Protein AF-A0A8J4FZE2-F1 (afdb_monomer_lite)

Secondary structure (DSSP, 8-state):
-HHHHHHHHHHHHHT--PPP-----------PPP---PPPP---PPP--------PPPP--SSSHHHHHHHHHHHHHHHHHHHHHHTT-------PPPPPPPPPPP-PPPPPPPPP-PPPPPPPPPPPPPPPPPPPPPPPPPPPPPPPPPPPP-PPPPPPPPPPPEEEEETTEEEEEEEEETTEEEEEEEEE-PPBTTTB----GGGGEEEBB-SS---HHHHHHHHHHTT-SEEEEE--TTTSB--TT-SS----EEEEEETTS---TT---SEEEE--SS-TTTSEEEEEE---TT-BB-EEEEESSPPP-PPPPPPP----S--S---S-GGGGEEEEPPPGGG--SS--S-EEEEEEE-SGGGSS-PPPEEEEEEPPHHHHSTT----HHHHHHHHHHTTT--GGGEEE--EEPPPEEPPSS-----TT-S----GGG-S-EEEE-S----TT--SGGGS-EEEESSPPTTSEE-EEE--EEE-

Radius of gyration: 36.39 Å; chains: 1; bounding box: 123×61×106 Å

Structure (mmCIF, N/CA/C/O backbone):
data_AF-A0A8J4FZE2-F1
#
_entry.id   AF-A0A8J4FZE2-F1
#
loop_
_atom_site.group_PDB
_atom_site.id
_atom_site.type_symbol
_atom_site.label_atom_id
_atom_site.label_alt_id
_atom_site.label_comp_id
_atom_site.label_asym_id
_atom_site.label_entity_id
_atom_site.label_seq_id
_atom_site.pdbx_PDB_ins_code
_atom_site.Cartn_x
_atom_site.Cartn_y
_atom_site.Cartn_z
_atom_site.occupancy
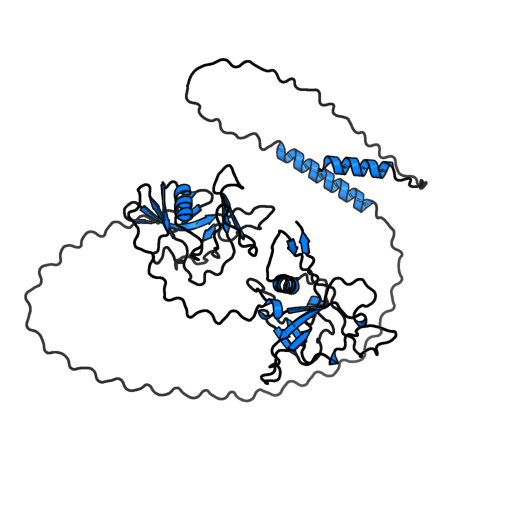_atom_site.B_iso_or_equiv
_atom_site.auth_seq_id
_atom_site.auth_comp_id
_atom_site.auth_asym_id
_atom_site.auth_atom_id
_atom_site.pdbx_PDB_model_num
ATOM 1 N N . MET A 1 1 ? -28.757 13.280 -18.266 1.00 47.09 1 MET A N 1
ATOM 2 C CA . MET A 1 1 ? -29.311 13.092 -16.904 1.00 47.09 1 MET A CA 1
ATOM 3 C C . MET A 1 1 ? -29.762 14.396 -16.243 1.00 47.09 1 MET A C 1
ATOM 5 O O . MET A 1 1 ? -30.858 14.413 -15.702 1.00 47.09 1 MET A O 1
ATOM 9 N N . SER A 1 2 ? -29.016 15.504 -16.331 1.00 40.69 2 SER A N 1
ATOM 10 C CA . SER A 1 2 ? -29.335 16.747 -15.594 1.00 40.69 2 SER A CA 1
ATOM 11 C C . SER A 1 2 ? -30.680 17.405 -15.948 1.00 40.69 2 SER A C 1
ATOM 13 O O . SER A 1 2 ? -31.362 17.906 -15.063 1.00 40.69 2 SER A O 1
ATOM 15 N N . ALA A 1 3 ? -31.123 17.344 -17.210 1.00 49.56 3 ALA A N 1
ATOM 16 C CA . ALA A 1 3 ? -32.437 17.869 -17.606 1.00 49.56 3 ALA A CA 1
ATOM 17 C C . ALA A 1 3 ? -33.612 17.051 -17.028 1.00 49.56 3 ALA A C 1
ATOM 19 O O . ALA A 1 3 ? -34.665 17.605 -16.723 1.00 49.56 3 ALA A O 1
ATOM 20 N N . TYR A 1 4 ? -33.417 15.745 -16.822 1.00 45.22 4 TYR A N 1
ATOM 21 C CA . TYR A 1 4 ? -34.451 14.846 -16.305 1.00 45.22 4 TYR A CA 1
ATOM 22 C C . TYR A 1 4 ? -34.703 15.082 -14.809 1.00 45.22 4 TYR A C 1
ATOM 24 O O . TYR A 1 4 ? -35.847 15.105 -14.367 1.00 45.22 4 TYR A O 1
ATOM 32 N N . ILE A 1 5 ? -33.639 15.361 -14.046 1.00 58.75 5 ILE A N 1
ATOM 33 C CA . ILE A 1 5 ? -33.714 15.691 -12.614 1.00 58.75 5 ILE A CA 1
ATOM 34 C C . ILE A 1 5 ? -34.465 17.015 -12.394 1.00 58.75 5 ILE A C 1
ATOM 36 O O . ILE A 1 5 ? -35.304 17.103 -11.500 1.00 58.75 5 ILE A O 1
ATOM 40 N N . ILE A 1 6 ? -34.232 18.018 -13.249 1.00 62.19 6 ILE A N 1
ATOM 41 C CA . ILE A 1 6 ? -34.908 19.323 -13.166 1.00 62.19 6 ILE A CA 1
ATOM 42 C C . ILE A 1 6 ? -36.412 19.183 -13.448 1.00 62.19 6 ILE A C 1
ATOM 44 O O . ILE A 1 6 ? -37.229 19.720 -12.701 1.00 62.19 6 ILE A O 1
ATOM 48 N N . ILE A 1 7 ? -36.797 18.411 -14.470 1.00 65.19 7 ILE A N 1
ATOM 49 C CA . ILE A 1 7 ? -38.213 18.164 -14.788 1.00 65.19 7 ILE A CA 1
ATOM 50 C C . ILE A 1 7 ? -38.899 17.401 -13.644 1.00 65.19 7 ILE A C 1
ATOM 52 O O . ILE A 1 7 ? -40.017 17.748 -13.255 1.00 65.19 7 ILE A O 1
ATOM 56 N N . HIS A 1 8 ? -38.220 16.426 -13.033 1.00 57.12 8 HIS A N 1
ATOM 57 C CA . HIS A 1 8 ? -38.780 15.675 -11.909 1.00 57.12 8 HIS A CA 1
ATOM 58 C C . HIS A 1 8 ? -38.986 16.537 -10.655 1.00 57.12 8 HIS A C 1
ATOM 60 O O . HIS A 1 8 ? -40.014 16.405 -9.988 1.00 57.12 8 HIS A O 1
ATOM 66 N N . LEU A 1 9 ? -38.056 17.451 -10.357 1.00 54.78 9 LEU A N 1
ATOM 67 C CA . LEU A 1 9 ? -38.161 18.388 -9.231 1.00 54.78 9 LEU A CA 1
ATOM 68 C C . LEU A 1 9 ? -39.304 19.394 -9.419 1.00 54.78 9 LEU A C 1
ATOM 70 O O . LEU A 1 9 ? -40.094 19.595 -8.498 1.00 54.78 9 LEU A O 1
ATOM 74 N N . ILE A 1 10 ? -39.459 19.953 -10.624 1.00 65.88 10 ILE A N 1
ATOM 75 C CA . ILE A 1 10 ? -40.558 20.883 -10.942 1.00 65.88 10 ILE A CA 1
ATOM 76 C C . ILE A 1 10 ? -41.918 20.178 -10.834 1.00 65.88 10 ILE A C 1
ATOM 78 O O . ILE A 1 10 ? -42.877 20.750 -10.318 1.00 65.88 10 ILE A O 1
ATOM 82 N N . THR A 1 11 ? -41.997 18.914 -11.257 1.00 56.75 11 THR A N 1
ATOM 83 C CA . THR A 1 11 ? -43.240 18.130 -11.187 1.00 56.75 11 THR A CA 1
ATOM 84 C C . THR A 1 11 ? -43.616 17.790 -9.739 1.00 56.75 11 THR A C 1
ATOM 86 O O . THR A 1 11 ? -44.794 17.794 -9.390 1.00 56.75 11 THR A O 1
ATOM 89 N N . LYS A 1 12 ? -42.627 17.571 -8.859 1.00 56.88 12 LYS A N 1
ATOM 90 C CA . LYS A 1 12 ? -42.864 17.270 -7.439 1.00 56.88 12 LYS A CA 1
ATOM 91 C C . LYS A 1 12 ? -43.351 18.495 -6.654 1.00 56.88 12 LYS A C 1
ATOM 93 O O . LYS A 1 12 ? -44.240 18.354 -5.823 1.00 56.88 12 LYS A O 1
ATOM 98 N N . ILE A 1 13 ? -42.838 19.686 -6.976 1.00 57.97 13 ILE A N 1
ATOM 99 C CA . ILE A 1 13 ? -43.269 20.960 -6.369 1.00 57.97 13 ILE A CA 1
ATOM 100 C C . ILE A 1 13 ? -44.703 21.321 -6.785 1.00 57.97 13 ILE A C 1
ATOM 102 O O . ILE A 1 13 ? -45.462 21.869 -5.991 1.00 57.97 13 ILE A O 1
ATOM 106 N N . LYS A 1 14 ? -45.113 20.974 -8.012 1.00 55.66 14 LYS A N 1
ATOM 107 C CA . LYS A 1 14 ? -46.475 21.241 -8.502 1.00 55.66 14 LYS A CA 1
ATOM 108 C C . LYS A 1 14 ? -47.557 20.375 -7.841 1.00 55.66 14 LYS A C 1
ATOM 110 O O . LYS A 1 14 ? -48.719 20.764 -7.867 1.00 55.66 14 LYS A O 1
ATOM 115 N N . ASN A 1 15 ? -47.178 19.235 -7.259 1.00 51.78 15 ASN A N 1
ATOM 116 C CA . ASN A 1 15 ? -48.106 18.251 -6.689 1.00 51.78 15 ASN A CA 1
ATOM 117 C C . ASN A 1 15 ? -48.155 18.252 -5.151 1.00 51.78 15 ASN A C 1
ATOM 119 O O . ASN A 1 15 ? -48.942 17.510 -4.567 1.00 51.78 15 ASN A O 1
ATOM 123 N N . SER A 1 16 ? -47.342 19.065 -4.472 1.00 42.91 16 SER A N 1
ATOM 124 C CA . SER A 1 16 ? -47.432 19.232 -3.021 1.00 42.91 16 SER A CA 1
ATOM 125 C C . SER A 1 16 ? -48.521 20.248 -2.666 1.00 42.91 16 SER A C 1
ATOM 127 O O . SER A 1 16 ? -48.307 21.454 -2.769 1.00 42.91 16 SER A O 1
ATOM 129 N N . ASN A 1 17 ? -49.683 19.752 -2.228 1.00 42.00 17 ASN A N 1
ATOM 130 C CA . ASN A 1 17 ? -50.718 20.540 -1.553 1.00 42.00 17 ASN A CA 1
ATOM 131 C C . ASN A 1 17 ? -50.178 21.044 -0.206 1.00 42.00 17 ASN A C 1
ATOM 133 O O . ASN A 1 17 ? -50.289 20.359 0.810 1.00 42.00 17 ASN A O 1
ATOM 137 N N . VAL A 1 18 ? -49.577 22.233 -0.199 1.00 42.72 18 VAL A N 1
ATOM 138 C CA . VAL A 1 18 ? -49.216 22.951 1.029 1.00 42.72 18 VAL A CA 1
ATOM 139 C C . VAL A 1 18 ? -50.287 24.019 1.284 1.00 42.72 18 VAL A C 1
ATOM 141 O O . VAL A 1 18 ? -50.556 24.818 0.384 1.00 42.72 18 VAL A O 1
ATOM 144 N N . PRO A 1 19 ? -50.931 24.048 2.465 1.00 36.62 19 PRO A N 1
ATOM 145 C CA . PRO A 1 19 ? -51.942 25.051 2.781 1.00 36.62 19 PRO A CA 1
ATOM 146 C C . PRO A 1 19 ? -51.318 26.449 2.884 1.00 36.62 19 PRO A C 1
ATOM 148 O O . PRO A 1 19 ? -50.229 26.634 3.425 1.00 36.62 19 PRO A O 1
ATOM 151 N N . ALA A 1 20 ? -52.029 27.433 2.335 1.00 34.50 20 ALA A N 1
ATOM 152 C CA . ALA A 1 20 ? -51.605 28.821 2.240 1.00 34.50 20 ALA A CA 1
ATOM 153 C C . ALA A 1 20 ? -51.372 29.455 3.624 1.00 34.50 20 ALA A C 1
ATOM 155 O O . ALA A 1 20 ? -52.314 29.635 4.396 1.00 34.50 20 ALA A O 1
ATOM 156 N N . LEU A 1 21 ? -50.132 29.865 3.909 1.00 30.75 21 LEU A N 1
ATOM 157 C CA . LEU A 1 21 ? -49.855 30.851 4.952 1.00 30.75 21 LEU A CA 1
ATOM 158 C C . LEU A 1 21 ? -50.154 32.250 4.397 1.00 30.75 21 LEU A C 1
ATOM 160 O O . LEU A 1 21 ? -49.485 32.733 3.483 1.00 30.75 21 LEU A O 1
ATOM 164 N N . HIS A 1 22 ? -51.162 32.905 4.970 1.00 40.69 22 HIS A N 1
ATOM 165 C CA . HIS A 1 22 ? -51.411 34.330 4.787 1.00 40.69 22 HIS A CA 1
ATOM 166 C C . HIS A 1 22 ? -50.302 35.135 5.478 1.00 40.69 22 HIS A C 1
ATOM 168 O O . HIS A 1 22 ? -50.285 35.275 6.697 1.00 40.69 22 HIS A O 1
ATOM 174 N N . GLY A 1 23 ? -49.387 35.687 4.685 1.00 35.47 23 GLY A N 1
ATOM 175 C CA . GLY A 1 23 ? -48.387 36.649 5.133 1.00 35.47 23 GLY A CA 1
ATOM 176 C C . GLY A 1 23 ? -47.869 37.449 3.945 1.00 35.47 23 GLY A C 1
ATOM 177 O O . GLY A 1 23 ? -47.452 36.886 2.938 1.00 35.47 23 GLY A O 1
ATOM 178 N N . THR A 1 24 ? -47.959 38.770 4.033 1.00 43.31 24 THR A N 1
ATOM 179 C CA . THR A 1 24 ? -47.563 39.747 3.011 1.00 43.31 24 THR A CA 1
ATOM 180 C C . THR A 1 24 ? -46.093 39.591 2.603 1.00 43.31 24 THR A C 1
ATOM 182 O O . THR A 1 24 ? -45.199 39.929 3.373 1.00 43.31 24 THR A O 1
ATOM 185 N N . VAL A 1 25 ? -45.843 39.136 1.371 1.00 32.97 25 VAL A N 1
ATOM 186 C CA . VAL A 1 25 ? -44.513 39.124 0.729 1.00 32.97 25 VAL A CA 1
ATOM 187 C C . VAL A 1 25 ? -44.474 40.210 -0.358 1.00 32.97 25 VAL A C 1
ATOM 189 O O . VAL A 1 25 ? -45.438 40.331 -1.124 1.00 32.97 25 VAL A O 1
ATOM 192 N N . PRO A 1 26 ? -43.400 41.017 -0.470 1.00 34.34 26 PRO A N 1
ATOM 193 C CA . PRO A 1 26 ? -43.291 42.030 -1.515 1.00 34.34 26 PRO A CA 1
ATOM 194 C C . PRO A 1 26 ? -43.185 41.385 -2.906 1.00 34.34 26 PRO A C 1
ATOM 196 O O . PRO A 1 26 ? -42.394 40.471 -3.138 1.00 34.34 26 PRO A O 1
ATOM 199 N N . LYS A 1 27 ? -43.985 41.884 -3.857 1.00 31.02 27 LYS A N 1
ATOM 200 C CA . LYS A 1 27 ? -43.956 41.481 -5.272 1.00 31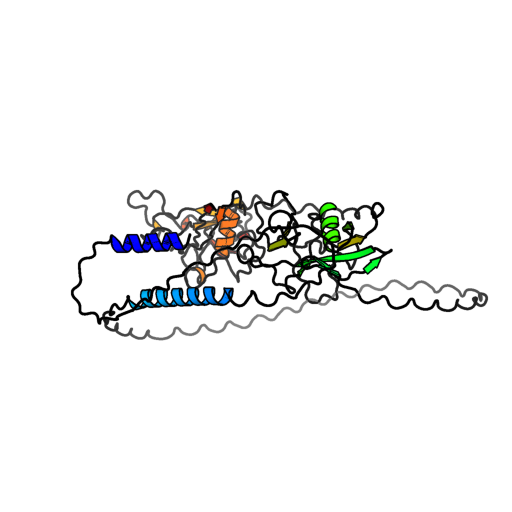.02 27 LYS A CA 1
ATOM 201 C C . LYS A 1 27 ? -42.604 41.839 -5.900 1.00 31.02 27 LYS A C 1
ATOM 203 O O . LYS A 1 27 ? -42.411 42.966 -6.347 1.00 31.02 27 LYS A O 1
ATOM 208 N N . VAL A 1 28 ? -41.695 40.872 -6.008 1.00 31.45 28 VAL A N 1
ATOM 209 C CA . VAL A 1 28 ? -40.531 40.972 -6.899 1.00 31.45 28 VAL A CA 1
ATOM 210 C C . VAL A 1 28 ? -40.945 40.453 -8.276 1.00 31.45 28 VAL A C 1
ATOM 212 O O . VAL A 1 28 ? -41.135 39.257 -8.486 1.00 31.45 28 VAL A O 1
ATOM 215 N N . LEU A 1 29 ? -41.145 41.374 -9.219 1.00 27.67 29 LEU A N 1
ATOM 216 C CA . LEU A 1 29 ? -41.547 41.072 -10.591 1.00 27.67 29 LEU A CA 1
ATOM 217 C C . LEU A 1 29 ? -40.309 40.686 -11.424 1.00 27.67 29 LEU A C 1
ATOM 219 O O . LEU A 1 29 ? -39.621 41.554 -11.958 1.00 27.67 29 LEU A O 1
ATOM 223 N N . ILE A 1 30 ? -40.013 39.391 -11.561 1.00 31.23 30 ILE A N 1
ATOM 224 C CA . ILE A 1 30 ? -38.952 38.913 -12.464 1.00 31.23 30 ILE A CA 1
ATOM 225 C C . ILE A 1 30 ? -39.551 38.698 -13.862 1.00 31.23 30 ILE A C 1
ATOM 227 O O . ILE A 1 30 ? -40.281 37.738 -14.103 1.00 31.23 30 ILE A O 1
ATOM 231 N N . ARG A 1 31 ? -39.254 39.601 -14.808 1.00 26.97 31 ARG A N 1
ATOM 232 C CA . ARG A 1 31 ? -39.576 39.420 -16.235 1.00 26.97 31 ARG A CA 1
ATOM 233 C C . ARG A 1 31 ? -38.568 38.463 -16.878 1.00 26.97 31 ARG A C 1
ATOM 235 O O . ARG A 1 31 ? -37.440 38.860 -17.157 1.00 26.97 31 ARG A O 1
ATOM 242 N N . PHE A 1 32 ? -38.993 37.246 -17.207 1.00 28.19 32 PHE A N 1
ATOM 243 C CA . PHE A 1 32 ? -38.261 36.392 -18.145 1.00 28.19 32 PHE A CA 1
ATOM 244 C C . PHE A 1 32 ? -38.590 36.807 -19.585 1.00 28.19 32 PHE A C 1
ATOM 246 O O . PHE A 1 32 ? -39.735 36.704 -20.022 1.00 28.19 32 PHE A O 1
ATOM 253 N N . ARG A 1 33 ? -37.589 37.276 -20.341 1.00 28.48 33 ARG A N 1
ATOM 254 C CA . ARG A 1 33 ? -37.687 37.353 -21.805 1.00 28.48 33 ARG A CA 1
ATOM 255 C C . ARG A 1 33 ? -37.328 35.984 -22.382 1.00 28.48 33 ARG A C 1
ATOM 257 O O . ARG A 1 33 ? -36.195 35.538 -22.241 1.00 28.48 33 ARG A O 1
ATOM 264 N N . TYR A 1 34 ? -38.287 35.341 -23.042 1.00 28.19 34 TYR A N 1
ATOM 265 C CA . TYR A 1 34 ? -38.029 34.191 -23.905 1.00 28.19 34 TYR A CA 1
ATOM 266 C C . TYR A 1 34 ? -37.210 34.650 -25.119 1.00 28.19 34 TYR A C 1
ATOM 268 O O . TYR A 1 34 ? -37.648 35.525 -25.864 1.00 28.19 34 TYR A O 1
ATOM 276 N N . ILE A 1 35 ? -36.025 34.070 -25.317 1.00 30.12 35 ILE A N 1
ATOM 277 C CA . ILE A 1 35 ? -35.267 34.203 -26.565 1.00 30.12 35 ILE A CA 1
ATOM 278 C C . ILE A 1 35 ? -35.692 33.045 -27.468 1.00 30.12 35 ILE A C 1
ATOM 280 O O . ILE A 1 35 ? -35.357 31.889 -27.217 1.00 30.12 35 ILE A O 1
ATOM 284 N N . THR A 1 36 ? -36.457 33.360 -28.509 1.00 32.28 36 THR A N 1
ATOM 285 C CA . THR A 1 36 ? -36.836 32.435 -29.578 1.00 32.28 36 THR A CA 1
ATOM 286 C C . THR A 1 36 ? -35.635 32.223 -30.500 1.00 32.28 36 THR A C 1
ATOM 288 O O . THR A 1 36 ? -35.253 33.119 -31.252 1.00 32.28 36 THR A O 1
ATOM 291 N N . LEU A 1 37 ? -35.023 31.038 -30.453 1.00 31.25 37 LEU A N 1
ATOM 292 C CA . LEU A 1 37 ? -34.014 30.614 -31.427 1.00 31.25 37 LEU A CA 1
ATOM 293 C C . LEU A 1 37 ? -34.722 30.221 -32.732 1.00 31.25 37 LEU A C 1
ATOM 295 O O . LEU A 1 37 ? -35.290 29.137 -32.844 1.00 31.25 37 LEU A O 1
ATOM 299 N N . THR A 1 38 ? -34.717 31.129 -33.707 1.00 33.69 38 THR A N 1
ATOM 300 C CA . THR A 1 38 ? -35.121 30.852 -35.092 1.00 33.69 38 THR A CA 1
ATOM 301 C C . THR A 1 38 ? -33.976 30.176 -35.849 1.00 33.69 38 THR A C 1
ATOM 303 O O . THR A 1 38 ? -32.802 30.476 -35.640 1.00 33.69 38 THR A O 1
ATOM 306 N N . GLY A 1 39 ? -34.341 29.189 -36.670 1.00 33.72 39 GLY A N 1
ATOM 307 C CA . GLY A 1 39 ? -33.447 28.166 -37.199 1.00 33.72 39 GLY A CA 1
ATOM 308 C C . GLY A 1 39 ? -32.435 28.622 -38.250 1.00 33.72 39 GLY A C 1
ATOM 309 O O . GLY A 1 39 ? -32.677 29.528 -39.044 1.00 33.72 39 GLY A O 1
ATOM 310 N N . ALA A 1 40 ? -31.319 27.894 -38.301 1.00 30.00 40 ALA A N 1
ATOM 311 C CA . ALA A 1 40 ? -30.389 27.910 -39.419 1.00 30.00 40 ALA A CA 1
ATOM 312 C C . ALA A 1 40 ? -30.641 26.678 -40.302 1.00 30.00 40 ALA A C 1
ATOM 314 O O . ALA A 1 40 ? -30.512 25.537 -39.858 1.00 30.00 40 ALA A O 1
ATOM 315 N N . ARG A 1 41 ? -31.028 26.932 -41.558 1.00 32.03 41 ARG A N 1
ATOM 316 C CA . ARG A 1 41 ? -31.119 25.943 -42.640 1.00 32.03 41 ARG A CA 1
ATOM 317 C C . ARG A 1 41 ? -29.723 25.395 -42.951 1.00 32.03 41 ARG A C 1
ATOM 319 O O . ARG A 1 41 ? -28.833 26.175 -43.285 1.00 32.03 41 ARG A O 1
ATOM 326 N N . LEU A 1 42 ? -29.552 24.072 -42.923 1.00 29.41 42 LEU A N 1
ATOM 327 C CA . LEU A 1 42 ? -28.424 23.422 -43.591 1.00 29.41 42 LEU A CA 1
ATOM 328 C C . LEU A 1 42 ? -28.684 23.414 -45.102 1.00 29.41 42 LEU A C 1
ATOM 330 O O . LEU A 1 42 ? -29.619 22.774 -45.578 1.00 29.41 42 LEU A O 1
ATOM 334 N N . SER A 1 43 ? -27.850 24.142 -45.840 1.00 28.17 43 SER A N 1
ATOM 335 C CA . SER A 1 43 ? -27.736 24.036 -47.292 1.00 28.17 43 SER A CA 1
ATOM 336 C C . SER A 1 43 ? -26.784 22.886 -47.618 1.00 28.17 43 SER A C 1
ATOM 338 O O . SER A 1 43 ? -25.615 22.921 -47.240 1.00 28.17 43 SER A O 1
ATOM 340 N N . THR A 1 44 ? -27.285 21.852 -48.288 1.00 38.56 44 THR A N 1
ATOM 341 C CA . THR A 1 44 ? -26.477 20.773 -48.863 1.00 38.56 44 THR A CA 1
ATOM 342 C C . THR A 1 44 ? -25.944 21.218 -50.225 1.00 38.56 44 THR A C 1
ATOM 344 O O . THR A 1 44 ? -26.726 21.350 -51.169 1.00 38.56 44 THR A O 1
ATOM 347 N N . SER A 1 45 ? -24.632 21.423 -50.361 1.00 30.44 45 SER A N 1
ATOM 348 C CA . SER A 1 45 ? -23.982 21.537 -51.670 1.00 30.44 45 SER A CA 1
ATOM 349 C C . SER A 1 45 ? -23.340 20.207 -52.078 1.00 30.44 45 SER A C 1
ATOM 351 O O . SER A 1 45 ? -22.675 19.527 -51.299 1.00 30.44 45 SER A O 1
ATOM 353 N N . LYS A 1 46 ? -23.624 19.839 -53.330 1.00 32.41 46 LYS A N 1
ATOM 354 C CA . LYS A 1 46 ? -23.150 18.667 -54.071 1.00 32.41 46 LYS A CA 1
ATOM 355 C C . LYS A 1 46 ? -21.624 18.571 -54.100 1.00 32.41 46 LYS A C 1
ATOM 357 O O . LYS A 1 46 ? -20.939 19.555 -54.366 1.00 32.41 46 LYS A O 1
ATOM 362 N N . ALA A 1 47 ? -21.136 17.346 -53.934 1.00 36.22 47 ALA A N 1
ATOM 363 C CA . ALA A 1 47 ? -19.773 16.950 -54.241 1.00 36.22 47 ALA A CA 1
ATOM 364 C C . ALA A 1 47 ? -19.572 16.845 -55.760 1.00 36.22 47 ALA A C 1
ATOM 366 O O . ALA A 1 47 ? -20.360 16.195 -56.449 1.00 36.22 47 ALA A O 1
ATOM 367 N N . THR A 1 48 ? -18.475 17.422 -56.252 1.00 31.69 48 THR A N 1
ATOM 368 C CA . THR A 1 48 ? -17.889 17.044 -57.540 1.00 31.69 48 THR A CA 1
ATOM 369 C C . THR A 1 48 ? -16.371 16.958 -57.410 1.00 31.69 48 THR A C 1
ATOM 371 O O . THR A 1 48 ? -15.733 17.825 -56.824 1.00 31.69 48 THR A O 1
ATOM 374 N N . SER A 1 49 ? -15.872 15.849 -57.947 1.00 33.38 49 SER A N 1
ATOM 375 C CA . SER A 1 49 ? -14.504 15.408 -58.225 1.00 33.38 49 SER A CA 1
ATOM 376 C C . SER A 1 49 ? -13.444 16.480 -58.534 1.00 33.38 49 SER A C 1
ATOM 378 O O . SER A 1 49 ? -13.698 17.386 -59.323 1.00 33.38 49 SER A O 1
ATOM 380 N N . SER A 1 50 ? -12.222 16.239 -58.031 1.00 33.66 50 SER A N 1
ATOM 381 C CA . SER A 1 50 ? -10.964 16.163 -58.806 1.00 33.66 50 SER A CA 1
ATOM 382 C C . SER A 1 50 ? -9.781 16.957 -58.226 1.00 33.66 50 SER A C 1
ATOM 384 O O . SER A 1 50 ? -9.865 18.155 -57.980 1.00 33.66 50 SER A O 1
ATOM 386 N N . ASN A 1 51 ? -8.656 16.241 -58.173 1.00 33.12 51 ASN A N 1
ATOM 387 C CA . ASN A 1 51 ? -7.254 16.658 -58.192 1.00 33.12 51 ASN A CA 1
ATOM 388 C C . ASN A 1 51 ? -6.528 17.144 -56.928 1.00 33.12 51 ASN A C 1
ATOM 390 O O . ASN A 1 51 ? -6.974 17.953 -56.123 1.00 33.12 51 ASN A O 1
ATOM 394 N N . SER A 1 52 ? -5.327 16.572 -56.839 1.00 44.69 52 SER A N 1
ATOM 395 C CA . SER A 1 52 ? -4.254 16.744 -55.878 1.00 44.69 52 SER A CA 1
ATOM 396 C C . SER A 1 52 ? -3.632 18.135 -55.926 1.00 44.69 52 SER A C 1
ATOM 398 O O . SER A 1 52 ? -3.113 18.527 -56.968 1.00 44.69 52 SER A O 1
ATOM 400 N N . GLU A 1 53 ? -3.528 18.799 -54.776 1.00 34.94 53 GLU A N 1
ATOM 401 C CA . GLU A 1 53 ? -2.431 19.730 -54.517 1.00 34.94 53 GLU A CA 1
ATOM 402 C C . GLU A 1 53 ? -2.210 19.949 -53.012 1.00 34.94 53 GLU A C 1
ATOM 404 O O . GLU A 1 53 ? -3.121 19.839 -52.193 1.00 34.94 53 GLU A O 1
ATOM 409 N N . LYS A 1 54 ? -0.947 20.201 -52.655 1.00 44.56 54 LYS A N 1
ATOM 410 C CA . LYS A 1 54 ? -0.404 20.342 -51.297 1.00 44.56 54 LYS A CA 1
ATOM 411 C C . LYS A 1 54 ? -1.218 21.310 -50.429 1.00 44.56 54 LYS A C 1
ATOM 413 O O . LYS A 1 54 ? -1.207 22.516 -50.662 1.00 44.56 54 LYS A O 1
ATOM 418 N N . MET A 1 55 ? -1.808 20.803 -49.347 1.00 28.73 55 MET A N 1
ATOM 419 C CA . MET A 1 55 ? -2.475 21.625 -48.335 1.00 28.73 55 MET A CA 1
ATOM 420 C C . MET A 1 55 ? -1.522 21.937 -47.170 1.00 28.73 55 MET A C 1
ATOM 422 O O . MET A 1 55 ? -1.147 21.062 -46.391 1.00 28.73 55 MET A O 1
ATOM 426 N N . LYS A 1 56 ? -1.126 23.212 -47.058 1.00 36.06 56 LYS A N 1
ATOM 427 C CA . LYS A 1 56 ? -0.609 23.818 -45.820 1.00 36.06 56 LYS A CA 1
ATOM 428 C C . LYS A 1 56 ? -1.747 23.856 -44.795 1.00 36.06 56 LYS A C 1
ATOM 430 O O . LYS A 1 56 ? -2.804 24.411 -45.083 1.00 36.06 56 LYS A O 1
ATOM 435 N N . TYR A 1 57 ? -1.519 23.308 -43.604 1.00 31.75 57 TYR A N 1
ATOM 436 C CA . TYR A 1 57 ? -2.457 23.402 -42.484 1.00 31.75 57 TYR A CA 1
ATOM 437 C C . TYR A 1 57 ? -2.559 24.852 -41.972 1.00 31.75 57 TYR A C 1
ATOM 439 O O . TYR A 1 57 ? -1.520 25.459 -41.700 1.00 31.75 57 TYR A O 1
ATOM 447 N N . PRO A 1 58 ? -3.769 25.416 -41.799 1.00 37.72 58 PRO A N 1
ATOM 448 C CA . PRO A 1 58 ? -3.954 26.655 -41.060 1.00 37.72 58 PRO A CA 1
ATOM 449 C C . PRO A 1 58 ? -3.970 26.395 -39.548 1.00 37.72 58 PRO A C 1
ATOM 451 O O . PRO A 1 58 ? -4.579 25.450 -39.045 1.00 37.72 58 PRO A O 1
ATOM 454 N N . THR A 1 59 ? -3.300 27.284 -38.828 1.00 39.72 59 THR A N 1
ATOM 455 C CA . THR A 1 59 ? -3.221 27.369 -37.372 1.00 39.72 59 THR A CA 1
ATOM 456 C C . THR A 1 59 ? -4.620 27.542 -36.765 1.00 39.72 59 THR A C 1
ATOM 458 O O . THR A 1 59 ? -5.303 28.535 -37.008 1.00 39.72 59 THR A O 1
ATOM 461 N N . SER A 1 60 ? -5.059 26.570 -35.962 1.00 36.28 60 SER A N 1
ATOM 462 C CA . SER A 1 60 ? -6.321 26.612 -35.216 1.00 36.28 60 SER A CA 1
ATOM 463 C C . SER A 1 60 ? -6.135 27.357 -33.891 1.00 36.28 60 SER A C 1
ATOM 465 O O . SER A 1 60 ? -5.799 26.760 -32.870 1.00 36.28 60 SER A O 1
ATOM 467 N N . SER A 1 61 ? -6.422 28.655 -33.881 1.00 42.50 61 SER A N 1
ATOM 468 C CA . SER A 1 61 ? -6.594 29.442 -32.658 1.00 42.50 61 SER A CA 1
ATOM 469 C C . SER A 1 61 ? -7.896 30.235 -32.747 1.00 42.50 61 SER A C 1
ATOM 471 O O . SER A 1 61 ? -7.845 31.401 -33.110 1.00 42.50 61 SER A O 1
ATOM 473 N N . ASN A 1 62 ? -9.065 29.611 -32.507 1.00 41.69 62 ASN A N 1
ATOM 474 C CA . ASN A 1 62 ? -10.316 30.349 -32.205 1.00 41.69 62 ASN A CA 1
ATOM 475 C C . ASN A 1 62 ? -11.536 29.512 -31.734 1.00 41.69 62 ASN A C 1
ATOM 477 O O . ASN A 1 62 ? -12.667 29.989 -31.800 1.00 41.69 62 ASN A O 1
ATOM 481 N N . ILE A 1 63 ? -11.366 28.290 -31.206 1.00 45.38 63 ILE A N 1
ATOM 482 C CA . ILE A 1 63 ? -12.508 27.480 -30.699 1.00 45.38 63 ILE A CA 1
ATOM 483 C C . ILE A 1 63 ? -12.617 27.491 -29.156 1.00 45.38 63 ILE A C 1
ATOM 485 O O . ILE A 1 63 ? -13.639 27.104 -28.589 1.00 45.38 63 ILE A O 1
ATOM 489 N N . THR A 1 64 ? -11.633 28.041 -28.444 1.00 42.94 64 THR A N 1
ATOM 490 C CA . THR A 1 64 ? -11.564 27.969 -26.970 1.00 42.94 64 THR A CA 1
ATOM 491 C C . THR A 1 64 ? -12.423 29.013 -26.236 1.00 42.94 64 THR A C 1
ATOM 493 O O . THR A 1 64 ? -12.643 28.886 -25.037 1.00 42.94 64 THR A O 1
ATOM 496 N N . SER A 1 65 ? -12.973 30.022 -26.924 1.00 45.28 65 SER A N 1
ATOM 497 C CA . SER A 1 65 ? -13.657 31.152 -26.263 1.00 45.28 65 SER A CA 1
ATOM 498 C C . SER A 1 65 ? -15.144 30.907 -25.934 1.00 45.28 65 SER A C 1
ATOM 500 O O . SER A 1 65 ? -15.672 31.479 -24.985 1.00 45.28 65 SER A O 1
ATOM 502 N N . ARG A 1 66 ? -15.847 30.013 -26.650 1.00 47.19 66 ARG A N 1
ATOM 503 C CA . ARG A 1 66 ? -17.295 29.798 -26.414 1.00 47.19 66 ARG A CA 1
ATOM 504 C C . ARG A 1 66 ? -17.627 28.784 -25.315 1.00 47.19 66 ARG A C 1
ATOM 506 O O . ARG A 1 66 ? -18.730 28.829 -24.778 1.00 47.19 66 ARG A O 1
ATOM 513 N N . ARG A 1 67 ? -16.702 27.890 -24.946 1.00 51.03 67 ARG A N 1
ATOM 514 C CA . ARG A 1 67 ? -16.953 26.859 -23.915 1.00 51.03 67 ARG A CA 1
ATOM 515 C C . ARG A 1 67 ? -16.811 27.383 -22.483 1.00 51.03 67 ARG A C 1
ATOM 517 O O . ARG A 1 67 ? -17.555 26.942 -21.614 1.00 51.03 67 ARG A O 1
ATOM 524 N N . THR A 1 68 ? -15.952 28.372 -22.245 1.00 51.00 68 THR A N 1
ATOM 525 C CA . THR A 1 68 ? -15.791 29.013 -20.926 1.00 51.00 68 THR A CA 1
ATOM 526 C C . THR A 1 68 ? -17.018 29.822 -20.502 1.00 51.00 68 THR A C 1
ATOM 528 O O . THR A 1 68 ? -17.329 29.892 -19.316 1.00 51.00 68 THR A O 1
ATOM 531 N N . SER A 1 69 ? -17.782 30.364 -21.456 1.00 58.03 69 SER A N 1
ATOM 532 C CA . SER A 1 69 ? -18.981 31.151 -21.145 1.00 58.03 69 SER A CA 1
ATOM 533 C C . SER A 1 69 ? -20.114 30.299 -20.550 1.00 58.03 69 SER A C 1
ATOM 535 O O . SER A 1 69 ? -20.723 30.694 -19.560 1.00 58.03 69 SER A O 1
ATOM 537 N N . VAL A 1 70 ? -20.352 29.089 -21.072 1.00 70.31 70 VAL A N 1
ATOM 538 C CA . VAL A 1 70 ? -21.444 28.218 -20.591 1.00 70.31 70 VAL A CA 1
ATOM 539 C C . VAL A 1 70 ? -21.168 27.674 -19.183 1.00 70.31 70 VAL A C 1
ATOM 541 O O . VAL A 1 70 ? -22.086 27.581 -18.369 1.00 70.31 70 VAL A O 1
ATOM 544 N N . VAL A 1 71 ? -19.904 27.371 -18.868 1.00 74.75 71 VAL A N 1
ATOM 545 C CA . VAL A 1 71 ? -19.503 26.886 -17.535 1.00 74.75 71 VAL A CA 1
ATOM 546 C C . VAL A 1 71 ? -19.662 27.986 -16.480 1.00 74.75 71 VAL A C 1
ATOM 548 O O . VAL A 1 71 ? -20.220 27.726 -15.416 1.00 74.75 71 VAL A O 1
ATOM 551 N N . ASN A 1 72 ? -19.286 29.229 -16.801 1.00 71.94 72 ASN A N 1
ATOM 552 C CA . ASN A 1 72 ? -19.461 30.362 -15.887 1.00 71.94 72 ASN A CA 1
ATOM 553 C C . ASN A 1 72 ? -20.941 30.661 -15.594 1.00 71.94 72 ASN A C 1
ATOM 555 O O . ASN A 1 72 ? -21.282 30.972 -14.454 1.00 71.94 72 ASN A O 1
ATOM 559 N N . TYR A 1 73 ? -21.834 30.506 -16.579 1.00 80.25 73 TYR A N 1
ATOM 560 C CA . TYR A 1 73 ? -23.277 30.671 -16.363 1.00 80.25 73 TYR A CA 1
ATOM 561 C C . TYR A 1 73 ? -23.876 29.583 -15.462 1.00 80.25 73 TYR A C 1
ATOM 563 O O . TYR A 1 73 ? -24.709 29.888 -14.610 1.00 80.25 73 TYR A O 1
ATOM 571 N N . LEU A 1 74 ? -23.446 28.326 -15.613 1.00 84.56 74 LEU A N 1
ATOM 572 C CA . LEU A 1 74 ? -23.912 27.226 -14.761 1.00 84.56 74 LEU A CA 1
ATOM 573 C C . LEU A 1 74 ? -23.417 27.362 -13.316 1.00 84.56 74 LEU A C 1
ATOM 575 O O . LEU A 1 74 ? -24.180 27.089 -12.390 1.00 84.56 74 LEU A O 1
ATOM 579 N N . LEU A 1 75 ? -22.183 27.836 -13.118 1.00 85.06 75 LEU A N 1
ATOM 580 C CA . LEU A 1 75 ? -21.624 28.086 -11.788 1.00 85.06 75 LEU A CA 1
ATOM 581 C C . LEU A 1 75 ? -22.374 29.220 -11.065 1.00 85.06 75 LEU A C 1
ATOM 583 O O . LEU A 1 75 ? -22.743 29.078 -9.901 1.00 85.06 75 LEU A O 1
ATOM 587 N N . LEU A 1 76 ? -22.673 30.314 -11.775 1.00 86.31 76 LEU A N 1
ATOM 588 C CA . LEU A 1 76 ? -23.487 31.419 -11.255 1.00 86.31 76 LEU A CA 1
ATOM 589 C C . LEU A 1 76 ? -24.902 30.963 -10.883 1.00 86.31 76 LEU A C 1
ATOM 591 O O . LEU A 1 76 ? -25.409 31.337 -9.828 1.00 86.31 76 LEU A O 1
ATOM 595 N N . LEU A 1 77 ? -25.525 30.118 -11.710 1.00 92.94 77 LEU A N 1
ATOM 596 C CA . LEU A 1 77 ? -26.854 29.578 -11.425 1.00 92.94 77 LEU A CA 1
ATOM 597 C C . LEU A 1 77 ? -26.856 28.699 -10.162 1.00 92.94 77 LEU A C 1
ATOM 599 O O . LEU A 1 77 ? -27.789 28.785 -9.365 1.00 92.94 77 LEU A O 1
ATOM 603 N N . GLN A 1 78 ? -25.811 27.890 -9.952 1.00 87.12 78 GLN A N 1
ATOM 604 C CA . GLN A 1 78 ? -25.672 27.087 -8.735 1.00 87.12 78 GLN A CA 1
ATOM 605 C C . GLN A 1 78 ? -25.486 27.948 -7.484 1.00 87.12 78 GLN A C 1
ATOM 607 O O . GLN A 1 78 ? -26.155 27.699 -6.484 1.00 87.12 78 GLN A O 1
ATOM 612 N N . LEU A 1 79 ? -24.651 28.989 -7.541 1.00 85.69 79 LEU A N 1
ATOM 613 C CA . LEU A 1 79 ? -24.447 29.893 -6.404 1.00 85.69 79 LEU A CA 1
ATOM 614 C C . LEU A 1 79 ? -25.734 30.632 -6.012 1.00 85.69 79 LEU A C 1
ATOM 616 O O . LEU A 1 79 ? -26.023 30.771 -4.826 1.00 85.69 79 LEU A O 1
ATOM 620 N N . VAL A 1 80 ? -26.548 31.041 -6.991 1.00 89.06 80 VAL A N 1
ATOM 621 C CA . VAL A 1 80 ? -27.859 31.657 -6.729 1.00 89.06 80 VAL A CA 1
ATOM 622 C C . VAL A 1 80 ? -28.824 30.658 -6.080 1.00 89.06 80 VAL A C 1
ATOM 624 O O . VAL A 1 80 ? -29.520 31.012 -5.132 1.00 89.06 80 VAL A O 1
ATOM 627 N N . LEU A 1 81 ? -28.842 29.401 -6.531 1.00 87.81 81 LEU A N 1
ATOM 628 C CA . LEU A 1 81 ? -29.669 28.345 -5.935 1.00 87.81 81 LEU A CA 1
ATOM 629 C C . LEU A 1 81 ? -29.280 28.050 -4.481 1.00 87.81 81 LEU A C 1
ATOM 631 O O . LEU A 1 81 ? -30.157 27.932 -3.629 1.00 87.81 81 LEU A O 1
ATOM 635 N N . VAL A 1 82 ? -27.979 27.991 -4.188 1.00 83.56 82 VAL A N 1
ATOM 636 C CA . VAL A 1 82 ? -27.464 27.821 -2.822 1.00 83.56 82 VAL A CA 1
ATOM 637 C C . VAL A 1 82 ? -27.860 29.015 -1.949 1.00 83.56 82 VAL A C 1
ATOM 639 O O . VAL A 1 82 ? -28.392 28.820 -0.861 1.00 83.56 82 VAL A O 1
ATOM 642 N N . ALA A 1 83 ? -27.700 30.248 -2.436 1.00 76.62 83 ALA A N 1
ATOM 643 C CA . ALA A 1 83 ? -28.089 31.443 -1.687 1.00 76.62 83 ALA A CA 1
ATOM 644 C C . ALA A 1 83 ? -29.597 31.490 -1.372 1.00 76.62 83 ALA A C 1
ATOM 646 O O . ALA A 1 83 ? -29.981 31.876 -0.270 1.00 76.62 83 ALA A O 1
ATOM 647 N N . ILE A 1 84 ? -30.455 31.051 -2.300 1.00 83.38 84 ILE A N 1
ATOM 648 C CA . ILE A 1 84 ? -31.907 30.962 -2.072 1.00 83.38 84 ILE A CA 1
ATOM 649 C C . ILE A 1 84 ? -32.236 29.884 -1.032 1.00 83.38 84 ILE A C 1
ATOM 651 O O . ILE A 1 84 ? -33.089 30.106 -0.177 1.00 83.38 84 ILE A O 1
ATOM 655 N N . LEU A 1 85 ? -31.552 28.737 -1.074 1.00 76.50 85 LEU A N 1
ATOM 656 C CA . LEU A 1 85 ? -31.786 27.644 -0.127 1.00 76.50 85 LEU A CA 1
ATOM 657 C C . LEU A 1 85 ? -31.342 28.000 1.298 1.00 76.50 85 LEU A C 1
ATOM 659 O O . LEU A 1 85 ? -32.059 27.687 2.241 1.00 76.50 85 LEU A O 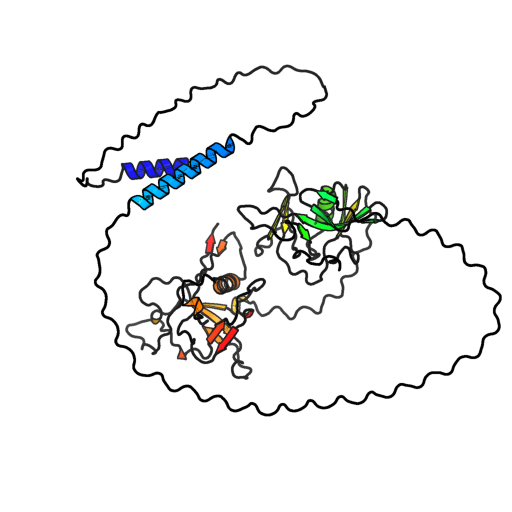1
ATOM 663 N N . PHE A 1 86 ? -30.214 28.696 1.463 1.00 68.88 86 PHE A N 1
ATOM 664 C CA . PHE A 1 86 ? -29.734 29.121 2.785 1.00 68.88 86 PHE A CA 1
ATOM 665 C C . PHE A 1 86 ? -30.418 30.395 3.307 1.00 68.88 86 PHE A C 1
ATOM 667 O O . PHE A 1 86 ? -30.481 30.601 4.517 1.00 68.88 86 PHE A O 1
ATOM 674 N N . GLY A 1 87 ? -30.972 31.235 2.426 1.00 59.41 87 GLY A N 1
ATOM 675 C CA . GLY A 1 87 ? -31.693 32.455 2.805 1.00 59.41 87 GLY A CA 1
ATOM 676 C C . GLY A 1 87 ? -33.111 32.234 3.348 1.00 59.41 87 GLY A C 1
ATOM 677 O O . GLY A 1 87 ? -33.709 33.183 3.848 1.00 59.41 87 GLY A O 1
ATOM 678 N N . LEU A 1 88 ? -33.660 31.016 3.260 1.00 55.91 88 LEU A N 1
ATOM 679 C CA . LEU A 1 88 ? -35.027 30.695 3.707 1.00 55.91 88 LEU A CA 1
ATOM 680 C C . LEU A 1 88 ? -35.112 30.085 5.116 1.00 55.91 88 LEU A C 1
ATOM 682 O O . LEU A 1 88 ? -36.211 29.926 5.639 1.00 55.91 88 LEU A O 1
ATOM 686 N N . SER A 1 89 ? -33.985 29.797 5.765 1.00 49.91 89 SER A N 1
ATOM 687 C CA . SER A 1 89 ? -33.928 29.303 7.148 1.00 49.91 89 SER A CA 1
ATOM 688 C C . SER A 1 89 ? -33.575 30.435 8.117 1.00 49.91 89 SER A C 1
ATOM 690 O O . SER A 1 89 ? -32.489 30.478 8.689 1.00 49.91 89 SER A O 1
ATOM 692 N N . GLY A 1 90 ? -34.495 31.390 8.255 1.00 47.56 90 GLY A N 1
ATOM 693 C CA . GLY A 1 90 ? -34.445 32.457 9.253 1.00 47.56 90 GLY A CA 1
ATOM 694 C C . GLY A 1 90 ? -35.396 32.180 10.413 1.00 47.56 90 GLY A C 1
ATOM 695 O O . GLY A 1 90 ? -36.357 32.923 10.585 1.00 47.56 90 GLY A O 1
ATOM 696 N N . ASP A 1 91 ? -35.144 31.125 11.192 1.00 44.22 91 ASP A N 1
ATOM 697 C CA . ASP A 1 91 ? -35.838 30.911 12.464 1.00 44.22 91 ASP A CA 1
ATOM 698 C C . ASP A 1 91 ? -35.086 31.620 13.594 1.00 44.22 91 ASP A C 1
ATOM 700 O O . ASP A 1 91 ? -33.908 31.370 13.867 1.00 44.22 91 ASP A O 1
ATOM 704 N N . ALA A 1 92 ? -35.793 32.546 14.239 1.00 46.97 92 ALA A N 1
ATOM 705 C CA . ALA A 1 92 ? -35.341 33.281 15.404 1.00 46.97 92 ALA A CA 1
ATOM 706 C C . ALA A 1 92 ? -35.096 32.317 16.575 1.00 46.97 92 ALA A C 1
ATOM 708 O O . ALA A 1 92 ? -36.024 31.706 17.108 1.00 46.97 92 ALA A O 1
ATOM 709 N N . ALA A 1 93 ? -33.837 32.196 16.994 1.00 41.75 93 ALA A N 1
ATOM 710 C CA . ALA A 1 93 ? -33.470 31.434 18.178 1.00 41.75 93 ALA A CA 1
ATOM 711 C C . ALA A 1 93 ? -34.031 32.103 19.454 1.00 41.75 93 ALA A C 1
ATOM 713 O O . ALA A 1 93 ? -33.848 33.311 19.637 1.00 41.75 93 ALA A O 1
ATOM 714 N N . PRO A 1 94 ? -34.670 31.351 20.370 1.00 43.25 94 PRO A N 1
ATOM 715 C CA . PRO A 1 94 ? -35.067 31.873 21.667 1.00 43.25 94 PRO A CA 1
ATOM 716 C C . PRO A 1 94 ? -33.838 32.080 22.562 1.00 43.25 94 PRO A C 1
ATOM 718 O O . PRO A 1 94 ? -33.006 31.194 22.755 1.00 43.25 94 PRO A O 1
ATOM 721 N N . THR A 1 95 ? -33.753 33.276 23.135 1.00 43.34 95 THR A N 1
ATOM 722 C CA . THR A 1 95 ? -32.764 33.708 24.123 1.00 43.34 95 THR A CA 1
ATOM 723 C C . THR A 1 95 ? -32.878 32.864 25.396 1.00 43.34 95 THR A C 1
ATOM 725 O O . THR A 1 95 ? -33.725 33.108 26.256 1.00 43.34 95 THR A O 1
ATOM 728 N N . ALA A 1 96 ? -32.009 31.862 25.539 1.00 40.38 96 ALA A N 1
ATOM 729 C CA . ALA A 1 96 ? -31.843 31.127 26.787 1.00 40.38 96 ALA A CA 1
ATOM 730 C C . ALA A 1 96 ? -30.954 31.917 27.765 1.00 40.38 96 ALA A C 1
ATOM 732 O O . ALA A 1 96 ? -29.883 32.411 27.413 1.00 40.38 96 ALA A O 1
ATOM 733 N N . LYS A 1 97 ? -31.439 32.039 29.007 1.00 45.12 97 LYS A N 1
ATOM 734 C CA . LYS A 1 97 ? -30.789 32.703 30.149 1.00 45.12 97 LYS A CA 1
ATOM 735 C C . LYS A 1 97 ? -29.379 32.142 30.427 1.00 45.12 97 LYS A C 1
ATOM 737 O O . LYS A 1 97 ? -29.189 30.932 30.304 1.00 45.12 97 LYS A O 1
ATOM 742 N N . PRO A 1 98 ? -28.425 32.968 30.903 1.00 46.28 98 PRO A N 1
ATOM 743 C CA . PRO A 1 98 ? -27.092 32.498 31.270 1.00 46.28 98 PRO A CA 1
ATOM 744 C C . PRO A 1 98 ? -27.154 31.580 32.504 1.00 46.28 98 PRO A C 1
ATOM 746 O O . PRO A 1 98 ? -27.808 31.946 33.488 1.00 46.28 98 PRO A O 1
ATOM 749 N N . PRO A 1 99 ? -26.469 30.423 32.508 1.00 48.69 99 PRO A N 1
ATOM 750 C CA . PRO A 1 99 ? -26.294 29.635 33.717 1.00 48.69 99 PRO A CA 1
ATOM 751 C C . PRO A 1 99 ? -25.319 30.330 34.678 1.00 48.69 99 PRO A C 1
ATOM 753 O O . PRO A 1 99 ? -24.322 30.932 34.277 1.00 48.69 99 PRO A O 1
ATOM 756 N N . LEU A 1 100 ? -25.652 30.251 35.966 1.00 46.78 100 LEU A N 1
ATOM 757 C CA . LEU A 1 100 ? -24.896 30.813 37.080 1.00 46.78 100 LEU A CA 1
ATOM 758 C C . LEU A 1 100 ? -23.467 30.257 37.138 1.00 46.78 100 LEU A C 1
ATOM 760 O O . LEU A 1 100 ? -23.232 29.056 37.011 1.00 46.78 100 LEU A O 1
ATOM 764 N N . SER A 1 101 ? -22.538 31.179 37.376 1.00 51.38 101 SER A N 1
ATOM 765 C CA . SER A 1 101 ? -21.097 30.972 37.499 1.00 51.38 101 SER A CA 1
ATOM 766 C C . SER A 1 101 ? -20.742 29.900 38.550 1.00 51.38 101 SER A C 1
ATOM 768 O O . SER A 1 101 ? -21.202 30.007 39.694 1.00 51.38 101 SER A O 1
ATOM 770 N N . PRO A 1 102 ? -19.915 28.886 38.227 1.00 50.41 102 PRO A N 1
ATOM 771 C CA . PRO A 1 102 ? -19.422 27.930 39.211 1.00 50.41 102 PRO A CA 1
ATOM 772 C C . PRO A 1 102 ? -18.463 28.591 40.206 1.00 50.41 102 PRO A C 1
ATOM 774 O O . PRO A 1 102 ? -17.542 29.322 39.842 1.00 50.41 102 PRO A O 1
ATOM 777 N N . LYS A 1 103 ? -18.678 28.289 41.487 1.00 57.91 103 LYS A N 1
ATOM 778 C CA . LYS A 1 103 ? -17.840 28.694 42.619 1.00 57.91 103 LYS A CA 1
ATOM 779 C C . LYS A 1 103 ? -16.389 28.200 42.425 1.00 57.91 103 LYS A C 1
ATOM 781 O O . LYS A 1 103 ? -16.213 27.041 42.046 1.00 57.91 103 LYS A O 1
ATOM 786 N N . PRO A 1 104 ? -15.357 29.018 42.713 1.00 57.91 104 PRO A N 1
ATOM 787 C CA . PRO A 1 104 ? -13.962 28.632 42.504 1.00 57.91 104 PRO A CA 1
ATOM 788 C C . PRO A 1 104 ? -13.574 27.426 43.375 1.00 57.91 104 PRO A C 1
ATOM 790 O O . PRO A 1 104 ? -13.862 27.443 44.578 1.00 57.91 104 PRO A O 1
ATOM 793 N N . PRO A 1 105 ? -12.897 26.402 42.826 1.00 58.91 105 PRO A N 1
ATOM 794 C CA . PRO A 1 105 ? -12.314 25.347 43.635 1.00 58.91 105 PRO A CA 1
ATOM 795 C C . PRO A 1 105 ? -11.176 25.908 44.494 1.00 58.91 105 PRO A C 1
ATOM 797 O O . PRO A 1 105 ? -10.276 26.614 44.040 1.00 58.91 105 PRO A O 1
ATOM 800 N N . SER A 1 106 ? -11.254 25.584 45.777 1.00 55.56 106 SER A N 1
ATOM 801 C CA . SER A 1 106 ? -10.277 25.893 46.807 1.00 55.56 106 SER A CA 1
ATOM 802 C C . SER A 1 106 ? -8.968 25.129 46.599 1.00 55.56 106 SER A C 1
ATOM 804 O O . SER A 1 106 ? -8.982 23.904 46.574 1.00 55.56 106 SER A O 1
ATOM 806 N N . LYS A 1 107 ? -7.870 25.897 46.585 1.00 59.28 107 LYS A N 1
ATOM 807 C CA . LYS A 1 107 ? -6.454 25.543 46.815 1.00 59.28 107 LYS A CA 1
ATOM 808 C C . LYS A 1 107 ? -5.819 24.484 45.885 1.00 59.28 107 LYS A C 1
ATOM 810 O O . LYS A 1 107 ? -6.247 23.335 45.869 1.00 59.28 107 LYS A O 1
ATOM 815 N N . PRO A 1 108 ? -4.718 24.838 45.190 1.00 57.88 108 PRO A N 1
ATOM 816 C CA . PRO A 1 108 ? -3.902 23.873 44.462 1.00 57.88 108 PRO A CA 1
ATOM 817 C C . PRO A 1 108 ? -3.315 22.812 45.408 1.00 57.88 108 PRO A C 1
ATOM 819 O O . PRO A 1 108 ? -2.885 23.163 46.513 1.00 57.88 108 PRO A O 1
ATOM 822 N N . PRO A 1 109 ? -3.242 21.538 44.988 1.00 66.25 109 PRO A N 1
ATOM 823 C CA . PRO A 1 109 ? -2.442 20.544 45.686 1.00 66.25 109 PRO A CA 1
ATOM 824 C C . PRO A 1 109 ? -0.953 20.948 45.663 1.00 66.25 109 PRO A C 1
ATOM 826 O O . PRO A 1 109 ? -0.491 21.535 44.681 1.00 66.25 109 PRO A O 1
ATOM 829 N N . PRO A 1 110 ? -0.194 20.667 46.736 1.00 62.81 110 PRO A N 1
ATOM 830 C CA . PRO A 1 110 ? 1.224 20.997 46.814 1.00 62.81 110 PRO A CA 1
ATOM 831 C C . PRO A 1 110 ? 2.017 20.282 45.713 1.00 62.81 110 PRO A C 1
ATOM 833 O O . PRO A 1 110 ? 1.849 19.081 45.496 1.00 62.81 110 PRO A O 1
ATOM 836 N N . SER A 1 111 ? 2.888 21.034 45.032 1.00 59.16 111 SER A N 1
ATOM 837 C CA . SER A 1 111 ? 3.775 20.524 43.983 1.00 59.16 111 SER A CA 1
ATOM 838 C C . SER A 1 111 ? 4.554 19.283 44.438 1.00 59.16 111 SER A C 1
ATOM 840 O O . SER A 1 111 ? 5.106 19.284 45.545 1.00 59.16 111 SER A O 1
ATOM 842 N N . PRO A 1 112 ? 4.679 18.253 43.581 1.00 61.06 112 PRO A N 1
ATOM 843 C CA . PRO A 1 112 ? 5.571 17.129 43.826 1.00 61.06 112 PRO A CA 1
ATOM 844 C C . PRO A 1 112 ? 7.011 17.613 44.008 1.00 61.06 112 PRO A C 1
ATOM 846 O O . PRO A 1 112 ? 7.517 18.437 43.242 1.00 61.06 112 PRO A O 1
ATOM 849 N N . LYS A 1 113 ? 7.675 17.089 45.040 1.00 63.81 113 LYS A N 1
ATOM 850 C CA . LYS A 1 113 ? 9.096 17.327 45.311 1.00 63.81 113 LYS A CA 1
ATOM 851 C C . LYS A 1 113 ? 9.929 16.857 44.101 1.00 63.81 113 LYS A C 1
ATOM 853 O O . LYS A 1 113 ? 9.643 15.775 43.584 1.00 63.81 113 LYS A O 1
ATOM 858 N N . PRO A 1 114 ? 10.951 17.614 43.660 1.00 63.62 114 PRO A N 1
ATOM 859 C CA . PRO A 1 114 ? 11.803 17.213 42.545 1.00 63.62 114 PRO A CA 1
ATOM 860 C C . PRO A 1 114 ? 12.445 15.841 42.801 1.00 63.62 114 PRO A C 1
ATOM 862 O O . PRO A 1 114 ? 12.892 15.600 43.929 1.00 63.62 114 PRO A O 1
ATOM 865 N N . PRO A 1 115 ? 12.534 14.960 41.789 1.00 61.16 115 PRO A N 1
ATOM 866 C CA . PRO A 1 115 ? 13.266 13.710 41.913 1.00 61.16 115 PRO A CA 1
ATOM 867 C C . PRO A 1 115 ? 14.726 13.986 42.276 1.00 61.16 115 PRO A C 1
ATOM 869 O O . PRO A 1 115 ? 15.388 14.850 41.694 1.00 61.16 115 PRO A O 1
ATOM 872 N N . SER A 1 116 ? 15.217 13.243 43.260 1.00 61.50 116 SER A N 1
ATOM 873 C CA . SER A 1 116 ? 16.618 13.182 43.654 1.00 61.50 116 SER A CA 1
ATOM 874 C C . SER A 1 116 ? 17.516 12.859 42.455 1.00 61.50 116 SER A C 1
ATOM 876 O O . SER A 1 116 ? 17.155 12.082 41.573 1.00 61.50 116 SER A O 1
ATOM 878 N N . LYS A 1 117 ? 18.698 13.489 42.453 1.00 61.72 117 LYS A N 1
ATOM 879 C CA . LYS A 1 117 ? 19.747 13.407 41.427 1.00 61.72 117 LYS A CA 1
ATOM 880 C C . LYS A 1 117 ? 19.958 11.978 40.889 1.00 61.72 117 LYS A C 1
ATOM 882 O O . LYS A 1 117 ? 20.012 11.046 41.694 1.00 61.72 117 LYS A O 1
ATOM 887 N N . PRO A 1 118 ? 20.177 11.814 39.570 1.00 62.84 118 PRO A N 1
ATOM 888 C CA . PRO A 1 118 ? 20.583 10.537 38.997 1.00 62.84 118 PRO A CA 1
ATOM 889 C C . PRO A 1 118 ? 21.906 10.050 39.610 1.00 62.84 118 PRO A C 1
ATOM 891 O O . PRO A 1 118 ? 22.786 10.877 39.885 1.00 62.84 118 PRO A O 1
ATOM 894 N N . PRO A 1 119 ? 22.080 8.731 39.801 1.00 68.56 119 PRO A N 1
ATOM 895 C CA . PRO A 1 119 ? 23.356 8.164 40.212 1.00 68.56 119 PRO A CA 1
ATOM 896 C C . PRO A 1 119 ? 24.440 8.421 39.146 1.00 68.56 119 PRO A C 1
ATOM 898 O O . PRO A 1 119 ? 24.130 8.531 37.956 1.00 68.56 119 PRO A O 1
ATOM 901 N N . PRO A 1 120 ? 25.717 8.534 39.554 1.00 62.72 120 PRO A N 1
ATOM 902 C CA . PRO A 1 120 ? 26.818 8.801 38.640 1.00 62.72 120 PRO A CA 1
ATOM 903 C C . PRO A 1 120 ? 26.962 7.676 37.608 1.00 62.72 120 PRO A C 1
ATOM 905 O O . PRO A 1 120 ? 27.056 6.498 37.951 1.00 62.72 120 PRO A O 1
ATOM 908 N N . SER A 1 121 ? 26.985 8.078 36.337 1.00 57.19 121 SER A N 1
ATOM 909 C CA . SER A 1 121 ? 27.231 7.223 35.175 1.00 57.19 121 SER A CA 1
ATOM 910 C C . SER A 1 121 ? 28.535 6.438 35.344 1.00 57.19 121 SER A C 1
ATOM 912 O O . SER A 1 121 ? 29.606 7.021 35.543 1.00 57.19 121 SER A O 1
ATOM 914 N N . LEU A 1 122 ? 28.440 5.108 35.274 1.00 55.75 122 LEU A N 1
ATOM 915 C CA . LEU A 1 122 ? 29.594 4.219 35.266 1.00 55.75 122 LEU A CA 1
ATOM 916 C C . LEU A 1 122 ? 30.379 4.423 33.966 1.00 55.75 122 LEU A C 1
ATOM 918 O O . LEU A 1 122 ? 29.868 4.264 32.858 1.00 55.75 122 LEU A O 1
ATOM 922 N N . LYS A 1 123 ? 31.646 4.794 34.141 1.00 61.06 123 LYS A N 1
ATOM 923 C CA . LYS A 1 123 ? 32.646 4.987 33.090 1.00 61.06 123 LYS A CA 1
ATOM 924 C C . LYS A 1 123 ? 32.748 3.714 32.223 1.00 61.06 123 LYS A C 1
ATOM 926 O O . LYS A 1 123 ? 32.942 2.638 32.790 1.00 61.06 123 LYS A O 1
ATOM 931 N N . PRO A 1 124 ? 32.664 3.805 30.883 1.00 64.38 124 PRO A N 1
ATOM 932 C CA . PRO A 1 124 ? 32.855 2.651 30.012 1.00 64.38 124 PRO A CA 1
ATOM 933 C C . PRO A 1 124 ? 34.263 2.058 30.180 1.00 64.38 124 PRO A C 1
ATOM 935 O O . PRO A 1 124 ? 35.228 2.825 30.291 1.00 64.38 124 PRO A O 1
ATOM 938 N N . PRO A 1 125 ? 34.412 0.721 30.173 1.00 61.66 125 PRO A N 1
ATOM 939 C CA . PRO A 1 125 ? 35.717 0.084 30.232 1.00 61.66 125 PRO A CA 1
ATOM 940 C C . PRO A 1 125 ? 36.540 0.428 28.985 1.00 61.66 125 PRO A C 1
ATOM 942 O O . PRO A 1 125 ? 36.065 0.413 27.848 1.00 61.66 125 PRO A O 1
ATOM 945 N N . SER A 1 126 ? 37.797 0.772 29.239 1.00 58.84 126 SER A N 1
ATOM 946 C CA . SER A 1 126 ? 38.844 1.071 28.268 1.00 58.84 126 SER A CA 1
ATOM 947 C C . SER A 1 126 ? 39.016 -0.045 27.233 1.00 58.84 126 SER A C 1
ATOM 949 O O . SER A 1 126 ? 39.045 -1.226 27.576 1.00 58.84 126 SER A O 1
ATOM 951 N N . LYS A 1 127 ? 39.161 0.362 25.965 1.00 63.19 127 LYS A N 1
ATOM 952 C CA . LYS A 1 127 ? 39.412 -0.508 24.807 1.00 63.19 127 LYS A CA 1
ATOM 953 C C . LYS A 1 127 ? 40.609 -1.451 25.044 1.00 63.19 127 LYS A C 1
ATOM 955 O O . LYS A 1 127 ? 41.606 -1.004 25.615 1.00 63.19 127 LYS A O 1
ATOM 960 N N . PRO A 1 128 ? 40.560 -2.702 24.547 1.00 67.00 128 PRO A N 1
ATOM 961 C CA . PRO A 1 128 ? 41.710 -3.600 24.553 1.00 67.00 128 PRO A CA 1
ATOM 962 C C . PRO A 1 128 ? 42.867 -3.046 23.702 1.00 67.00 128 PRO A C 1
ATOM 964 O O . PRO A 1 128 ? 42.613 -2.379 22.692 1.00 67.00 128 PRO A O 1
ATOM 967 N N . PRO A 1 129 ? 44.128 -3.331 24.073 1.00 69.69 129 PRO A N 1
ATOM 968 C CA . PRO A 1 129 ? 45.291 -2.908 23.306 1.00 69.69 129 PRO A CA 1
ATOM 969 C C . PRO A 1 129 ? 45.343 -3.598 21.928 1.00 69.69 129 PRO A C 1
ATOM 971 O O . PRO A 1 129 ? 44.933 -4.755 21.797 1.00 69.69 129 PRO A O 1
ATOM 974 N N . PRO A 1 130 ? 45.857 -2.913 20.891 1.00 65.06 130 PRO A N 1
ATOM 975 C CA . PRO A 1 130 ? 46.012 -3.499 19.568 1.00 65.06 130 PRO A CA 1
ATOM 976 C C . PRO A 1 130 ? 47.061 -4.618 19.577 1.00 65.06 130 PRO A C 1
ATOM 978 O O . PRO A 1 130 ? 48.145 -4.471 20.141 1.00 65.06 130 PRO A O 1
ATOM 981 N N . SER A 1 131 ? 46.727 -5.731 18.918 1.00 64.88 131 SER A N 1
ATOM 982 C CA . SER A 1 131 ? 47.646 -6.852 18.699 1.00 64.88 131 SER A CA 1
ATOM 983 C C . SER A 1 131 ? 48.877 -6.438 17.877 1.00 64.88 131 SER A C 1
ATOM 985 O O . SER A 1 131 ? 48.763 -5.597 16.978 1.00 64.88 131 SER A O 1
ATOM 987 N N . PRO A 1 132 ? 50.050 -7.036 18.154 1.00 63.12 132 PRO A N 1
ATOM 988 C CA . PRO A 1 132 ? 51.304 -6.706 17.490 1.00 63.12 132 PRO A CA 1
ATOM 989 C C . PRO A 1 132 ? 51.285 -7.072 16.001 1.00 63.12 132 PRO A C 1
ATOM 991 O O . PRO A 1 132 ? 50.818 -8.134 15.588 1.00 63.12 132 PRO A O 1
ATOM 994 N N . LYS A 1 133 ? 51.821 -6.156 15.191 1.00 65.38 133 LYS A N 1
ATOM 995 C CA . LYS A 1 133 ? 51.968 -6.280 13.737 1.00 65.38 133 LYS A CA 1
ATOM 996 C C . LYS A 1 133 ? 53.000 -7.377 13.402 1.00 65.38 133 LYS A C 1
ATOM 998 O O . LYS A 1 133 ? 54.075 -7.364 14.002 1.00 65.38 133 LYS A O 1
ATOM 1003 N N . PRO A 1 134 ? 52.732 -8.282 12.441 1.00 71.00 134 PRO A N 1
ATOM 1004 C CA . PRO A 1 134 ? 53.712 -9.274 11.999 1.00 71.00 134 PRO A CA 1
ATOM 1005 C C . PRO A 1 134 ? 54.961 -8.630 11.366 1.00 71.00 134 PRO A C 1
ATOM 1007 O O . PRO A 1 134 ? 54.842 -7.555 10.765 1.00 71.00 134 PRO A O 1
ATOM 1010 N N . PRO A 1 135 ? 56.139 -9.282 11.437 1.00 66.81 135 PRO A N 1
ATOM 1011 C CA . PRO A 1 135 ? 57.383 -8.744 10.897 1.00 66.81 135 PRO A CA 1
ATOM 1012 C C . PRO A 1 135 ? 57.331 -8.615 9.372 1.00 66.81 135 PRO A C 1
ATOM 1014 O O . PRO A 1 135 ? 56.933 -9.532 8.651 1.00 66.81 135 PRO A O 1
ATOM 1017 N N . SER A 1 136 ? 57.778 -7.463 8.883 1.00 60.72 136 SER A N 1
ATOM 1018 C CA . SER A 1 136 ? 58.018 -7.175 7.472 1.00 60.72 136 SER A CA 1
ATOM 1019 C C . SER A 1 136 ? 59.038 -8.144 6.864 1.00 60.72 136 SER A C 1
ATOM 1021 O O . SER A 1 136 ? 60.106 -8.373 7.432 1.00 60.72 136 SER A O 1
ATOM 1023 N N . LYS A 1 137 ? 58.704 -8.692 5.687 1.00 66.81 137 LYS A N 1
ATOM 1024 C CA . LYS A 1 137 ? 59.589 -9.554 4.890 1.00 66.81 137 LYS A CA 1
ATOM 1025 C C . LYS A 1 137 ? 60.872 -8.813 4.458 1.00 66.81 137 LYS A C 1
ATOM 1027 O O . LYS A 1 137 ? 60.818 -7.597 4.265 1.00 66.81 137 LYS A O 1
ATOM 1032 N N . PRO A 1 138 ? 61.994 -9.533 4.255 1.00 68.38 138 PRO A N 1
ATOM 1033 C CA . PRO A 1 138 ? 63.263 -8.944 3.834 1.00 68.38 138 PRO A CA 1
ATOM 1034 C C . PRO A 1 138 ? 63.185 -8.331 2.427 1.00 68.38 138 PRO A C 1
ATOM 1036 O O . PRO A 1 138 ? 62.440 -8.840 1.582 1.00 68.38 138 PRO A O 1
ATOM 1039 N N . PRO A 1 139 ? 63.977 -7.282 2.144 1.00 66.50 139 PRO A N 1
ATOM 1040 C CA . PRO A 1 139 ? 64.051 -6.690 0.816 1.00 66.50 139 PRO A CA 1
ATOM 1041 C C . PRO A 1 139 ? 64.701 -7.668 -0.183 1.00 66.50 139 PRO A C 1
ATOM 1043 O O . PRO A 1 139 ? 65.711 -8.298 0.143 1.00 66.50 139 PRO A O 1
ATOM 1046 N N . PRO A 1 140 ? 64.163 -7.801 -1.408 1.00 63.78 140 PRO A N 1
ATOM 1047 C CA . PRO A 1 140 ? 64.822 -8.559 -2.458 1.00 63.78 140 PRO A CA 1
ATOM 1048 C C . PRO A 1 140 ? 66.074 -7.831 -2.964 1.00 63.78 140 PRO A C 1
ATOM 1050 O O . PRO A 1 140 ? 66.085 -6.611 -3.128 1.00 63.78 140 PRO A O 1
ATOM 1053 N N . SER A 1 141 ? 67.115 -8.624 -3.226 1.00 64.44 141 SER A N 1
ATOM 1054 C CA . SER A 1 141 ? 68.404 -8.203 -3.785 1.00 64.44 141 SER A CA 1
ATOM 1055 C C . SER A 1 141 ? 68.270 -7.411 -5.099 1.00 64.44 141 SER A C 1
ATOM 1057 O O . SER A 1 141 ? 67.356 -7.677 -5.888 1.00 64.44 141 SER A O 1
ATOM 1059 N N . PRO A 1 142 ? 69.196 -6.471 -5.369 1.00 60.81 142 PRO A N 1
ATOM 1060 C CA . PRO A 1 142 ? 69.150 -5.610 -6.544 1.00 60.81 142 PRO A CA 1
ATOM 1061 C C . PRO A 1 142 ? 69.321 -6.411 -7.841 1.00 60.81 142 PRO A C 1
ATOM 1063 O O . PRO A 1 142 ? 70.276 -7.168 -8.018 1.00 60.81 142 PRO A O 1
ATOM 1066 N N . LYS A 1 143 ? 68.369 -6.230 -8.763 1.00 65.88 143 LYS A N 1
ATOM 1067 C CA . LYS A 1 143 ? 68.407 -6.793 -10.119 1.00 65.88 143 LYS A CA 1
ATOM 1068 C C . LYS A 1 143 ? 69.412 -6.017 -10.995 1.00 65.88 143 LYS A C 1
ATOM 1070 O O . LYS A 1 143 ? 69.503 -4.798 -10.844 1.00 65.88 143 LYS A O 1
ATOM 1075 N N . PRO A 1 144 ? 70.112 -6.680 -11.937 1.00 69.81 144 PRO A N 1
ATOM 1076 C CA . PRO A 1 144 ? 71.057 -6.033 -12.850 1.00 69.81 144 PRO A CA 1
ATOM 1077 C C . PRO A 1 144 ? 70.391 -4.971 -13.745 1.00 69.81 144 PRO A C 1
ATOM 1079 O O . PRO A 1 144 ? 69.186 -5.076 -14.009 1.00 69.81 144 PRO A O 1
ATOM 1082 N N . PRO A 1 145 ? 71.153 -3.990 -14.270 1.00 63.25 145 PRO A N 1
ATOM 1083 C CA . PRO A 1 145 ? 70.614 -2.927 -15.110 1.00 63.25 145 PRO A CA 1
ATOM 1084 C C . PRO A 1 145 ? 70.022 -3.520 -16.390 1.00 63.25 145 PRO A C 1
ATOM 1086 O O . PRO A 1 145 ? 70.721 -4.127 -17.203 1.00 63.25 145 PRO A O 1
ATOM 1089 N N . SER A 1 146 ? 68.713 -3.358 -16.557 1.00 62.31 146 SER A N 1
ATOM 1090 C CA . SER A 1 146 ? 68.017 -3.689 -17.797 1.00 62.31 146 SER A CA 1
ATOM 1091 C C . SER A 1 146 ? 68.176 -2.541 -18.793 1.00 62.31 146 SER A C 1
ATOM 1093 O O . SER A 1 146 ? 68.226 -1.371 -18.418 1.00 62.31 146 SER A O 1
ATOM 1095 N N . LYS A 1 147 ? 68.309 -2.914 -20.071 1.00 67.25 147 LYS A N 1
ATOM 1096 C CA . LYS A 1 147 ? 68.471 -2.017 -21.222 1.00 67.25 147 LYS A CA 1
ATOM 1097 C C . LYS A 1 147 ? 67.426 -0.886 -21.220 1.00 67.25 147 LYS A C 1
ATOM 1099 O O . LYS A 1 147 ? 66.297 -1.126 -20.788 1.00 67.25 147 LYS A O 1
ATOM 1104 N N . PRO A 1 148 ? 67.775 0.309 -21.737 1.00 69.56 148 PRO A N 1
ATOM 1105 C CA . PRO A 1 148 ? 66.857 1.439 -21.811 1.00 69.56 148 PRO A CA 1
ATOM 1106 C C . PRO A 1 148 ? 65.550 1.030 -22.513 1.00 69.56 148 PRO A C 1
ATOM 1108 O O . PRO A 1 148 ? 65.611 0.421 -23.588 1.00 69.56 148 PRO A O 1
ATOM 1111 N N . PRO A 1 149 ? 64.378 1.322 -21.917 1.00 69.25 149 PRO A N 1
ATOM 1112 C CA . PRO A 1 149 ? 63.098 1.015 -22.530 1.00 69.25 149 PRO A CA 1
ATOM 1113 C C . PRO A 1 149 ? 62.951 1.771 -23.857 1.00 69.25 149 PRO A C 1
ATOM 1115 O O . PRO A 1 149 ? 63.369 2.931 -23.940 1.00 69.25 149 PRO A O 1
ATOM 1118 N N . PRO A 1 150 ? 62.332 1.164 -24.883 1.00 67.06 150 PRO A N 1
ATOM 1119 C CA . PRO A 1 150 ? 61.910 1.903 -26.062 1.00 67.06 150 PRO A CA 1
ATOM 1120 C C . PRO A 1 150 ? 60.986 3.050 -25.639 1.00 67.06 150 PRO A C 1
ATOM 1122 O O . PRO A 1 150 ? 60.155 2.896 -24.739 1.00 67.06 150 PRO A O 1
ATOM 1125 N N . SER A 1 151 ? 61.178 4.211 -26.267 1.00 66.38 151 SER A N 1
ATOM 1126 C CA . SER A 1 151 ? 60.443 5.437 -25.967 1.00 66.38 151 SER A CA 1
ATOM 1127 C C . SER A 1 151 ? 58.930 5.182 -25.911 1.00 66.38 151 SER A C 1
ATOM 1129 O O . SER A 1 151 ? 58.416 4.455 -26.766 1.00 66.38 151 SER A O 1
ATOM 1131 N N . PRO A 1 152 ? 58.210 5.773 -24.936 1.00 69.94 152 PRO A N 1
ATOM 1132 C CA . PRO A 1 152 ? 56.776 5.574 -24.793 1.00 69.94 152 PRO A CA 1
ATOM 1133 C C . PRO A 1 152 ? 56.061 5.883 -26.114 1.00 69.94 152 PRO A C 1
ATOM 1135 O O . PRO A 1 152 ? 56.319 6.944 -26.697 1.00 69.94 152 PRO A O 1
ATOM 1138 N N . PRO A 1 153 ? 55.173 4.998 -26.604 1.00 66.38 153 PRO A N 1
ATOM 1139 C CA . PRO A 1 153 ? 54.337 5.324 -27.743 1.00 66.38 153 PRO A CA 1
ATOM 1140 C C . PRO A 1 153 ? 53.584 6.616 -27.435 1.00 66.38 153 PRO A C 1
ATOM 1142 O O . PRO A 1 153 ? 53.016 6.790 -26.354 1.00 66.38 153 PRO A O 1
ATOM 1145 N N . ARG A 1 154 ? 53.653 7.546 -28.392 1.00 67.31 154 ARG A N 1
ATOM 1146 C CA . ARG A 1 154 ? 53.020 8.862 -28.329 1.00 67.31 154 ARG A CA 1
ATOM 1147 C C . ARG A 1 154 ? 51.584 8.692 -27.813 1.00 67.31 154 ARG A C 1
ATOM 1149 O O . ARG A 1 154 ? 50.875 7.862 -28.385 1.00 67.31 154 ARG A O 1
ATOM 1156 N N . PRO A 1 155 ? 51.156 9.438 -26.774 1.00 66.56 155 PRO A N 1
ATOM 1157 C CA . PRO A 1 155 ? 49.816 9.312 -26.219 1.00 66.56 155 PRO A CA 1
ATOM 1158 C C . PRO A 1 155 ? 48.797 9.368 -27.351 1.00 66.56 155 PRO A C 1
ATOM 1160 O O . PRO A 1 155 ? 48.754 10.350 -28.102 1.00 66.56 155 PRO A O 1
ATOM 1163 N N . ALA A 1 156 ? 48.033 8.287 -27.519 1.00 61.53 156 ALA A N 1
ATOM 1164 C CA . ALA A 1 156 ? 46.894 8.295 -28.417 1.00 61.53 156 ALA A CA 1
ATOM 1165 C C . ALA A 1 156 ? 46.032 9.491 -28.007 1.00 61.53 156 ALA A C 1
ATOM 1167 O O . ALA A 1 156 ? 45.736 9.654 -26.821 1.00 61.53 156 ALA A O 1
ATOM 1168 N N . LYS A 1 157 ? 45.728 10.372 -28.968 1.00 63.34 157 LYS A N 1
ATOM 1169 C CA . LYS A 1 157 ? 44.899 11.557 -28.729 1.00 63.34 157 LYS A CA 1
ATOM 1170 C C . LYS A 1 157 ? 43.675 11.113 -27.938 1.00 63.34 157 LYS A C 1
ATOM 1172 O O . LYS A 1 157 ? 42.974 10.208 -28.392 1.00 63.34 157 LYS A O 1
ATOM 1177 N N . SER A 1 158 ? 43.467 11.720 -26.768 1.00 55.31 158 SER A N 1
ATOM 1178 C CA . SER A 1 158 ? 42.305 11.450 -25.932 1.00 55.31 158 SER A CA 1
ATOM 1179 C C . SER A 1 158 ? 41.061 11.487 -26.818 1.00 55.31 158 SER A C 1
ATOM 1181 O O . SER A 1 158 ? 40.912 12.452 -27.581 1.00 55.31 158 SER A O 1
ATOM 1183 N N . PRO A 1 159 ? 40.216 10.443 -26.797 1.00 66.50 159 PRO A N 1
ATOM 1184 C CA . PRO A 1 159 ? 38.996 10.457 -27.579 1.00 66.50 159 PRO A CA 1
ATOM 1185 C C . PRO A 1 159 ? 38.198 11.714 -27.212 1.00 66.50 159 PRO A C 1
ATOM 1187 O O . PRO A 1 159 ? 38.224 12.134 -26.048 1.00 66.50 159 PRO A O 1
ATOM 1190 N N . PRO A 1 160 ? 37.552 12.361 -28.195 1.00 69.38 160 PRO A N 1
ATOM 1191 C CA . PRO A 1 160 ? 36.754 13.548 -27.934 1.00 69.38 160 PRO A CA 1
ATOM 1192 C C . PRO A 1 160 ? 35.743 13.257 -26.813 1.00 69.38 160 PRO A C 1
ATOM 1194 O O . PRO A 1 160 ? 35.212 12.143 -26.759 1.00 69.38 160 PRO A O 1
ATOM 1197 N N . PRO A 1 161 ? 35.501 14.219 -25.903 1.00 57.88 161 PRO A N 1
ATOM 1198 C CA . PRO A 1 161 ? 34.567 14.036 -24.801 1.00 57.88 161 PRO A CA 1
ATOM 1199 C C . PRO A 1 161 ? 33.206 13.597 -25.344 1.00 57.88 161 PRO A C 1
ATOM 1201 O O . PRO A 1 161 ? 32.690 14.191 -26.294 1.00 57.88 161 PRO A O 1
ATOM 1204 N N . SER A 1 162 ? 32.657 12.531 -24.759 1.00 50.94 162 SER A N 1
ATOM 1205 C CA . SER A 1 162 ? 31.350 12.005 -25.142 1.00 50.94 162 SER A CA 1
ATOM 1206 C C . SER A 1 162 ? 30.306 13.125 -25.083 1.00 50.94 162 SER A C 1
ATOM 1208 O O . SER A 1 162 ? 30.303 13.891 -24.114 1.00 50.94 162 SER A O 1
ATOM 1210 N N . PRO A 1 163 ? 29.429 13.246 -26.094 1.00 56.88 163 PRO A N 1
ATOM 1211 C CA . PRO A 1 163 ? 28.367 14.239 -26.070 1.00 56.88 163 PRO A CA 1
ATOM 1212 C C . PRO A 1 163 ? 27.504 14.071 -24.807 1.00 56.88 163 PRO A C 1
ATOM 1214 O O . PRO A 1 163 ? 27.351 12.945 -24.319 1.00 56.88 163 PRO A O 1
ATOM 1217 N N . PRO A 1 164 ? 26.954 15.173 -24.264 1.00 56.97 164 PRO A N 1
ATOM 1218 C CA . PRO A 1 164 ? 26.138 15.127 -23.059 1.00 56.97 164 PRO A CA 1
ATOM 1219 C C . PRO A 1 164 ? 24.941 14.176 -23.244 1.00 56.97 164 PRO A C 1
ATOM 1221 O O . PRO A 1 164 ? 24.425 14.070 -24.363 1.00 56.97 164 PRO A O 1
ATOM 1224 N N . PRO A 1 165 ? 24.496 13.482 -22.177 1.00 57.25 165 PRO A N 1
ATOM 1225 C CA . PRO A 1 165 ? 23.362 12.566 -22.243 1.00 57.25 165 PRO A CA 1
ATOM 1226 C C . PRO A 1 165 ? 22.139 13.276 -22.826 1.00 57.25 165 PRO A C 1
ATOM 1228 O O . PRO A 1 165 ? 21.748 14.337 -22.341 1.00 57.25 165 PRO A O 1
ATOM 1231 N N . GLN A 1 166 ? 21.550 12.708 -23.875 1.00 59.03 166 GLN A N 1
ATOM 1232 C CA . GLN A 1 166 ? 20.348 13.257 -24.500 1.00 59.03 166 GLN A CA 1
ATOM 1233 C C . GLN A 1 166 ? 19.118 12.582 -23.900 1.00 59.03 166 GLN A C 1
ATOM 1235 O O . GLN A 1 166 ? 19.064 11.356 -23.824 1.00 59.03 166 GLN A O 1
ATOM 1240 N N . THR A 1 167 ? 18.121 13.367 -23.504 1.00 65.44 167 THR A N 1
ATOM 1241 C CA . THR A 1 167 ? 16.791 12.843 -23.178 1.00 65.44 167 THR A CA 1
ATOM 1242 C C . THR A 1 167 ? 16.002 12.712 -24.478 1.00 65.44 167 THR A C 1
ATOM 1244 O O . THR A 1 167 ? 15.888 13.679 -25.229 1.00 65.44 167 THR A O 1
ATOM 1247 N N . ILE A 1 168 ? 15.484 11.517 -24.769 1.00 62.94 168 ILE A N 1
ATOM 1248 C CA . ILE A 1 168 ? 14.539 11.295 -25.875 1.00 62.94 168 ILE A CA 1
ATOM 1249 C C . ILE A 1 168 ? 13.149 11.202 -25.252 1.00 62.94 168 ILE A C 1
ATOM 1251 O O . ILE A 1 168 ? 12.928 10.308 -24.434 1.00 62.94 168 ILE A O 1
ATOM 1255 N N . GLU A 1 169 ? 12.252 12.123 -25.607 1.00 65.81 169 GLU A N 1
ATOM 1256 C CA . GLU A 1 169 ? 10.919 12.254 -25.007 1.00 65.81 169 GLU A CA 1
ATOM 1257 C C . GLU A 1 169 ? 9.815 12.104 -26.065 1.00 65.81 169 GLU A C 1
ATOM 1259 O O . GLU A 1 169 ? 9.831 12.773 -27.098 1.00 65.81 169 GLU A O 1
ATOM 1264 N N . ASP A 1 170 ? 8.844 11.237 -25.777 1.00 70.44 170 ASP A N 1
ATOM 1265 C CA . ASP A 1 170 ? 7.478 11.286 -26.308 1.00 70.44 170 ASP A CA 1
ATOM 1266 C C . ASP A 1 170 ? 6.538 11.511 -25.106 1.00 70.44 170 ASP A C 1
ATOM 1268 O O . ASP A 1 170 ? 6.895 11.174 -23.977 1.00 70.44 170 ASP A O 1
ATOM 1272 N N . TYR A 1 171 ? 5.349 12.086 -25.306 1.00 74.19 171 TYR A N 1
ATOM 1273 C CA . TYR A 1 171 ? 4.489 12.680 -24.261 1.00 74.19 171 TYR A CA 1
ATOM 1274 C C . TYR A 1 171 ? 4.163 11.784 -23.042 1.00 74.19 171 TYR A C 1
ATOM 1276 O O . TYR A 1 171 ? 3.676 12.290 -22.031 1.00 74.19 171 TYR A O 1
ATOM 1284 N N . ALA A 1 172 ? 4.411 10.474 -23.118 1.00 87.44 172 ALA A N 1
ATOM 1285 C CA . ALA A 1 172 ? 4.186 9.517 -22.037 1.00 87.44 172 ALA A CA 1
ATOM 1286 C C . ALA A 1 172 ? 5.432 8.707 -21.616 1.00 87.44 172 ALA A C 1
ATOM 1288 O O . ALA A 1 172 ? 5.384 8.019 -20.597 1.00 87.44 172 ALA A O 1
ATOM 1289 N N . VAL A 1 173 ? 6.530 8.728 -22.383 1.00 93.00 173 VAL A N 1
ATOM 1290 C CA . VAL A 1 173 ? 7.675 7.814 -22.210 1.00 93.00 173 VAL A CA 1
ATOM 1291 C C . VAL A 1 173 ? 8.981 8.529 -22.545 1.00 93.00 173 VAL A C 1
ATOM 1293 O O . VAL A 1 173 ? 9.073 9.214 -23.562 1.00 93.00 173 VAL A O 1
ATOM 1296 N N . ARG A 1 174 ? 10.021 8.325 -21.729 1.00 93.50 174 ARG A N 1
ATOM 1297 C CA . ARG A 1 174 ? 11.373 8.813 -22.018 1.00 93.50 174 ARG A CA 1
ATOM 1298 C C . ARG A 1 174 ? 12.464 7.863 -21.548 1.00 93.50 174 ARG A C 1
ATOM 1300 O O . ARG A 1 174 ? 12.260 7.058 -20.638 1.00 93.50 174 ARG A O 1
ATOM 1307 N N . LEU A 1 175 ? 13.647 8.013 -22.143 1.00 93.19 175 LEU A N 1
ATOM 1308 C CA . LEU A 1 175 ? 14.871 7.365 -21.671 1.00 93.19 175 LEU A CA 1
ATOM 1309 C C . LEU A 1 175 ? 15.776 8.388 -20.990 1.00 93.19 175 LEU A C 1
ATOM 1311 O O . LEU A 1 175 ? 16.272 9.314 -21.631 1.00 93.19 175 LEU A O 1
ATOM 1315 N N . VAL A 1 176 ? 16.009 8.206 -19.691 1.00 90.31 176 VAL A N 1
ATOM 1316 C CA . VAL A 1 176 ? 16.897 9.066 -18.903 1.00 90.31 176 VAL A CA 1
ATOM 1317 C C . VAL A 1 176 ? 18.313 8.510 -18.906 1.00 90.31 176 VAL A C 1
ATOM 1319 O O . VAL A 1 176 ? 18.536 7.300 -18.819 1.00 90.31 176 VAL A O 1
ATOM 1322 N N . GLY A 1 177 ? 19.282 9.420 -19.025 1.00 87.62 177 GLY A N 1
ATOM 1323 C CA . GLY A 1 177 ? 20.694 9.068 -19.079 1.00 87.62 177 GLY A CA 1
ATOM 1324 C C . GLY A 1 177 ? 21.065 8.288 -20.338 1.00 87.62 177 GLY A C 1
ATOM 1325 O O . GLY A 1 177 ? 21.989 7.476 -20.265 1.00 87.62 177 GLY A O 1
ATOM 1326 N N . ALA A 1 178 ? 20.344 8.512 -21.443 1.00 88.94 178 ALA A N 1
ATOM 1327 C CA . ALA A 1 178 ? 20.461 7.704 -22.644 1.00 88.94 178 ALA A CA 1
ATOM 1328 C C . ALA A 1 178 ? 21.837 7.838 -23.319 1.00 88.94 178 ALA A C 1
ATOM 1330 O O . ALA A 1 178 ? 22.416 8.925 -23.399 1.00 88.94 178 ALA A O 1
ATOM 1331 N N . GLN A 1 179 ? 22.354 6.719 -23.818 1.00 90.94 179 GLN A N 1
ATOM 1332 C CA . GLN A 1 179 ? 23.655 6.594 -24.468 1.00 90.94 179 GLN A CA 1
ATOM 1333 C C . GLN A 1 179 ? 23.519 5.826 -25.783 1.00 90.94 179 GLN A C 1
ATOM 1335 O O . GLN A 1 179 ? 22.707 4.907 -25.899 1.00 90.94 179 GLN A O 1
ATOM 1340 N N . ARG A 1 180 ? 24.341 6.182 -26.779 1.00 91.88 180 ARG A N 1
ATOM 1341 C CA . ARG A 1 180 ? 24.463 5.405 -28.019 1.00 91.88 180 ARG A CA 1
ATOM 1342 C C . ARG A 1 180 ? 25.525 4.323 -27.857 1.00 91.88 180 ARG A C 1
ATOM 1344 O O . ARG A 1 180 ? 26.703 4.643 -27.747 1.00 91.88 180 ARG A O 1
ATOM 1351 N N . ILE A 1 181 ? 25.122 3.056 -27.917 1.00 88.12 181 ILE A N 1
ATOM 1352 C CA . ILE A 1 181 ? 26.019 1.895 -27.866 1.00 88.12 181 ILE A CA 1
ATOM 1353 C C . ILE A 1 181 ? 25.826 1.103 -29.159 1.00 88.12 181 ILE A C 1
ATOM 1355 O O . ILE A 1 181 ? 24.745 0.579 -29.414 1.00 88.12 181 ILE A O 1
ATOM 1359 N N . ASN A 1 182 ? 26.857 1.047 -30.009 1.00 88.62 182 ASN A N 1
ATOM 1360 C CA . ASN A 1 182 ? 26.822 0.339 -31.300 1.00 88.62 182 ASN A CA 1
ATOM 1361 C C . ASN A 1 182 ? 25.611 0.715 -32.181 1.00 88.62 182 ASN A C 1
ATOM 1363 O O . ASN A 1 182 ? 24.951 -0.145 -32.759 1.00 88.62 182 ASN A O 1
ATOM 1367 N N . GLY A 1 183 ? 25.285 2.011 -32.241 1.00 88.00 183 GLY A N 1
ATOM 1368 C CA . GLY A 1 183 ? 24.154 2.528 -33.022 1.00 88.00 183 GLY A CA 1
ATOM 1369 C C . GLY A 1 183 ? 22.777 2.372 -32.364 1.00 88.00 183 GLY A C 1
ATOM 1370 O O . GLY A 1 183 ? 21.787 2.800 -32.947 1.00 88.00 183 GLY A O 1
ATOM 1371 N N . ARG A 1 184 ? 22.701 1.817 -31.151 1.00 92.25 184 ARG A N 1
ATOM 1372 C CA . ARG A 1 184 ? 21.459 1.620 -30.385 1.00 92.25 184 ARG A CA 1
ATOM 1373 C C . ARG A 1 184 ? 21.353 2.634 -29.268 1.00 92.25 184 ARG A C 1
ATOM 1375 O O . ARG A 1 184 ? 22.382 3.042 -28.736 1.00 92.25 184 ARG A O 1
ATOM 1382 N N . ILE A 1 185 ? 20.137 3.025 -28.906 1.00 94.38 185 ILE A N 1
ATOM 1383 C CA . ILE A 1 185 ? 19.910 3.903 -27.760 1.00 94.38 185 ILE A CA 1
ATOM 1384 C C . ILE A 1 185 ? 19.620 3.045 -26.544 1.00 94.38 185 ILE A C 1
ATOM 1386 O O . ILE A 1 185 ? 18.695 2.241 -26.558 1.00 94.38 185 ILE A O 1
ATOM 1390 N N . VAL A 1 186 ? 20.402 3.244 -25.493 1.00 93.50 186 VAL A N 1
ATOM 1391 C CA . VAL A 1 186 ? 20.221 2.581 -24.208 1.00 93.50 186 VAL A CA 1
ATOM 1392 C C . VAL A 1 186 ? 19.969 3.633 -23.148 1.00 93.50 186 VAL A C 1
ATOM 1394 O O . VAL A 1 186 ? 20.743 4.578 -23.054 1.00 93.50 186 VAL A O 1
ATOM 1397 N N . GLY A 1 187 ? 18.930 3.481 -22.335 1.00 93.06 187 GLY A N 1
ATOM 1398 C CA . GLY A 1 187 ? 18.669 4.399 -21.230 1.00 93.06 187 GLY A CA 1
ATOM 1399 C C . GLY A 1 187 ? 17.637 3.866 -20.250 1.00 93.06 187 GLY A C 1
ATOM 1400 O O . GLY A 1 187 ? 16.967 2.868 -20.513 1.00 93.06 187 GLY A O 1
ATOM 1401 N N . ARG A 1 188 ? 17.518 4.532 -19.102 1.00 93.69 188 ARG A N 1
ATOM 1402 C CA . ARG A 1 188 ? 16.568 4.145 -18.061 1.00 93.69 188 ARG A CA 1
ATOM 1403 C C . ARG A 1 188 ? 15.157 4.559 -18.449 1.00 93.69 188 ARG A C 1
ATOM 1405 O O . ARG A 1 188 ? 14.943 5.722 -18.787 1.00 93.69 188 ARG A O 1
ATOM 1412 N N . LEU A 1 189 ? 14.205 3.639 -18.361 1.00 94.81 189 LEU A N 1
ATOM 1413 C CA . LEU A 1 189 ? 12.810 3.921 -18.668 1.00 94.81 189 LEU A CA 1
ATOM 1414 C C . LEU A 1 189 ? 12.196 4.803 -17.577 1.00 94.81 189 LEU A C 1
ATOM 1416 O O . LEU A 1 189 ? 12.179 4.439 -16.399 1.00 94.81 189 LEU A O 1
ATOM 1420 N N . GLN A 1 190 ? 11.662 5.949 -17.985 1.00 93.69 190 GLN A N 1
ATOM 1421 C CA . GLN A 1 190 ? 10.716 6.724 -17.193 1.00 93.69 190 GLN A CA 1
ATOM 1422 C C . GLN A 1 190 ? 9.437 6.932 -17.987 1.00 93.69 190 GLN A C 1
ATOM 1424 O O . GLN A 1 190 ? 9.452 7.039 -19.215 1.00 93.69 190 GLN A O 1
ATOM 1429 N N . VAL A 1 191 ? 8.329 7.013 -17.267 1.00 92.94 191 VAL A N 1
ATOM 1430 C CA . VAL A 1 191 ? 7.005 7.196 -17.852 1.00 92.94 191 VAL A CA 1
ATOM 1431 C C . VAL A 1 191 ? 6.301 8.353 -17.174 1.00 92.94 191 VAL A C 1
ATOM 1433 O O . VAL A 1 191 ? 6.431 8.551 -15.966 1.00 92.94 191 VAL A O 1
ATOM 1436 N N . HIS A 1 192 ? 5.585 9.130 -17.971 1.00 90.25 192 HIS A N 1
ATOM 1437 C CA . HIS A 1 192 ? 4.805 10.251 -17.487 1.00 90.25 192 HIS A CA 1
ATOM 1438 C C . HIS A 1 192 ? 3.387 9.780 -17.196 1.00 90.25 192 HIS A C 1
ATOM 1440 O O . HIS A 1 192 ? 2.691 9.250 -18.067 1.00 90.25 192 HIS A O 1
ATOM 1446 N N . ILE A 1 193 ? 2.958 9.972 -15.958 1.00 85.69 193 ILE A N 1
ATOM 1447 C CA . ILE A 1 193 ? 1.662 9.523 -15.476 1.00 85.69 193 ILE A CA 1
ATOM 1448 C C . ILE A 1 193 ? 0.755 10.732 -15.391 1.00 85.69 193 ILE A C 1
ATOM 1450 O O . ILE A 1 193 ? 0.793 11.510 -14.439 1.00 85.69 193 ILE A O 1
ATOM 1454 N N . ALA A 1 194 ? -0.101 10.869 -16.397 1.00 71.62 194 ALA A N 1
ATOM 1455 C CA . ALA A 1 194 ? -1.154 11.861 -16.348 1.00 71.62 194 ALA A CA 1
ATOM 1456 C C . ALA A 1 194 ? -2.154 11.484 -15.244 1.00 71.62 194 ALA A C 1
ATOM 1458 O O . ALA A 1 194 ? -2.708 10.381 -15.240 1.00 71.62 194 ALA A O 1
ATOM 1459 N N . GLY A 1 195 ? -2.407 12.411 -14.318 1.00 64.00 195 GLY A N 1
ATOM 1460 C CA . GLY A 1 195 ? -3.521 12.281 -13.385 1.00 64.00 195 GLY A CA 1
ATOM 1461 C C . GLY A 1 195 ? -4.834 12.184 -14.160 1.00 64.00 195 GLY A C 1
ATOM 1462 O O . GLY A 1 195 ? -5.099 12.991 -15.053 1.00 64.00 195 GLY A O 1
ATOM 1463 N N . HIS A 1 196 ? -5.659 11.189 -13.835 1.00 68.12 196 HIS A N 1
ATOM 1464 C CA . HIS A 1 196 ? -7.007 11.110 -14.381 1.00 68.12 196 HIS A CA 1
ATOM 1465 C C . HIS A 1 196 ? -7.969 11.722 -13.363 1.00 68.12 196 HIS A C 1
ATOM 1467 O O . HIS A 1 196 ? -8.108 11.157 -12.277 1.00 68.12 196 HIS A O 1
ATOM 1473 N N . PRO A 1 197 ? -8.723 12.781 -13.707 1.00 57.75 197 PRO A N 1
ATOM 1474 C CA . PRO A 1 197 ? -9.511 13.569 -12.749 1.00 57.75 197 PRO A CA 1
ATOM 1475 C C . PRO A 1 197 ? -10.612 12.796 -12.000 1.00 57.75 197 PRO A C 1
ATOM 1477 O O . PRO A 1 197 ? -11.249 13.345 -11.110 1.00 57.75 197 PRO A O 1
ATOM 1480 N N . PHE A 1 198 ? -10.848 11.535 -12.358 1.00 54.59 198 PHE A N 1
ATOM 1481 C CA . PHE A 1 198 ? -11.915 10.695 -11.810 1.00 54.59 198 PHE A CA 1
ATOM 1482 C C . PHE A 1 198 ? -11.430 9.422 -11.118 1.00 54.59 198 PHE A C 1
ATOM 1484 O O . PHE A 1 198 ? -12.211 8.810 -10.396 1.00 54.59 198 PHE A O 1
ATOM 1491 N N . PHE A 1 199 ? -10.193 8.979 -11.362 1.00 58.16 199 PHE A N 1
ATOM 1492 C CA . PHE A 1 199 ? -9.791 7.623 -10.977 1.00 58.16 199 PHE A CA 1
ATOM 1493 C C . PHE A 1 199 ? -8.519 7.574 -10.148 1.00 58.16 199 PHE A C 1
ATOM 1495 O O . PHE A 1 199 ? -8.432 6.716 -9.276 1.00 58.16 199 PHE A O 1
ATOM 1502 N N . TYR A 1 200 ? -7.571 8.488 -10.372 1.00 65.06 200 TYR A N 1
ATOM 1503 C CA . TYR A 1 200 ? -6.260 8.422 -9.736 1.00 65.06 200 TYR A CA 1
ATOM 1504 C C . TYR A 1 200 ? -5.755 9.840 -9.467 1.00 65.06 200 TYR A C 1
ATOM 1506 O O . TYR A 1 200 ? -5.832 10.661 -10.386 1.00 65.06 200 TYR A O 1
ATOM 1514 N N . PRO A 1 201 ? -5.220 10.140 -8.265 1.00 57.50 201 PRO A N 1
ATOM 1515 C CA . PRO A 1 201 ? -4.624 11.450 -7.990 1.00 57.50 201 PRO A CA 1
ATOM 1516 C C . PRO A 1 201 ? -3.538 11.786 -9.026 1.00 57.50 201 PRO A C 1
ATOM 1518 O O . PRO A 1 201 ? -3.388 12.938 -9.413 1.00 57.50 201 PRO A O 1
ATOM 1521 N N . GLY A 1 202 ? -2.909 10.759 -9.605 1.00 60.59 202 GLY A N 1
ATOM 1522 C CA . GLY A 1 202 ? -1.794 10.889 -10.525 1.00 60.59 202 GLY A CA 1
ATOM 1523 C C . GLY A 1 202 ? -0.486 10.774 -9.765 1.00 60.59 202 GLY A C 1
ATOM 1524 O O . GLY A 1 202 ? -0.448 10.767 -8.534 1.00 60.59 202 GLY A O 1
ATOM 1525 N N . TYR A 1 203 ? 0.598 10.647 -10.514 1.00 76.69 203 TYR A N 1
ATOM 1526 C CA . TYR A 1 203 ? 1.927 10.769 -9.946 1.00 76.69 203 TYR A CA 1
ATOM 1527 C C . TYR A 1 203 ? 2.292 12.253 -9.970 1.00 76.69 203 TYR A C 1
ATOM 1529 O O . TYR A 1 203 ? 2.191 12.890 -11.015 1.00 76.69 203 TYR A O 1
ATOM 1537 N N . HIS A 1 204 ? 2.643 12.823 -8.821 1.00 78.19 204 HIS A N 1
ATOM 1538 C CA . HIS A 1 204 ? 2.949 14.256 -8.710 1.00 78.19 204 HIS A CA 1
ATOM 1539 C C . HIS A 1 204 ? 4.427 14.535 -8.435 1.00 78.19 204 HIS A C 1
ATOM 1541 O O . HIS A 1 204 ? 4.860 15.681 -8.524 1.00 78.19 204 HIS A O 1
ATOM 1547 N N . GLU A 1 205 ? 5.207 13.505 -8.108 1.00 80.38 205 GLU A N 1
ATOM 1548 C CA . GLU A 1 205 ? 6.652 13.647 -7.969 1.00 80.38 205 GLU A CA 1
ATOM 1549 C C . GLU A 1 205 ? 7.285 13.866 -9.347 1.00 80.38 205 GLU A C 1
ATOM 1551 O O . GLU A 1 205 ? 6.811 13.333 -10.352 1.00 80.38 205 GLU A O 1
ATOM 1556 N N . ASN A 1 206 ? 8.365 14.652 -9.387 1.00 82.69 206 ASN A N 1
ATOM 1557 C CA . ASN A 1 206 ? 9.191 14.840 -10.583 1.00 82.69 206 ASN A CA 1
ATOM 1558 C C . ASN A 1 206 ? 8.379 15.203 -11.844 1.00 82.69 206 ASN A C 1
ATOM 1560 O O . ASN A 1 206 ? 8.532 14.585 -12.899 1.00 82.69 206 ASN A O 1
ATOM 1564 N N . ASP A 1 207 ? 7.462 16.164 -11.706 1.00 86.12 207 ASP A N 1
ATOM 1565 C CA . ASP A 1 207 ? 6.571 16.621 -12.779 1.00 86.12 207 ASP A CA 1
ATOM 1566 C C . ASP A 1 207 ? 5.784 15.480 -13.450 1.00 86.12 207 ASP A C 1
ATOM 1568 O O . ASP A 1 207 ? 5.555 15.486 -14.656 1.00 86.12 207 ASP A O 1
ATOM 1572 N N . GLY A 1 208 ? 5.402 14.462 -12.673 1.00 87.31 208 GLY A N 1
ATOM 1573 C CA . GLY A 1 208 ? 4.632 13.315 -13.153 1.00 87.31 208 GLY A CA 1
ATOM 1574 C C . GLY A 1 208 ? 5.458 12.192 -13.775 1.00 87.31 208 GLY A C 1
ATOM 1575 O O . GLY A 1 208 ? 4.881 11.197 -14.215 1.00 87.31 208 GLY A O 1
ATOM 1576 N N . TRP A 1 209 ? 6.790 12.299 -13.790 1.00 91.25 209 TRP A N 1
ATOM 1577 C CA . TRP A 1 209 ? 7.683 11.275 -14.330 1.00 91.25 209 TRP A CA 1
ATOM 1578 C C . TRP A 1 209 ? 8.159 10.288 -13.269 1.00 91.25 209 TRP A C 1
ATOM 1580 O O . TRP A 1 209 ? 8.977 10.628 -12.411 1.00 91.25 209 TRP A O 1
ATOM 1590 N N . ALA A 1 210 ? 7.749 9.031 -13.411 1.00 91.75 210 ALA A N 1
ATOM 1591 C CA . ALA A 1 210 ? 8.148 7.945 -12.528 1.00 91.75 210 ALA A CA 1
ATOM 1592 C C . ALA A 1 210 ? 9.146 6.990 -13.213 1.00 91.75 210 ALA A C 1
ATOM 1594 O O . ALA A 1 210 ? 8.941 6.609 -14.373 1.00 91.75 210 ALA A O 1
ATOM 1595 N N . PRO A 1 211 ? 10.221 6.563 -12.527 1.00 93.50 211 PRO A N 1
ATOM 1596 C CA . PRO A 1 211 ? 11.004 5.406 -12.938 1.00 93.50 211 PRO A CA 1
ATOM 1597 C C . PRO A 1 211 ? 10.234 4.108 -12.676 1.00 93.50 211 PRO A C 1
ATOM 1599 O O . PRO A 1 211 ? 9.411 4.041 -11.763 1.00 93.50 211 PRO A O 1
ATOM 1602 N N . ILE A 1 212 ? 10.520 3.073 -13.468 1.00 93.81 212 ILE A N 1
ATOM 1603 C CA . ILE A 1 212 ? 9.872 1.762 -13.336 1.00 93.81 212 ILE A CA 1
ATOM 1604 C C . ILE A 1 212 ? 10.824 0.757 -12.691 1.00 93.81 212 ILE A C 1
ATOM 1606 O O . ILE A 1 212 ? 11.965 0.631 -13.128 1.00 93.81 212 ILE A O 1
ATOM 1610 N N . CYS A 1 213 ? 10.362 0.040 -11.672 1.00 93.19 213 CYS A N 1
ATOM 1611 C CA . CYS A 1 213 ? 11.061 -1.074 -11.048 1.00 93.19 213 CYS A CA 1
ATOM 1612 C C . CYS A 1 213 ? 11.152 -2.264 -11.987 1.00 93.19 213 CYS A C 1
ATOM 1614 O O . CYS A 1 213 ? 10.180 -2.638 -12.639 1.00 93.19 213 CYS A O 1
ATOM 1616 N N . ASP A 1 214 ? 12.317 -2.899 -12.002 1.00 90.62 214 ASP A N 1
ATOM 1617 C CA . ASP A 1 214 ? 12.483 -4.195 -12.640 1.00 90.62 214 ASP A CA 1
ATOM 1618 C C . ASP A 1 214 ? 12.034 -5.316 -11.691 1.00 90.62 214 ASP A C 1
ATOM 1620 O O . ASP A 1 214 ? 12.829 -6.000 -11.044 1.00 90.62 214 ASP A O 1
ATOM 1624 N N . ASP A 1 215 ? 10.720 -5.464 -11.569 1.00 86.88 215 ASP A N 1
ATOM 1625 C CA . ASP A 1 215 ? 10.052 -6.511 -10.792 1.00 86.88 215 ASP A CA 1
ATOM 1626 C C . ASP A 1 215 ? 9.570 -7.678 -11.672 1.00 86.88 215 ASP A C 1
ATOM 1628 O O . ASP A 1 215 ? 8.727 -8.473 -11.256 1.00 86.88 215 ASP A O 1
ATOM 1632 N N . PHE A 1 216 ? 10.136 -7.796 -12.880 1.00 85.06 216 PHE A N 1
ATOM 1633 C CA . PHE A 1 216 ? 9.780 -8.777 -13.913 1.00 85.06 216 PHE A CA 1
ATOM 1634 C C . PHE A 1 216 ? 8.382 -8.619 -14.523 1.00 85.06 216 PHE A C 1
ATOM 1636 O O . PHE A 1 216 ? 7.960 -9.496 -15.276 1.00 85.06 216 PHE A O 1
ATOM 1643 N N . SER A 1 217 ? 7.677 -7.521 -14.245 1.00 88.12 217 SER A N 1
ATOM 1644 C CA . SER A 1 217 ? 6.396 -7.225 -14.901 1.00 88.12 217 SER A CA 1
ATOM 1645 C C . SER A 1 217 ? 6.546 -6.763 -16.356 1.00 88.12 217 SER A C 1
ATOM 1647 O O . SER A 1 217 ? 5.606 -6.861 -17.137 1.00 88.12 217 SER A O 1
ATOM 1649 N N . LEU A 1 218 ? 7.732 -6.291 -16.752 1.00 91.56 218 LEU A N 1
ATOM 1650 C CA . LEU A 1 218 ? 8.015 -5.835 -18.112 1.00 91.56 218 LEU A CA 1
ATOM 1651 C C . LEU A 1 218 ? 8.597 -6.971 -18.961 1.00 91.56 218 LEU A C 1
ATOM 1653 O O . LEU A 1 218 ? 9.736 -7.390 -18.756 1.00 91.56 218 LEU A O 1
ATOM 1657 N N . SER A 1 219 ? 7.840 -7.457 -19.946 1.00 89.00 219 SER A N 1
ATOM 1658 C CA . SER A 1 219 ? 8.310 -8.469 -20.893 1.00 89.00 219 SER A CA 1
ATOM 1659 C C . SER A 1 219 ? 8.964 -7.840 -22.132 1.00 89.00 219 SER A C 1
ATOM 1661 O O . SER A 1 219 ? 9.027 -6.619 -22.316 1.00 89.00 219 SER A O 1
ATOM 1663 N N . ALA A 1 220 ? 9.454 -8.691 -23.039 1.00 88.81 220 ALA A N 1
ATOM 1664 C CA . ALA A 1 220 ? 9.975 -8.251 -24.331 1.00 88.81 220 ALA A CA 1
ATOM 1665 C C . ALA A 1 220 ? 8.911 -7.537 -25.191 1.00 88.81 220 ALA A C 1
ATOM 1667 O O . ALA A 1 220 ? 9.263 -6.666 -25.990 1.00 88.81 220 ALA A O 1
ATOM 1668 N N . ALA A 1 221 ? 7.627 -7.881 -25.030 1.00 89.50 221 ALA A N 1
ATOM 1669 C CA . ALA A 1 221 ? 6.535 -7.233 -25.748 1.00 89.50 221 ALA A CA 1
ATOM 1670 C C . ALA A 1 221 ? 6.357 -5.779 -25.285 1.00 89.50 221 ALA A C 1
ATOM 1672 O O . ALA A 1 221 ? 6.338 -4.873 -26.123 1.00 89.50 221 ALA A O 1
ATOM 1673 N N . GLU A 1 222 ? 6.332 -5.536 -23.970 1.00 92.06 222 GLU A N 1
ATOM 1674 C CA . GLU A 1 222 ? 6.262 -4.185 -23.407 1.00 92.06 222 GLU A CA 1
ATOM 1675 C C . GLU A 1 222 ? 7.516 -3.378 -23.743 1.00 92.06 222 GLU A C 1
ATOM 1677 O O . GLU A 1 222 ? 7.404 -2.226 -24.157 1.00 92.06 222 GLU A O 1
ATOM 1682 N N . ALA A 1 223 ? 8.708 -3.980 -23.660 1.00 93.88 223 ALA A N 1
ATOM 1683 C CA . ALA A 1 223 ? 9.953 -3.319 -24.055 1.00 93.88 223 ALA A CA 1
ATOM 1684 C C . ALA A 1 223 ? 9.902 -2.821 -25.510 1.00 93.88 223 ALA A C 1
ATOM 1686 O O . ALA A 1 223 ? 10.228 -1.666 -25.794 1.00 93.88 223 ALA A O 1
ATOM 1687 N N . LYS A 1 224 ? 9.451 -3.676 -26.440 1.00 92.75 224 LYS A N 1
ATOM 1688 C CA . LYS A 1 224 ? 9.256 -3.303 -27.846 1.00 92.75 224 LYS A CA 1
ATOM 1689 C C . LYS A 1 224 ? 8.212 -2.199 -27.989 1.00 92.75 224 LYS A C 1
ATOM 1691 O O . LYS A 1 224 ? 8.426 -1.258 -28.745 1.00 92.75 224 LYS A O 1
ATOM 1696 N N . MET A 1 225 ? 7.104 -2.288 -27.261 1.00 91.25 225 MET A N 1
ATOM 1697 C CA . MET A 1 225 ? 6.041 -1.286 -27.285 1.00 91.25 225 MET A CA 1
ATOM 1698 C C . MET A 1 225 ? 6.531 0.097 -26.821 1.00 91.25 225 MET A C 1
ATOM 1700 O O . MET A 1 225 ? 6.260 1.090 -27.497 1.00 91.25 225 MET A O 1
ATOM 1704 N N . PHE A 1 226 ? 7.300 0.176 -25.732 1.00 93.75 226 PHE A N 1
ATOM 1705 C CA . PHE A 1 226 ? 7.898 1.435 -25.276 1.00 93.75 226 PHE A CA 1
ATOM 1706 C C . PHE A 1 226 ? 8.937 1.980 -26.261 1.00 93.75 226 PHE A C 1
ATOM 1708 O O . PHE A 1 226 ? 8.957 3.179 -26.529 1.00 93.75 226 PHE A O 1
ATOM 1715 N N . CYS A 1 227 ? 9.765 1.126 -26.863 1.00 94.88 227 CYS A N 1
ATOM 1716 C CA . CYS A 1 227 ? 10.694 1.572 -27.901 1.00 94.88 227 CYS A CA 1
ATOM 1717 C C . CYS A 1 227 ? 9.969 2.070 -29.163 1.00 94.88 227 CYS A C 1
ATOM 1719 O O . CYS A 1 227 ? 10.366 3.094 -29.715 1.00 94.88 227 CYS A O 1
ATOM 1721 N N . ASN A 1 228 ? 8.855 1.441 -29.557 1.00 91.56 228 ASN A N 1
ATOM 1722 C CA . ASN A 1 228 ? 8.008 1.924 -30.652 1.00 91.56 228 ASN A CA 1
ATOM 1723 C C . ASN A 1 228 ? 7.457 3.328 -30.368 1.00 91.56 228 ASN A C 1
ATOM 1725 O O . ASN A 1 228 ? 7.380 4.143 -31.285 1.00 91.56 228 ASN A O 1
ATOM 1729 N N . LYS A 1 229 ? 7.105 3.633 -29.110 1.00 90.25 229 LYS A N 1
ATOM 1730 C CA . LYS A 1 229 ? 6.702 4.991 -28.697 1.00 90.25 229 LYS A CA 1
ATOM 1731 C C . LYS A 1 229 ? 7.813 6.012 -28.887 1.00 90.25 229 LYS A C 1
ATOM 1733 O O . LYS A 1 229 ? 7.571 7.128 -29.318 1.00 90.25 229 LYS A O 1
ATOM 1738 N N . LEU A 1 230 ? 9.048 5.591 -28.666 1.00 92.69 230 LEU A N 1
ATOM 1739 C CA . LEU A 1 230 ? 10.237 6.403 -28.889 1.00 92.69 230 LEU A CA 1
ATOM 1740 C C . LEU A 1 230 ? 10.699 6.404 -30.361 1.00 92.69 230 LEU A C 1
ATOM 1742 O O . LEU A 1 230 ? 11.817 6.827 -30.641 1.00 92.69 230 LEU A O 1
ATOM 1746 N N . ASN A 1 231 ? 9.846 5.964 -31.296 1.00 93.19 231 ASN A N 1
ATOM 1747 C CA . ASN A 1 231 ? 10.105 5.847 -32.736 1.00 93.19 231 ASN A CA 1
ATOM 1748 C C . ASN A 1 231 ? 11.197 4.837 -33.134 1.00 93.19 231 ASN A C 1
ATOM 1750 O O . ASN A 1 231 ? 11.812 4.996 -34.183 1.00 93.19 231 ASN A O 1
ATOM 1754 N N . PHE A 1 232 ? 11.407 3.780 -32.345 1.00 93.81 232 PHE A N 1
ATOM 1755 C CA . PHE A 1 232 ? 12.294 2.663 -32.692 1.00 93.81 232 PHE A CA 1
ATOM 1756 C C . PHE A 1 232 ? 11.495 1.397 -32.984 1.00 93.81 232 PHE A C 1
ATOM 1758 O O . PHE A 1 232 ? 10.608 1.046 -32.219 1.00 93.81 232 PHE A O 1
ATOM 1765 N N . GLN A 1 233 ? 11.832 0.662 -34.045 1.00 93.44 233 GLN A N 1
ATOM 1766 C CA . GLN A 1 233 ? 11.085 -0.548 -34.443 1.00 93.44 233 GLN A CA 1
ATOM 1767 C C . GLN A 1 233 ? 11.299 -1.764 -33.523 1.00 93.44 233 GLN A C 1
ATOM 1769 O O . GLN A 1 233 ? 10.486 -2.698 -33.496 1.00 93.44 233 GLN A O 1
ATOM 1774 N N . TYR A 1 234 ? 12.422 -1.784 -32.807 1.00 94.88 234 TYR A N 1
ATOM 1775 C CA . TYR A 1 234 ? 12.838 -2.876 -31.940 1.00 94.88 234 TYR A CA 1
ATOM 1776 C C . TYR A 1 234 ? 13.173 -2.345 -30.553 1.00 94.88 234 TYR A C 1
ATOM 1778 O O . TYR A 1 234 ? 13.731 -1.258 -30.390 1.00 94.88 234 TYR A O 1
ATOM 1786 N N . GLY A 1 235 ? 12.858 -3.157 -29.549 1.00 94.19 235 GLY A N 1
ATOM 1787 C CA . GLY A 1 235 ? 13.127 -2.851 -28.156 1.00 94.19 235 GLY A CA 1
ATOM 1788 C C . GLY A 1 235 ? 13.328 -4.112 -27.344 1.00 94.19 235 GLY A C 1
ATOM 1789 O O . GLY A 1 235 ? 12.669 -5.124 -27.583 1.00 94.19 235 GLY A O 1
ATOM 1790 N N . ARG A 1 236 ? 14.245 -4.045 -26.385 1.00 93.75 236 ARG A N 1
ATOM 1791 C CA . ARG A 1 236 ? 14.431 -5.071 -25.359 1.00 93.75 236 ARG A CA 1
ATOM 1792 C C . ARG A 1 236 ? 14.831 -4.429 -24.043 1.00 93.75 236 ARG A C 1
ATOM 1794 O O . ARG A 1 236 ? 15.340 -3.309 -24.025 1.00 93.75 236 ARG A O 1
ATOM 1801 N N . GLN A 1 237 ? 14.641 -5.163 -22.957 1.00 92.25 237 GLN A N 1
ATOM 1802 C CA . GLN A 1 237 ? 15.193 -4.770 -21.672 1.00 92.25 237 GLN A CA 1
ATOM 1803 C C . GLN A 1 237 ? 16.728 -4.798 -21.727 1.00 92.25 237 GLN A C 1
ATOM 1805 O O . GLN A 1 237 ? 17.326 -5.674 -22.358 1.00 92.25 237 GLN A O 1
ATOM 1810 N N . PHE A 1 238 ? 17.353 -3.818 -21.085 1.00 88.94 238 PHE A N 1
ATOM 1811 C CA . PHE A 1 238 ? 18.795 -3.685 -20.961 1.00 88.94 238 PHE A CA 1
ATOM 1812 C C . PHE A 1 238 ? 19.196 -3.739 -19.488 1.00 88.94 238 PHE A C 1
ATOM 1814 O O . PHE A 1 238 ? 18.527 -3.166 -18.629 1.00 88.94 238 PHE A O 1
ATOM 1821 N N . PHE A 1 239 ? 20.319 -4.397 -19.215 1.00 84.81 239 PHE A N 1
ATOM 1822 C CA . PHE A 1 239 ? 20.898 -4.503 -17.882 1.00 84.81 239 PHE A CA 1
ATOM 1823 C C . PHE A 1 239 ? 22.292 -3.886 -17.906 1.00 84.81 239 PHE A C 1
ATOM 1825 O O . PHE A 1 239 ? 23.170 -4.368 -18.622 1.00 84.81 239 PHE A O 1
ATOM 1832 N N . GLY A 1 240 ? 22.497 -2.822 -17.135 1.00 75.88 240 GLY A N 1
ATOM 1833 C CA . GLY A 1 240 ? 23.820 -2.233 -16.964 1.00 75.88 240 GLY A CA 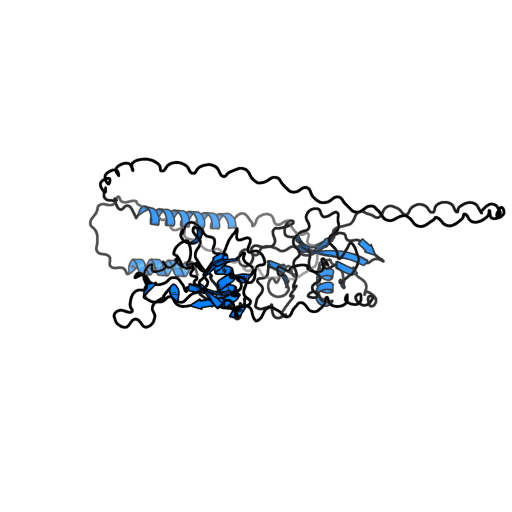1
ATOM 1834 C C . GLY A 1 240 ? 23.898 -1.306 -15.761 1.00 75.88 240 GLY A C 1
ATOM 1835 O O . GLY A 1 240 ? 22.982 -0.518 -15.508 1.00 75.88 240 GLY A O 1
ATOM 1836 N N . ASP A 1 241 ? 25.012 -1.393 -15.039 1.00 72.44 241 ASP A N 1
ATOM 1837 C CA . ASP A 1 241 ? 25.290 -0.558 -13.872 1.00 72.44 241 ASP A CA 1
ATOM 1838 C C . ASP A 1 241 ? 25.245 0.932 -14.244 1.00 72.44 241 ASP A C 1
ATOM 1840 O O . ASP A 1 241 ? 25.762 1.353 -15.281 1.00 72.44 241 ASP A O 1
ATOM 1844 N N . GLY A 1 242 ? 24.584 1.746 -13.415 1.00 68.69 242 GLY A N 1
ATOM 1845 C CA . GLY A 1 242 ? 24.426 3.185 -13.656 1.00 68.69 242 GLY A CA 1
ATOM 1846 C C . GLY A 1 242 ? 23.401 3.562 -14.737 1.00 68.69 242 GLY A C 1
ATOM 1847 O O . GLY A 1 242 ? 23.190 4.754 -14.988 1.00 68.69 242 GLY A O 1
ATOM 1848 N N . ILE A 1 243 ? 22.752 2.577 -15.370 1.00 71.56 243 ILE A N 1
ATOM 1849 C CA . ILE A 1 243 ? 21.594 2.775 -16.259 1.00 71.56 243 ILE A CA 1
ATOM 1850 C C . ILE A 1 243 ? 20.351 2.132 -15.637 1.00 71.56 243 ILE A C 1
ATOM 1852 O O . ILE A 1 243 ? 19.324 2.791 -15.501 1.00 71.56 243 ILE A O 1
ATOM 1856 N N . SER A 1 244 ? 20.462 0.878 -15.198 1.00 74.62 244 SER A N 1
ATOM 1857 C CA . SER A 1 244 ? 19.402 0.129 -14.508 1.00 74.62 244 SER A CA 1
ATOM 1858 C C . SER A 1 244 ? 19.387 0.378 -12.992 1.00 74.62 244 SER A C 1
ATOM 1860 O O . SER A 1 244 ? 18.698 -0.318 -12.257 1.00 74.62 244 SER A O 1
ATOM 1862 N N . THR A 1 245 ? 20.151 1.354 -12.500 1.00 74.81 245 THR A N 1
ATOM 1863 C CA . THR A 1 245 ? 20.178 1.765 -11.090 1.00 74.81 245 THR A CA 1
ATOM 1864 C C . THR A 1 245 ? 19.915 3.263 -10.984 1.00 74.81 245 THR A C 1
ATOM 1866 O O . THR A 1 245 ? 20.148 4.022 -11.935 1.00 74.81 245 THR A O 1
ATOM 1869 N N . LEU A 1 246 ? 19.442 3.709 -9.820 1.00 65.88 246 LEU A N 1
ATOM 1870 C CA . LEU A 1 246 ? 19.465 5.133 -9.489 1.00 65.88 246 LEU A CA 1
ATOM 1871 C C . LEU A 1 246 ? 20.910 5.620 -9.554 1.00 65.88 246 LEU A C 1
ATOM 1873 O O . LEU A 1 246 ? 21.823 4.949 -9.060 1.00 65.88 246 LEU A O 1
ATOM 1877 N N . ARG A 1 247 ? 21.135 6.745 -10.231 1.00 67.56 247 ARG A N 1
ATOM 1878 C CA . ARG A 1 247 ? 22.483 7.293 -10.311 1.00 67.56 247 ARG A CA 1
ATOM 1879 C C . ARG A 1 247 ? 22.788 8.112 -9.053 1.00 67.56 247 ARG A C 1
ATOM 1881 O O . ARG A 1 247 ? 21.880 8.745 -8.520 1.00 67.56 247 ARG A O 1
ATOM 1888 N N . PRO A 1 248 ? 24.051 8.150 -8.590 1.00 61.03 248 PRO A N 1
ATOM 1889 C CA . PRO A 1 248 ? 24.431 8.936 -7.415 1.00 61.03 248 PRO A CA 1
ATOM 1890 C C . PRO A 1 248 ? 24.185 10.448 -7.554 1.00 61.03 248 PRO A C 1
ATOM 1892 O O . PRO A 1 248 ? 24.123 11.141 -6.544 1.00 61.03 248 PRO A O 1
ATOM 1895 N N . ASP A 1 249 ? 24.090 10.968 -8.782 1.00 60.06 249 ASP A N 1
ATOM 1896 C CA . ASP A 1 249 ? 23.837 12.383 -9.076 1.00 60.06 249 ASP A CA 1
ATOM 1897 C C . ASP A 1 249 ? 22.354 12.778 -8.987 1.00 60.06 249 ASP A C 1
ATOM 1899 O O . ASP A 1 249 ? 22.039 13.968 -8.995 1.00 60.06 249 ASP A O 1
ATOM 1903 N N . GLU A 1 250 ? 21.438 11.818 -8.835 1.00 67.62 250 GLU A N 1
ATOM 1904 C CA . GLU A 1 250 ? 20.023 12.094 -8.584 1.00 67.62 250 GLU A CA 1
ATOM 1905 C C . GLU A 1 250 ? 19.814 12.344 -7.087 1.00 67.62 250 GLU A C 1
ATOM 1907 O O . GLU A 1 250 ? 19.582 11.429 -6.303 1.00 67.62 250 GLU A O 1
ATOM 1912 N N . THR A 1 251 ? 19.914 13.608 -6.671 1.00 62.22 251 THR A N 1
ATOM 1913 C CA . THR A 1 251 ? 19.799 14.028 -5.263 1.00 62.22 251 THR A CA 1
ATOM 1914 C C . THR A 1 251 ? 18.417 13.800 -4.648 1.00 62.22 251 THR A C 1
ATOM 1916 O O . THR A 1 251 ? 18.321 13.772 -3.427 1.00 62.22 251 THR A O 1
ATOM 1919 N N . ASN A 1 252 ? 17.374 13.610 -5.463 1.00 69.56 252 ASN A N 1
ATOM 1920 C CA . ASN A 1 252 ? 16.013 13.254 -5.046 1.00 69.56 252 ASN A CA 1
ATOM 1921 C C . ASN A 1 252 ? 15.376 12.344 -6.110 1.00 69.56 252 ASN A C 1
ATOM 1923 O O . ASN A 1 252 ? 14.659 12.836 -6.986 1.00 69.56 252 ASN A O 1
ATOM 1927 N N . PRO A 1 253 ? 15.679 11.037 -6.106 1.00 71.44 253 PRO A N 1
ATOM 1928 C CA . PRO A 1 253 ? 15.110 10.129 -7.084 1.00 71.44 253 PRO A CA 1
ATOM 1929 C C . PRO A 1 253 ? 13.594 10.000 -6.852 1.00 71.44 253 PRO A C 1
ATOM 1931 O O . PRO A 1 253 ? 13.177 9.873 -5.699 1.00 71.44 253 PRO A O 1
ATOM 1934 N N . PRO A 1 254 ? 12.763 10.026 -7.909 1.00 80.38 254 PRO A N 1
ATOM 1935 C CA . PRO A 1 254 ? 11.321 9.861 -7.757 1.00 80.38 254 PRO A CA 1
ATOM 1936 C C . PRO A 1 254 ? 11.016 8.457 -7.231 1.00 80.38 254 PRO A C 1
ATOM 1938 O O . PRO A 1 254 ? 11.699 7.499 -7.609 1.00 80.38 254 PRO A O 1
ATOM 1941 N N . THR A 1 255 ? 9.973 8.317 -6.413 1.00 87.12 255 THR A N 1
ATOM 1942 C CA . THR A 1 255 ? 9.505 7.019 -5.917 1.00 87.12 255 THR A CA 1
ATOM 1943 C C . THR A 1 255 ? 9.181 6.105 -7.102 1.00 87.12 255 THR A C 1
ATOM 1945 O O . THR A 1 255 ? 8.257 6.409 -7.863 1.00 87.12 255 THR A O 1
ATOM 1948 N N . PRO A 1 256 ? 9.919 5.004 -7.314 1.00 89.81 256 PRO A N 1
ATOM 1949 C CA . PRO A 1 256 ? 9.693 4.158 -8.470 1.00 89.81 256 PRO A CA 1
ATOM 1950 C C . PRO A 1 256 ? 8.342 3.448 -8.375 1.00 89.81 256 PRO A C 1
ATOM 1952 O O . PRO A 1 256 ? 7.842 3.142 -7.293 1.00 89.81 256 PRO A O 1
ATOM 1955 N N . LEU A 1 257 ? 7.758 3.177 -9.534 1.00 92.44 257 LEU A N 1
ATOM 1956 C CA . LEU A 1 257 ? 6.525 2.409 -9.669 1.00 92.44 257 LEU A CA 1
ATOM 1957 C C . LEU A 1 257 ? 6.823 1.061 -10.301 1.00 92.44 257 LEU A C 1
ATOM 1959 O O . LEU A 1 257 ? 7.872 0.872 -10.902 1.00 92.44 257 LEU A O 1
ATOM 1963 N N . GLY A 1 258 ? 5.900 0.119 -10.205 1.00 91.44 258 GLY A N 1
ATOM 1964 C CA . GLY A 1 258 ? 6.096 -1.200 -10.788 1.00 91.44 258 GLY A CA 1
ATOM 1965 C C . GLY A 1 258 ? 4.786 -1.900 -11.059 1.00 91.44 258 GLY A C 1
ATOM 1966 O O . GLY A 1 258 ? 3.738 -1.266 -11.209 1.00 91.44 258 GLY A O 1
ATOM 1967 N N . TYR A 1 259 ? 4.882 -3.218 -11.144 1.00 89.75 259 TYR A N 1
ATOM 1968 C CA . TYR A 1 259 ? 3.813 -4.142 -11.463 1.00 89.75 259 TYR A CA 1
ATOM 1969 C C . TYR A 1 259 ? 3.082 -3.726 -12.745 1.00 89.75 259 TYR A C 1
ATOM 1971 O O . TYR A 1 259 ? 1.858 -3.624 -12.807 1.00 89.75 259 TYR A O 1
ATOM 1979 N N . LEU A 1 260 ? 3.862 -3.402 -13.774 1.00 90.94 260 LEU A N 1
ATOM 1980 C CA . LEU A 1 260 ? 3.349 -2.937 -15.048 1.00 90.94 260 LEU A CA 1
ATOM 1981 C C . LEU A 1 260 ? 2.396 -3.989 -15.630 1.00 90.94 260 LEU A C 1
ATOM 1983 O O . LEU A 1 260 ? 2.798 -5.112 -15.909 1.00 90.94 260 LEU A O 1
ATOM 1987 N N . THR A 1 261 ? 1.135 -3.619 -15.836 1.00 90.00 261 THR A N 1
ATOM 1988 C CA . THR A 1 261 ? 0.152 -4.487 -16.503 1.00 90.00 261 THR A CA 1
ATOM 1989 C C . THR A 1 261 ? -0.372 -3.788 -17.735 1.00 90.00 261 THR A C 1
ATOM 1991 O O . THR A 1 261 ? -1.012 -2.738 -17.652 1.00 90.00 261 THR A O 1
ATOM 1994 N N . CYS A 1 262 ? -0.080 -4.357 -18.896 1.00 88.38 262 CYS A N 1
ATOM 1995 C CA . CYS A 1 262 ? -0.478 -3.810 -20.179 1.00 88.38 262 CYS A CA 1
ATOM 1996 C C . CYS A 1 262 ? -1.605 -4.657 -20.775 1.00 88.38 262 CYS A C 1
ATOM 1998 O O . CYS A 1 262 ? -1.613 -5.871 -20.657 1.00 88.38 262 CYS A O 1
ATOM 2000 N N . GLN A 1 263 ? -2.575 -3.989 -21.400 1.00 76.56 263 GLN A N 1
ATOM 2001 C CA . GLN A 1 263 ? -3.504 -4.562 -22.380 1.00 76.56 263 GLN A CA 1
ATOM 2002 C C . GLN A 1 263 ? -4.092 -5.966 -22.077 1.00 76.56 263 GLN A C 1
ATOM 2004 O O . GLN A 1 263 ? -3.614 -6.981 -22.566 1.00 76.56 263 GLN A O 1
ATOM 2009 N N . GLY A 1 264 ? -5.229 -6.018 -21.375 1.00 63.00 264 GLY A N 1
ATOM 2010 C CA . GLY A 1 264 ? -6.052 -7.236 -21.273 1.00 63.00 264 GLY A CA 1
ATOM 2011 C C . GLY A 1 264 ? -5.527 -8.316 -20.326 1.00 63.00 264 GLY A C 1
ATOM 2012 O O . GLY A 1 264 ? -6.295 -9.212 -19.977 1.00 63.00 264 GLY A O 1
ATOM 2013 N N . ASP A 1 265 ? -4.290 -8.194 -19.846 1.00 59.56 265 ASP A N 1
ATOM 2014 C CA . ASP A 1 265 ? -3.839 -8.976 -18.705 1.00 59.56 265 ASP A CA 1
ATOM 2015 C C . ASP A 1 265 ? -4.753 -8.710 -17.510 1.00 59.56 265 ASP A C 1
ATOM 2017 O O . ASP A 1 265 ? -5.178 -7.576 -17.245 1.00 59.56 265 ASP A O 1
ATOM 2021 N N . THR A 1 266 ? -5.112 -9.790 -16.814 1.00 57.12 266 THR A N 1
ATOM 2022 C CA . THR A 1 266 ? -5.955 -9.722 -15.626 1.00 57.12 266 THR A CA 1
ATOM 2023 C C . THR A 1 266 ? -5.284 -8.788 -14.637 1.00 57.12 266 THR A C 1
ATOM 2025 O O . THR A 1 266 ? -4.241 -9.123 -14.074 1.00 57.12 266 THR A O 1
ATOM 2028 N N . ARG A 1 267 ? -5.873 -7.601 -14.449 1.00 64.06 267 ARG A N 1
ATOM 2029 C CA . ARG A 1 267 ? -5.414 -6.665 -13.427 1.00 64.06 267 ARG A CA 1
ATOM 2030 C C . ARG A 1 267 ? -5.321 -7.432 -12.109 1.00 64.06 267 ARG A C 1
ATOM 2032 O O . ARG A 1 267 ? -6.259 -8.176 -11.804 1.00 64.06 267 ARG A O 1
ATOM 2039 N N . PRO A 1 268 ? -4.245 -7.252 -11.330 1.00 62.69 268 PRO A N 1
ATOM 2040 C CA . PRO A 1 268 ? -4.212 -7.770 -9.974 1.00 62.69 268 PRO A CA 1
ATOM 2041 C C . PRO A 1 268 ? -5.462 -7.225 -9.268 1.00 62.69 268 PRO A C 1
ATOM 2043 O O . PRO A 1 268 ? -5.660 -6.005 -9.261 1.00 62.69 268 PRO A O 1
ATOM 2046 N N . PRO A 1 269 ? -6.343 -8.088 -8.735 1.00 58.19 269 PRO A N 1
ATOM 2047 C CA . PRO A 1 269 ? -7.617 -7.642 -8.175 1.00 58.19 269 PRO A CA 1
ATOM 2048 C C . PRO A 1 269 ? -7.445 -6.689 -6.978 1.00 58.19 269 PRO A C 1
ATOM 2050 O O . PRO A 1 269 ? -8.382 -5.970 -6.639 1.00 58.19 269 PRO A O 1
ATOM 2053 N N . ASP A 1 270 ? -6.241 -6.620 -6.398 1.00 65.94 270 ASP A N 1
ATOM 2054 C CA . ASP A 1 270 ? -6.001 -6.049 -5.068 1.00 65.94 270 ASP A CA 1
ATOM 2055 C C . ASP A 1 270 ? -5.146 -4.773 -5.073 1.00 65.94 270 ASP A C 1
ATOM 2057 O O . ASP A 1 270 ? -4.881 -4.197 -4.018 1.00 65.94 270 ASP A O 1
ATOM 2061 N N . LEU A 1 271 ? -4.697 -4.302 -6.242 1.00 71.75 271 LEU A N 1
ATOM 2062 C CA . LEU A 1 271 ? -3.875 -3.095 -6.331 1.00 71.75 271 LEU A CA 1
ATOM 2063 C C . LEU A 1 271 ? -4.653 -1.950 -6.990 1.00 71.75 271 LEU A C 1
ATOM 2065 O O . LEU A 1 271 ? -5.239 -2.091 -8.065 1.00 71.75 271 LEU A O 1
ATOM 2069 N N . ILE A 1 272 ? -4.647 -0.785 -6.339 1.00 76.94 272 ILE A N 1
ATOM 2070 C CA . ILE A 1 272 ? -5.114 0.466 -6.942 1.00 76.94 272 ILE A CA 1
ATOM 2071 C C . ILE A 1 272 ? -3.970 0.984 -7.803 1.00 76.94 272 ILE A C 1
ATOM 2073 O O . ILE A 1 272 ? -2.876 1.231 -7.297 1.00 76.94 272 ILE A O 1
ATOM 2077 N N . ALA A 1 273 ? -4.213 1.128 -9.103 1.00 82.38 273 ALA A N 1
ATOM 2078 C CA . ALA A 1 273 ? -3.217 1.701 -9.995 1.00 82.38 273 ALA A CA 1
ATOM 2079 C C . ALA A 1 273 ? -2.863 3.120 -9.522 1.00 82.38 273 ALA A C 1
ATOM 2081 O O . ALA A 1 273 ? -3.747 3.926 -9.262 1.00 82.38 273 ALA A O 1
ATOM 2082 N N . THR A 1 274 ? -1.579 3.443 -9.416 1.00 84.12 274 THR A N 1
ATOM 2083 C CA . THR A 1 274 ? -1.117 4.824 -9.209 1.00 84.12 274 THR A CA 1
ATOM 2084 C C . THR A 1 274 ? -1.376 5.661 -10.455 1.00 84.12 274 THR A C 1
ATOM 2086 O O . THR A 1 274 ? -1.608 6.868 -10.382 1.00 84.12 274 THR A O 1
ATOM 2089 N N . GLY A 1 275 ? -1.317 5.014 -11.618 1.00 84.38 275 GLY A N 1
ATOM 2090 C CA . GLY A 1 275 ? -1.286 5.695 -12.892 1.00 84.38 275 GLY A CA 1
ATOM 2091 C C . GLY A 1 275 ? -1.666 4.824 -14.069 1.00 84.38 275 GLY A C 1
ATOM 2092 O O . GLY A 1 275 ? -1.691 3.594 -13.991 1.00 84.38 275 GLY A O 1
ATOM 2093 N N . PHE A 1 276 ? -1.921 5.505 -15.179 1.00 86.19 276 PHE A N 1
ATOM 2094 C CA . PHE A 1 276 ? -2.170 4.903 -16.474 1.00 86.19 276 PHE A CA 1
ATOM 2095 C C . PHE A 1 276 ? -1.265 5.547 -17.524 1.00 86.19 276 PHE A C 1
ATOM 2097 O O . PHE A 1 276 ? -1.199 6.772 -17.631 1.00 86.19 276 PHE A O 1
ATOM 2104 N N . ILE A 1 277 ? -0.590 4.712 -18.309 1.00 86.75 277 ILE A N 1
ATOM 2105 C CA . ILE A 1 277 ? 0.196 5.126 -19.468 1.00 86.75 277 ILE A CA 1
ATOM 2106 C C . ILE A 1 277 ? -0.659 4.891 -20.710 1.00 86.75 277 ILE A C 1
ATOM 2108 O O . ILE A 1 277 ? -0.886 3.747 -21.114 1.00 86.75 277 ILE A O 1
ATOM 2112 N N . GLY A 1 278 ? -1.118 5.974 -21.335 1.00 81.44 278 GLY A N 1
ATOM 2113 C CA . GLY A 1 278 ? -1.805 5.898 -22.621 1.00 81.44 278 GLY A CA 1
ATOM 2114 C C . GLY A 1 278 ? -0.822 5.580 -23.749 1.00 81.44 278 GLY A C 1
ATOM 2115 O O . GLY A 1 278 ? 0.096 6.355 -24.003 1.00 81.44 278 GLY A O 1
ATOM 2116 N N . MET A 1 279 ? -1.020 4.462 -24.456 1.00 73.81 279 MET A N 1
ATOM 2117 C CA . MET A 1 279 ? -0.169 4.059 -25.589 1.00 73.81 279 MET A CA 1
ATOM 2118 C C . MET A 1 279 ? -0.717 4.516 -26.942 1.00 73.81 279 MET A C 1
ATOM 2120 O O . MET A 1 279 ? -0.149 4.195 -27.984 1.00 73.81 279 MET A O 1
ATOM 2124 N N . SER A 1 280 ? -1.808 5.270 -26.999 1.00 69.38 280 SER A N 1
ATOM 2125 C CA . SER A 1 280 ? -2.294 5.830 -28.259 1.00 69.38 280 SER A CA 1
ATOM 2126 C C . SER A 1 280 ? -2.841 7.234 -28.050 1.00 69.38 280 SER A C 1
ATOM 2128 O O . SER A 1 280 ? -3.371 7.553 -26.989 1.00 69.38 280 SER A O 1
ATOM 2130 N N . ASN A 1 281 ? -2.731 8.065 -29.087 1.00 61.91 281 ASN A N 1
ATOM 2131 C CA . ASN A 1 281 ? -3.297 9.413 -29.071 1.00 61.91 281 ASN A CA 1
ATOM 2132 C C . ASN A 1 281 ? -4.834 9.410 -29.180 1.00 61.91 281 ASN A C 1
ATOM 2134 O O . ASN A 1 281 ? -5.433 10.472 -29.043 1.00 61.91 281 ASN A O 1
ATOM 2138 N N . TYR A 1 282 ? -5.470 8.260 -29.454 1.00 54.56 282 TYR A N 1
ATOM 2139 C CA . TYR A 1 282 ? -6.885 8.213 -29.848 1.00 54.56 282 TYR A CA 1
ATOM 2140 C C . TYR A 1 282 ? -7.758 7.163 -29.146 1.00 54.56 282 TYR A C 1
ATOM 2142 O O . TYR A 1 282 ? -8.969 7.342 -29.142 1.00 54.56 282 TYR A O 1
ATOM 2150 N N . ASP A 1 283 ? -7.196 6.157 -28.473 1.00 54.00 283 ASP A N 1
ATOM 2151 C CA . ASP A 1 283 ? -7.956 5.139 -27.737 1.00 54.00 283 ASP A CA 1
ATOM 2152 C C . ASP A 1 283 ? -7.411 4.963 -26.319 1.00 54.00 283 ASP A C 1
ATOM 2154 O O . ASP A 1 283 ? -6.497 4.179 -26.053 1.00 54.00 283 ASP A O 1
ATOM 2158 N N . TYR A 1 284 ? -8.010 5.715 -25.396 1.00 57.09 284 TYR A N 1
ATOM 2159 C CA . TYR A 1 284 ? -7.637 5.760 -23.982 1.00 57.09 284 TYR A CA 1
ATOM 2160 C C . TYR A 1 284 ? -7.902 4.438 -23.239 1.00 57.09 284 TYR A C 1
ATOM 2162 O O . TYR A 1 284 ? -7.313 4.195 -22.194 1.00 57.09 284 TYR A O 1
ATOM 2170 N N . TYR A 1 285 ? -8.775 3.571 -23.762 1.00 58.00 285 TYR A N 1
ATOM 2171 C CA . TYR A 1 285 ? -9.216 2.358 -23.058 1.00 58.00 285 TYR A CA 1
ATOM 2172 C C . TYR A 1 285 ? -8.684 1.050 -23.642 1.00 58.00 285 TYR A C 1
ATOM 2174 O O . TYR A 1 285 ? -8.703 0.033 -22.953 1.00 58.00 285 TYR A O 1
ATOM 2182 N N . THR A 1 286 ? -8.201 1.060 -24.883 1.00 62.66 286 THR A N 1
ATOM 2183 C CA . THR A 1 286 ? -7.925 -0.183 -25.619 1.00 62.66 286 THR A CA 1
ATOM 2184 C C . THR A 1 286 ? -6.446 -0.573 -25.588 1.00 62.66 286 THR A C 1
ATOM 2186 O O . THR A 1 286 ? -6.124 -1.754 -25.682 1.00 62.66 286 THR A O 1
ATOM 2189 N N . PHE A 1 287 ? -5.539 0.395 -25.405 1.00 73.62 287 PHE A N 1
ATOM 2190 C CA . PHE A 1 287 ? -4.091 0.167 -25.425 1.00 73.62 287 PHE A CA 1
ATOM 2191 C C . PHE A 1 287 ? -3.397 1.066 -24.401 1.00 73.62 287 PHE A C 1
ATOM 2193 O O . PHE A 1 287 ? -3.026 2.204 -24.691 1.00 73.62 287 PHE A O 1
ATOM 2200 N N . GLY A 1 288 ? -3.217 0.571 -23.184 1.00 85.56 288 GLY A N 1
ATOM 2201 C CA . GLY A 1 288 ? -2.399 1.254 -22.193 1.00 85.56 288 GLY A CA 1
ATOM 2202 C C . GLY A 1 288 ? -1.980 0.332 -21.068 1.00 85.56 288 GLY A C 1
ATOM 2203 O O . GLY A 1 288 ? -2.411 -0.824 -21.006 1.00 85.56 288 GLY A O 1
ATOM 2204 N N . CYS A 1 289 ? -1.117 0.858 -20.209 1.00 90.50 289 CYS A N 1
ATOM 2205 C CA . CYS A 1 289 ? -0.556 0.112 -19.096 1.00 90.50 289 CYS A CA 1
ATOM 2206 C C . CYS A 1 289 ? -0.912 0.761 -17.768 1.00 90.50 289 CYS A C 1
ATOM 2208 O O . CYS A 1 289 ? -0.866 1.985 -17.636 1.00 90.50 289 CYS A O 1
ATOM 2210 N N . PHE A 1 290 ? -1.236 -0.064 -16.783 1.00 89.75 290 PHE A N 1
ATOM 2211 C CA . PHE A 1 290 ? -1.416 0.351 -15.402 1.00 89.75 290 PHE A CA 1
ATOM 2212 C C . PHE A 1 290 ? -0.118 0.142 -14.634 1.00 89.75 290 PHE A C 1
ATOM 2214 O O . PHE A 1 290 ? 0.621 -0.812 -14.879 1.00 89.75 290 PHE A O 1
ATOM 2221 N N . LEU A 1 291 ? 0.139 1.059 -13.711 1.00 90.81 291 LEU A N 1
ATOM 2222 C CA . LEU A 1 291 ? 1.281 1.033 -12.808 1.00 90.81 291 LEU A CA 1
ATOM 2223 C C . LEU A 1 291 ? 0.798 1.111 -11.379 1.00 90.81 291 LEU A C 1
ATOM 2225 O O . LEU A 1 291 ? -0.189 1.790 -11.097 1.00 90.81 291 LEU A O 1
ATOM 2229 N N . TYR A 1 292 ? 1.536 0.480 -10.482 1.00 89.94 292 TYR A N 1
ATOM 2230 C CA . TYR A 1 292 ? 1.176 0.362 -9.081 1.00 89.94 292 TYR A CA 1
ATOM 2231 C C . TYR A 1 292 ? 2.320 0.841 -8.194 1.00 89.94 292 TYR A C 1
ATOM 2233 O O . TYR A 1 292 ? 3.485 0.825 -8.612 1.00 89.94 292 TYR A O 1
ATOM 2241 N N . PRO A 1 293 ? 2.008 1.281 -6.966 1.00 85.25 293 PRO A N 1
ATOM 2242 C CA . PRO A 1 293 ? 3.040 1.609 -6.005 1.00 85.25 293 PRO A CA 1
ATOM 2243 C C . PRO A 1 293 ? 3.695 0.302 -5.550 1.00 85.25 293 PRO A C 1
ATOM 2245 O O . PRO A 1 293 ? 3.013 -0.612 -5.082 1.00 85.25 293 PRO A O 1
ATOM 2248 N N . VAL A 1 294 ? 5.014 0.205 -5.699 1.00 84.94 294 VAL A N 1
ATOM 2249 C CA . VAL A 1 294 ? 5.796 -0.958 -5.261 1.00 84.94 294 VAL A CA 1
ATOM 2250 C C . VAL A 1 294 ? 7.026 -0.498 -4.492 1.00 84.94 294 VAL A C 1
ATOM 2252 O O . VAL A 1 294 ? 7.535 0.600 -4.712 1.00 84.94 294 VAL A O 1
ATOM 2255 N N . THR A 1 295 ? 7.535 -1.354 -3.610 1.00 83.00 295 THR A N 1
ATOM 2256 C CA . THR A 1 295 ? 8.874 -1.178 -3.053 1.00 83.00 295 THR A CA 1
ATOM 2257 C C . THR A 1 295 ? 9.880 -1.781 -4.029 1.00 83.00 295 THR A C 1
ATOM 2259 O O . THR A 1 295 ? 9.799 -2.947 -4.413 1.00 83.00 295 THR A O 1
ATOM 2262 N N . CYS A 1 296 ? 10.827 -0.967 -4.490 1.00 81.94 296 CYS A N 1
ATOM 2263 C CA . CYS A 1 296 ? 11.890 -1.423 -5.382 1.00 81.94 296 CYS A CA 1
ATOM 2264 C C . CYS A 1 296 ? 12.975 -2.153 -4.585 1.00 81.94 296 CYS A C 1
ATOM 2266 O O . CYS A 1 296 ? 14.091 -1.656 -4.448 1.00 81.94 296 CYS A O 1
ATOM 2268 N N . ASP A 1 297 ? 12.656 -3.320 -4.023 1.00 73.69 297 ASP A N 1
ATOM 2269 C CA . ASP A 1 297 ? 13.502 -3.993 -3.023 1.00 73.69 297 ASP A CA 1
ATOM 2270 C C . ASP A 1 297 ? 14.922 -4.287 -3.531 1.00 73.69 297 ASP A C 1
ATOM 2272 O O . ASP A 1 297 ? 15.883 -4.306 -2.765 1.00 73.69 297 ASP A O 1
ATOM 2276 N N . ARG A 1 298 ? 15.073 -4.486 -4.846 1.00 73.62 298 ARG A N 1
ATOM 2277 C CA . ARG A 1 298 ? 16.368 -4.754 -5.491 1.00 73.62 298 ARG A CA 1
ATOM 2278 C C . ARG A 1 298 ? 17.130 -3.492 -5.885 1.00 73.62 298 ARG A C 1
ATOM 2280 O O . ARG A 1 298 ? 18.265 -3.604 -6.329 1.00 73.62 298 ARG A O 1
ATOM 2287 N N . GLN A 1 299 ? 16.501 -2.320 -5.778 1.00 79.44 299 GLN A N 1
ATOM 2288 C CA . GLN A 1 299 ? 16.998 -1.047 -6.312 1.00 79.44 299 GLN A CA 1
ATOM 2289 C C . GLN A 1 299 ? 17.358 -1.113 -7.810 1.00 79.44 299 GLN A C 1
ATOM 2291 O O . GLN A 1 299 ? 18.157 -0.315 -8.303 1.00 79.44 299 GLN A O 1
ATOM 2296 N N . VAL A 1 300 ? 16.756 -2.062 -8.539 1.00 86.81 300 VAL A N 1
ATOM 2297 C CA . VAL A 1 300 ? 16.925 -2.222 -9.985 1.00 86.81 300 VAL A CA 1
ATOM 2298 C C . VAL A 1 300 ? 15.724 -1.604 -10.683 1.00 86.81 300 VAL A C 1
ATOM 2300 O O . VAL A 1 300 ? 14.572 -1.929 -10.394 1.00 86.81 300 VAL A O 1
ATOM 2303 N N . LEU A 1 301 ? 16.017 -0.703 -11.607 1.00 92.38 301 LEU A N 1
ATOM 2304 C CA . LEU A 1 301 ? 15.063 -0.015 -12.453 1.00 92.38 301 LEU A CA 1
ATOM 2305 C C . LEU A 1 301 ? 15.157 -0.556 -13.875 1.00 92.38 301 LEU A C 1
ATOM 2307 O O . LEU A 1 301 ? 16.221 -0.965 -14.345 1.00 92.38 301 LEU A O 1
ATOM 2311 N N . VAL A 1 302 ? 14.042 -0.508 -14.589 1.00 93.94 302 VAL A N 1
ATOM 2312 C CA . VAL A 1 302 ? 13.984 -0.883 -15.994 1.00 93.94 302 VAL A CA 1
ATOM 2313 C C . VAL A 1 302 ? 14.851 0.074 -16.807 1.00 93.94 302 VAL A C 1
ATOM 2315 O O . VAL A 1 302 ? 14.664 1.293 -16.791 1.00 93.94 302 VAL A O 1
ATOM 2318 N N . ALA A 1 303 ? 15.754 -0.494 -17.599 1.00 94.50 303 ALA A N 1
ATOM 2319 C CA . ALA A 1 303 ? 16.383 0.184 -18.719 1.00 94.50 303 ALA A CA 1
ATOM 2320 C C . ALA A 1 303 ? 16.010 -0.521 -20.023 1.00 94.50 303 ALA A C 1
ATOM 2322 O O . ALA A 1 303 ? 15.765 -1.728 -20.043 1.00 94.50 303 ALA A O 1
ATOM 2323 N N . LEU A 1 304 ? 15.959 0.239 -21.113 1.00 95.62 304 LEU A N 1
ATOM 2324 C CA . LEU A 1 304 ? 15.648 -0.270 -22.443 1.00 95.62 304 LEU A CA 1
ATOM 2325 C C . LEU A 1 304 ? 16.823 -0.048 -23.386 1.00 95.62 304 LEU A C 1
ATOM 2327 O O . LEU A 1 304 ? 17.516 0.965 -23.305 1.00 95.62 304 LEU A O 1
ATOM 2331 N N . GLU A 1 305 ? 16.997 -0.988 -24.309 1.00 95.25 305 GLU A N 1
ATOM 2332 C CA . GLU A 1 305 ? 17.788 -0.840 -25.525 1.00 95.25 305 GLU A CA 1
ATOM 2333 C C . GLU A 1 305 ? 16.821 -0.777 -26.712 1.00 95.25 305 GLU A C 1
ATOM 2335 O O . GLU A 1 305 ? 16.165 -1.771 -27.034 1.00 95.25 305 GLU A O 1
ATOM 2340 N N . CYS A 1 306 ? 16.752 0.382 -27.362 1.00 95.81 306 CYS A N 1
ATOM 2341 C CA . CYS A 1 306 ? 15.918 0.634 -28.530 1.00 95.81 306 CYS A CA 1
ATOM 2342 C C . CYS A 1 306 ? 16.771 0.751 -29.806 1.00 95.81 306 CYS A C 1
ATOM 2344 O O . CYS A 1 306 ? 17.874 1.316 -29.796 1.00 95.81 306 CYS A O 1
ATOM 2346 N N . SER A 1 307 ? 16.273 0.208 -30.921 1.00 95.69 307 SER A N 1
ATOM 2347 C CA . SER A 1 307 ? 16.960 0.243 -32.219 1.00 95.69 307 SER A CA 1
ATOM 2348 C C . SER A 1 307 ? 15.991 0.170 -33.401 1.00 95.69 307 SER A C 1
ATOM 2350 O O . SER A 1 307 ? 14.907 -0.397 -33.297 1.00 95.69 307 SER A O 1
ATOM 2352 N N . ASP A 1 308 ? 16.419 0.687 -34.552 1.00 95.19 308 ASP A N 1
ATOM 2353 C CA . ASP A 1 308 ? 15.718 0.539 -35.837 1.00 95.19 308 ASP A CA 1
ATOM 2354 C C . ASP A 1 308 ? 16.080 -0.746 -36.580 1.00 95.19 308 ASP A C 1
ATOM 2356 O O . ASP A 1 308 ? 15.434 -1.114 -37.557 1.00 95.19 308 ASP A O 1
ATOM 2360 N N . THR A 1 309 ? 17.114 -1.447 -36.119 1.00 93.69 309 THR A N 1
ATOM 2361 C CA . THR A 1 309 ? 17.540 -2.722 -36.700 1.00 93.69 309 THR A CA 1
ATOM 2362 C C . THR A 1 309 ? 17.273 -3.857 -35.717 1.00 93.69 309 THR A C 1
ATOM 2364 O O . THR A 1 309 ? 17.373 -3.638 -34.505 1.00 93.69 309 THR A O 1
ATOM 2367 N N . PRO A 1 310 ? 16.941 -5.070 -36.200 1.00 90.88 310 PRO A N 1
ATOM 2368 C CA . PRO A 1 310 ? 16.752 -6.216 -35.327 1.00 90.88 310 PRO A CA 1
ATOM 2369 C C . PRO A 1 310 ? 18.002 -6.438 -34.480 1.00 90.88 310 PRO A C 1
ATOM 2371 O O . PRO A 1 310 ? 19.104 -6.618 -35.006 1.00 90.88 310 PRO A O 1
ATOM 2374 N N . SER A 1 311 ? 17.844 -6.442 -33.159 1.00 81.44 311 SER A N 1
ATOM 2375 C CA . SER A 1 311 ? 18.951 -6.806 -32.288 1.00 81.44 311 SER A CA 1
ATOM 2376 C C . SER A 1 311 ? 19.268 -8.298 -32.481 1.00 81.44 311 SER A C 1
ATOM 2378 O O . SER A 1 311 ? 18.350 -9.121 -32.452 1.00 81.44 311 SER A O 1
ATOM 2380 N N . PRO A 1 312 ? 20.551 -8.687 -32.622 1.00 82.44 312 PRO A N 1
ATOM 2381 C CA . PRO A 1 312 ? 20.947 -10.074 -32.452 1.00 82.44 312 PRO A CA 1
ATOM 2382 C C . PRO A 1 312 ? 20.495 -10.522 -31.063 1.00 82.44 312 PRO A C 1
ATOM 2384 O O . PRO A 1 312 ? 20.429 -9.690 -30.142 1.00 82.44 312 PRO A O 1
ATOM 2387 N N . ALA A 1 313 ? 20.177 -11.815 -30.937 1.00 77.06 313 ALA A N 1
ATOM 2388 C CA . ALA A 1 313 ? 19.779 -12.432 -29.677 1.00 77.06 313 ALA A CA 1
ATOM 2389 C C . ALA A 1 313 ? 20.663 -11.877 -28.554 1.00 77.06 313 ALA A C 1
ATOM 2391 O O . ALA A 1 313 ? 21.893 -11.906 -28.643 1.00 77.06 313 ALA A O 1
ATOM 2392 N N . GLY A 1 314 ? 20.027 -11.213 -27.588 1.00 68.88 314 GLY A N 1
ATOM 2393 C CA . GLY A 1 314 ? 20.763 -10.550 -26.523 1.00 68.88 314 GLY A CA 1
ATOM 2394 C C . GLY A 1 314 ? 21.555 -11.560 -25.713 1.00 68.88 314 GLY A C 1
ATOM 2395 O O . GLY A 1 314 ? 21.201 -12.742 -25.716 1.00 68.88 314 GLY A O 1
ATOM 2396 N N . PRO A 1 315 ? 22.606 -11.114 -25.005 1.00 69.38 315 PRO A N 1
ATOM 2397 C CA . PRO A 1 315 ? 23.126 -11.927 -23.921 1.00 69.38 315 PRO A CA 1
ATOM 2398 C C . PRO A 1 315 ? 21.942 -12.317 -23.032 1.00 69.38 315 PRO A C 1
ATOM 2400 O O . PRO A 1 315 ? 21.088 -11.475 -22.734 1.00 69.38 315 PRO A O 1
ATOM 2403 N N . SER A 1 316 ? 21.857 -13.601 -22.681 1.00 67.00 316 SER A N 1
ATOM 2404 C CA . SER A 1 316 ? 20.848 -14.083 -21.742 1.00 67.00 316 SER A CA 1
ATOM 2405 C C . SER A 1 316 ? 20.841 -13.170 -20.513 1.00 67.00 316 SER A C 1
ATOM 2407 O O . SER A 1 316 ? 21.924 -12.720 -20.116 1.00 67.00 316 SER A O 1
ATOM 2409 N N . PRO A 1 317 ? 19.666 -12.882 -19.918 1.00 66.31 317 PRO A N 1
ATOM 2410 C CA . PRO A 1 317 ? 19.598 -12.093 -18.696 1.00 66.31 317 PRO A CA 1
ATOM 2411 C C . PRO A 1 317 ? 20.641 -12.624 -17.712 1.00 66.31 317 PRO A C 1
ATOM 2413 O O . PRO A 1 317 ? 20.785 -13.854 -17.628 1.00 66.31 317 PRO A O 1
ATOM 2416 N N . PRO A 1 318 ? 21.395 -11.751 -17.017 1.00 68.94 318 PRO A N 1
ATOM 2417 C CA . PRO A 1 318 ? 22.358 -12.216 -16.033 1.00 68.94 318 PRO A CA 1
ATOM 2418 C C . PRO A 1 318 ? 21.660 -13.236 -15.125 1.00 68.94 318 PRO A C 1
ATOM 2420 O O . PRO A 1 318 ? 20.495 -13.013 -14.761 1.00 68.94 318 PRO A O 1
ATOM 2423 N N . PRO A 1 319 ? 22.306 -14.385 -14.831 1.00 67.62 319 PRO A N 1
ATOM 2424 C CA . PRO A 1 319 ? 21.695 -15.409 -14.002 1.00 67.62 319 PRO A CA 1
ATOM 2425 C C . PRO A 1 319 ? 21.163 -14.728 -12.754 1.00 67.62 319 PRO A C 1
ATOM 2427 O O . PRO A 1 319 ? 21.876 -13.923 -12.147 1.00 67.62 319 PRO A O 1
ATOM 2430 N N . ARG A 1 320 ? 19.885 -14.986 -12.434 1.00 58.59 320 ARG A N 1
ATOM 2431 C CA . ARG A 1 320 ? 19.246 -14.373 -11.269 1.00 58.59 320 ARG A CA 1
ATOM 2432 C C . ARG A 1 320 ? 20.220 -14.538 -10.102 1.00 58.59 320 ARG A C 1
ATOM 2434 O O . ARG A 1 320 ? 20.675 -15.669 -9.894 1.00 58.59 320 ARG A O 1
ATOM 2441 N N . PRO A 1 321 ? 20.555 -13.458 -9.366 1.00 56.62 321 PRO A N 1
ATOM 2442 C CA . PRO A 1 321 ? 21.220 -13.616 -8.085 1.00 56.62 321 PRO A CA 1
ATOM 2443 C C . PRO A 1 321 ? 20.489 -14.732 -7.340 1.00 56.62 321 PRO A C 1
ATOM 2445 O O . PRO A 1 321 ? 19.253 -14.776 -7.452 1.00 56.62 321 PRO A O 1
ATOM 2448 N N . PRO A 1 322 ? 21.209 -15.662 -6.680 1.00 57.16 322 PRO A N 1
ATOM 2449 C CA . PRO A 1 322 ? 20.566 -16.749 -5.957 1.00 57.16 322 PRO A CA 1
ATOM 2450 C C . PRO A 1 322 ? 19.430 -16.134 -5.158 1.00 57.16 322 PRO A C 1
ATOM 2452 O O . PRO A 1 322 ? 19.658 -15.127 -4.478 1.00 57.16 322 PRO A O 1
ATOM 2455 N N . SER A 1 323 ? 18.209 -16.651 -5.364 1.00 43.00 323 SER A N 1
ATOM 2456 C CA . SER A 1 323 ? 17.024 -16.112 -4.707 1.00 43.00 323 SER A CA 1
ATOM 2457 C C . SER A 1 323 ? 17.409 -15.879 -3.253 1.00 43.00 323 SER A C 1
ATOM 2459 O O . SER A 1 323 ? 17.957 -16.815 -2.652 1.00 43.00 323 SER A O 1
ATOM 2461 N N . PRO A 1 324 ? 17.226 -14.660 -2.706 1.00 49.62 324 PRO A N 1
ATOM 2462 C CA . PRO A 1 324 ? 17.454 -14.461 -1.286 1.00 49.62 324 PRO A CA 1
ATOM 2463 C C . PRO A 1 324 ? 16.744 -15.604 -0.556 1.00 49.62 324 PRO A C 1
ATOM 2465 O O . PRO A 1 324 ? 15.696 -16.050 -1.051 1.00 49.62 324 PRO A O 1
ATOM 2468 N N . PRO A 1 325 ? 17.347 -16.143 0.524 1.00 57.62 325 PRO A N 1
ATOM 2469 C CA . PRO A 1 325 ? 16.762 -17.257 1.258 1.00 57.62 325 PRO A CA 1
ATOM 2470 C C . PRO A 1 325 ? 15.268 -16.981 1.396 1.00 57.62 325 PRO A C 1
ATOM 2472 O O . PRO A 1 325 ? 14.931 -15.826 1.691 1.00 57.62 325 PRO A O 1
ATOM 2475 N N . PRO A 1 326 ? 14.406 -17.962 1.048 1.00 40.22 326 PRO A N 1
ATOM 2476 C CA . PRO A 1 326 ? 12.978 -17.736 0.913 1.00 40.22 326 PRO A CA 1
ATOM 2477 C C . PRO A 1 326 ? 12.535 -16.901 2.106 1.00 40.22 326 PRO A C 1
ATOM 2479 O O . PRO A 1 326 ? 12.937 -17.238 3.230 1.00 40.22 326 PRO A O 1
ATOM 2482 N N . PRO A 1 327 ? 11.830 -15.775 1.867 1.00 42.38 327 PRO A N 1
ATOM 2483 C CA . PRO A 1 327 ? 11.401 -14.924 2.958 1.00 42.38 327 PRO A CA 1
ATOM 2484 C C . PRO A 1 327 ? 10.759 -15.830 4.008 1.00 42.38 327 PRO A C 1
ATOM 2486 O O . PRO A 1 327 ? 10.110 -16.814 3.617 1.00 42.38 327 PRO A O 1
ATOM 2489 N N . PRO A 1 328 ? 11.004 -15.576 5.310 1.00 42.62 328 PRO A N 1
ATOM 2490 C CA . PRO A 1 328 ? 10.382 -16.366 6.363 1.00 42.62 328 PRO A CA 1
ATOM 2491 C C . PRO A 1 328 ? 8.912 -16.566 5.990 1.00 42.62 328 PRO A C 1
ATOM 2493 O O . PRO A 1 328 ? 8.317 -15.611 5.472 1.00 42.62 328 PRO A O 1
ATOM 2496 N N . PRO A 1 329 ? 8.381 -17.801 6.127 1.00 38.84 329 PRO A N 1
ATOM 2497 C CA . PRO A 1 329 ? 7.051 -18.148 5.642 1.00 38.84 329 PRO A CA 1
ATOM 2498 C C . PRO A 1 329 ? 6.098 -17.006 5.980 1.00 38.84 329 PRO A C 1
ATOM 2500 O O . PRO A 1 329 ? 6.186 -16.504 7.109 1.00 38.84 329 PRO A O 1
ATOM 2503 N N . PRO A 1 330 ? 5.289 -16.538 5.003 1.00 43.38 330 PRO A N 1
ATOM 2504 C CA . PRO A 1 330 ? 4.446 -15.371 5.202 1.00 43.38 330 PRO A CA 1
ATOM 2505 C C . PRO A 1 330 ? 3.736 -15.542 6.543 1.00 43.38 330 PRO A C 1
ATOM 2507 O O . PRO A 1 330 ? 3.295 -16.665 6.830 1.00 43.38 330 PRO A O 1
ATOM 2510 N N . PRO A 1 331 ? 3.697 -14.493 7.388 1.00 52.16 331 PRO A N 1
ATOM 2511 C CA . PRO A 1 331 ? 2.993 -14.565 8.655 1.00 52.16 331 PRO A CA 1
ATOM 2512 C C . PRO A 1 331 ? 1.641 -15.245 8.417 1.00 52.16 331 PRO A C 1
ATOM 2514 O O . PRO A 1 331 ? 1.023 -14.951 7.386 1.00 52.16 331 PRO A O 1
ATOM 2517 N N . PRO A 1 332 ? 1.230 -16.192 9.282 1.00 55.78 332 PRO A N 1
ATOM 2518 C CA . PRO A 1 332 ? -0.016 -16.932 9.110 1.00 55.78 332 PRO A CA 1
ATOM 2519 C C . PRO A 1 332 ? -1.126 -15.973 8.690 1.00 55.78 332 PRO A C 1
ATOM 2521 O O . PRO A 1 332 ? -1.201 -14.880 9.253 1.00 55.78 332 PRO A O 1
ATOM 2524 N N . ASP A 1 333 ? -1.892 -16.383 7.670 1.00 64.38 333 ASP A N 1
ATOM 2525 C CA . ASP A 1 333 ? -2.856 -15.566 6.924 1.00 64.38 333 ASP A CA 1
ATOM 2526 C C . ASP A 1 333 ? -3.431 -14.443 7.794 1.00 64.38 333 ASP A C 1
ATOM 2528 O O . ASP A 1 333 ? -4.130 -14.645 8.792 1.00 64.38 333 ASP A O 1
ATOM 2532 N N . THR A 1 334 ? -2.995 -13.237 7.449 1.00 68.81 334 THR A N 1
ATOM 2533 C CA . THR A 1 334 ? -3.042 -12.046 8.293 1.00 68.81 334 THR A CA 1
ATOM 2534 C C . THR A 1 334 ? -4.467 -11.566 8.523 1.00 68.81 334 THR A C 1
ATOM 2536 O O . THR A 1 334 ? -4.722 -10.763 9.421 1.00 68.81 334 THR A O 1
ATOM 2539 N N . ARG A 1 335 ? -5.422 -12.110 7.767 1.00 78.31 335 ARG A N 1
ATOM 2540 C CA . ARG A 1 335 ? -6.849 -11.955 8.012 1.00 78.31 335 ARG A CA 1
ATOM 2541 C C . ARG A 1 335 ? -7.272 -12.522 9.367 1.00 78.31 335 ARG A C 1
ATOM 2543 O O . ARG A 1 335 ? -8.173 -11.976 9.992 1.00 78.31 335 ARG A O 1
ATOM 2550 N N . TYR A 1 336 ? -6.628 -13.587 9.843 1.00 85.44 336 TYR A N 1
ATOM 2551 C CA . TYR A 1 336 ? -7.021 -14.269 11.081 1.00 85.44 336 TYR A CA 1
ATOM 2552 C C . TYR A 1 336 ? -6.502 -13.597 12.355 1.00 85.44 336 TYR A C 1
ATOM 2554 O O . TYR A 1 336 ? -6.825 -14.044 13.453 1.00 85.44 336 TYR A O 1
ATOM 2562 N N . SER A 1 337 ? -5.711 -12.527 12.240 1.00 91.88 337 SER A N 1
ATOM 2563 C CA . SER A 1 337 ? -5.198 -11.778 13.392 1.00 91.88 337 SER A CA 1
ATOM 2564 C C . SER A 1 337 ? -6.055 -10.560 13.759 1.00 91.88 337 SER A C 1
ATOM 2566 O O . SER A 1 337 ? -5.759 -9.874 14.738 1.00 91.88 337 SER A O 1
ATOM 2568 N N . ILE A 1 338 ? -7.130 -10.297 13.012 1.00 95.31 338 ILE A N 1
ATOM 2569 C CA . ILE A 1 338 ? -8.117 -9.252 13.289 1.00 95.31 338 ILE A CA 1
ATOM 2570 C C . ILE A 1 338 ? -9.529 -9.824 13.170 1.00 95.31 338 ILE A C 1
ATOM 2572 O O . ILE A 1 338 ? -9.819 -10.631 12.292 1.00 95.31 338 ILE A O 1
ATOM 2576 N N . GLN A 1 339 ? -10.430 -9.390 14.044 1.00 95.69 339 GLN A N 1
ATOM 2577 C CA . GLN A 1 339 ? -11.855 -9.673 13.912 1.00 95.69 339 GLN A CA 1
ATOM 2578 C C . GLN A 1 339 ? -12.672 -8.441 14.307 1.00 95.69 339 GLN A C 1
ATOM 2580 O O . GLN A 1 339 ? -12.291 -7.680 15.201 1.00 95.69 339 GLN A O 1
ATOM 2585 N N . VAL A 1 340 ? -13.807 -8.263 13.640 1.00 95.00 340 VAL A N 1
ATOM 2586 C CA . VAL A 1 340 ? -14.852 -7.316 14.036 1.00 95.00 340 VAL A CA 1
ATOM 2587 C C . VAL A 1 340 ? -15.954 -8.077 14.741 1.00 95.00 340 VAL A C 1
ATOM 2589 O O . VAL A 1 340 ? -16.408 -9.117 14.266 1.00 95.00 340 VAL A O 1
ATOM 2592 N N . VAL A 1 341 ? -16.345 -7.582 15.908 1.00 95.56 341 VAL A N 1
ATOM 2593 C CA . VAL A 1 341 ? -17.365 -8.208 16.742 1.00 95.56 341 VAL A CA 1
ATOM 2594 C C . VAL A 1 341 ? -18.504 -7.221 16.916 1.00 95.56 341 VAL A C 1
ATOM 2596 O O . VAL A 1 341 ? -18.281 -6.074 17.309 1.00 95.56 341 VAL A O 1
ATOM 2599 N N . THR A 1 342 ? -19.730 -7.668 16.663 1.00 94.69 342 THR A N 1
ATOM 2600 C CA . THR A 1 342 ? -20.905 -6.849 16.947 1.00 94.69 342 THR A CA 1
ATOM 2601 C C . THR A 1 342 ? -20.947 -6.521 18.441 1.00 94.69 342 THR A C 1
ATOM 2603 O O . THR A 1 342 ? -20.814 -7.435 19.263 1.00 94.69 342 THR A O 1
ATOM 2606 N N . PRO A 1 343 ? -21.065 -5.240 18.826 1.00 93.69 343 PRO A N 1
ATOM 2607 C CA . PRO A 1 343 ? -21.027 -4.857 20.226 1.00 93.69 343 PRO A CA 1
ATOM 2608 C C . PRO A 1 343 ? -22.220 -5.416 21.002 1.00 93.69 343 PRO A C 1
ATOM 2610 O O . PRO A 1 343 ? -23.349 -5.441 20.514 1.00 93.69 343 PRO A O 1
ATOM 2613 N N . GLU A 1 344 ? -21.961 -5.839 22.233 1.00 93.50 344 GLU A N 1
ATOM 2614 C CA . GLU A 1 344 ? -22.978 -6.340 23.149 1.00 93.50 344 GLU A CA 1
ATOM 2615 C C . GLU A 1 344 ? -23.976 -5.243 23.550 1.00 93.50 344 GLU A C 1
ATOM 2617 O O . GLU A 1 344 ? -23.633 -4.062 23.608 1.00 93.50 344 GLU A O 1
ATOM 2622 N N . GLU A 1 345 ? -25.210 -5.628 23.892 1.00 90.00 345 GLU A N 1
ATOM 2623 C CA . GLU A 1 345 ? -26.320 -4.697 24.160 1.00 90.00 345 GLU A CA 1
ATOM 2624 C C . GLU A 1 345 ? -25.999 -3.652 25.239 1.00 90.00 345 GLU A C 1
ATOM 2626 O O . GLU A 1 345 ? -26.408 -2.498 25.140 1.00 90.00 345 GLU A O 1
ATOM 2631 N N . ASN A 1 346 ? -25.207 -4.014 26.249 1.00 90.44 346 ASN A N 1
ATOM 2632 C CA . ASN A 1 346 ? -24.807 -3.100 27.318 1.00 90.44 346 ASN A CA 1
ATOM 2633 C C . ASN A 1 346 ? -23.774 -2.040 26.892 1.00 90.44 346 ASN A C 1
ATOM 2635 O O . ASN A 1 346 ? -23.526 -1.101 27.651 1.00 90.44 346 ASN A O 1
ATOM 2639 N N . LEU A 1 347 ? -23.168 -2.177 25.711 1.00 91.62 347 LEU A N 1
ATOM 2640 C CA . LEU A 1 347 ? -22.364 -1.129 25.080 1.00 91.62 347 LEU A CA 1
ATOM 2641 C C . LEU A 1 347 ? -23.238 -0.148 24.279 1.00 91.62 347 LEU A C 1
ATOM 2643 O O . LEU A 1 347 ? -22.799 0.963 23.969 1.00 91.62 347 LEU A O 1
ATOM 2647 N N . LEU A 1 348 ? -24.484 -0.526 23.971 1.00 89.38 348 LEU A N 1
ATOM 2648 C CA . LEU A 1 348 ? -25.406 0.237 23.132 1.00 89.38 348 LEU A CA 1
ATOM 2649 C C . LEU A 1 348 ? -26.203 1.211 23.995 1.00 89.38 348 LEU A C 1
ATOM 2651 O O . LEU A 1 348 ? -27.247 0.894 24.557 1.00 89.38 348 LEU A O 1
ATOM 2655 N N . SER A 1 349 ? -25.729 2.447 24.094 1.00 78.56 349 SER A N 1
ATOM 2656 C CA . SER A 1 349 ? -26.422 3.510 24.841 1.00 78.56 349 SER A CA 1
ATOM 2657 C C . SER A 1 349 ? -27.589 4.139 24.057 1.00 78.56 349 SER A C 1
ATOM 2659 O O . SER A 1 349 ? -27.679 5.357 23.941 1.00 78.56 349 SER A O 1
ATOM 2661 N N . GLY A 1 350 ? -28.493 3.312 23.519 1.00 71.19 350 GLY A N 1
ATOM 2662 C CA . GLY A 1 350 ? -29.776 3.755 22.951 1.00 71.19 350 GLY A CA 1
ATOM 2663 C C . GLY A 1 350 ? -29.725 4.420 21.570 1.00 71.19 350 GLY A C 1
ATOM 2664 O O . GLY A 1 350 ? -30.711 5.031 21.167 1.00 71.19 350 GLY A O 1
ATOM 2665 N N . PHE A 1 351 ? -28.615 4.304 20.838 1.00 70.69 351 PHE A N 1
ATOM 2666 C CA . PHE A 1 351 ? -28.486 4.803 19.465 1.00 70.69 351 PHE A CA 1
ATOM 2667 C C . PHE A 1 351 ? -28.172 3.659 18.495 1.00 70.69 351 PHE A C 1
ATOM 2669 O O . PHE A 1 351 ? -27.506 2.703 18.904 1.00 70.69 351 PHE A O 1
ATOM 2676 N N . PRO A 1 352 ? -28.633 3.742 17.230 1.00 73.50 352 PRO A N 1
ATOM 2677 C CA . PRO A 1 352 ? -28.195 2.818 16.193 1.00 73.50 352 PRO A CA 1
ATOM 2678 C C . PRO A 1 352 ? -26.668 2.864 16.097 1.00 73.50 352 PRO A C 1
ATOM 2680 O O . PRO A 1 352 ? -26.058 3.930 16.183 1.00 73.50 352 PRO A O 1
ATOM 2683 N N . LEU A 1 353 ? -26.058 1.686 16.017 1.00 71.75 353 LEU A N 1
ATOM 2684 C CA . LEU A 1 353 ? -24.614 1.547 15.924 1.00 71.75 353 LEU A CA 1
ATOM 2685 C C . LEU A 1 353 ? -24.112 1.993 14.556 1.00 71.75 353 LEU A C 1
ATOM 2687 O O . LEU A 1 353 ? -24.597 1.506 13.539 1.00 71.75 353 LEU A O 1
ATOM 2691 N N . ASP A 1 354 ? -23.050 2.793 14.569 1.00 83.00 354 ASP A N 1
ATOM 2692 C CA . ASP A 1 354 ? -22.252 3.122 13.385 1.00 83.00 354 ASP A CA 1
ATOM 2693 C C . ASP A 1 354 ? -20.960 2.278 13.326 1.00 83.00 354 ASP A C 1
ATOM 2695 O O . ASP A 1 354 ? -19.913 2.766 12.904 1.00 83.00 354 ASP A O 1
ATOM 2699 N N . GLY A 1 355 ? -20.983 1.026 13.806 1.00 91.00 355 GLY A N 1
ATOM 2700 C CA . GLY A 1 355 ? -19.835 0.123 13.662 1.00 91.00 355 GLY A CA 1
ATOM 2701 C C . GLY A 1 355 ? -19.749 -1.050 14.638 1.00 91.00 355 GLY A C 1
ATOM 2702 O O . GLY A 1 355 ? -20.463 -1.125 15.639 1.00 91.00 355 GLY A O 1
ATOM 2703 N N . ASP A 1 356 ? -18.805 -1.936 14.334 1.00 95.94 356 ASP A N 1
ATOM 2704 C CA . ASP A 1 356 ? -18.406 -3.096 15.125 1.00 95.94 356 ASP A CA 1
ATOM 2705 C C . ASP A 1 356 ? -17.131 -2.798 15.925 1.00 95.94 356 ASP A C 1
ATOM 2707 O O . ASP A 1 356 ? -16.309 -1.967 15.526 1.00 95.94 356 ASP A O 1
ATOM 2711 N N . ARG A 1 357 ? -16.928 -3.472 17.066 1.00 95.94 357 ARG A N 1
ATOM 2712 C CA . ARG A 1 357 ? -15.681 -3.320 17.839 1.00 95.94 357 ARG A CA 1
ATOM 2713 C C . ARG A 1 357 ? -14.564 -4.147 17.218 1.00 95.94 357 ARG A C 1
ATOM 2715 O O . ARG A 1 357 ? -14.787 -5.276 16.782 1.00 95.94 357 ARG A O 1
ATOM 2722 N N . VAL A 1 358 ? -13.352 -3.607 17.249 1.00 97.12 358 VAL A N 1
ATOM 2723 C CA . VAL A 1 358 ? -12.168 -4.284 16.712 1.00 97.12 358 VAL A CA 1
ATOM 2724 C C . VAL A 1 358 ? -11.481 -5.094 17.804 1.00 97.12 358 VAL A C 1
ATOM 2726 O O . VAL A 1 358 ? -11.256 -4.618 18.917 1.00 97.12 358 VAL A O 1
ATOM 2729 N N . MET A 1 359 ? -11.123 -6.325 17.465 1.00 97.62 359 MET A N 1
ATOM 2730 C CA . MET A 1 359 ? -10.366 -7.243 18.304 1.00 97.62 359 MET A CA 1
ATOM 2731 C C . MET A 1 359 ? -9.130 -7.702 17.530 1.00 97.62 359 MET A C 1
ATOM 2733 O O . MET A 1 359 ? -9.222 -8.034 16.348 1.00 97.62 359 MET A O 1
ATOM 2737 N N . LEU A 1 360 ? -7.984 -7.740 18.202 1.00 96.38 360 LEU A N 1
ATOM 2738 C CA . LEU A 1 360 ? -6.704 -8.130 17.621 1.00 96.38 360 LEU A CA 1
ATOM 2739 C C . LEU A 1 360 ? -6.162 -9.362 18.334 1.00 96.38 360 LEU A C 1
ATOM 2741 O O . LEU A 1 360 ? -6.238 -9.462 19.558 1.00 96.38 360 LEU A O 1
ATOM 2745 N N . LEU A 1 361 ? -5.602 -10.291 17.569 1.00 94.56 361 LEU A N 1
ATOM 2746 C CA . LEU A 1 361 ? -4.857 -11.411 18.115 1.00 94.56 361 LEU A CA 1
ATOM 2747 C C . LEU A 1 361 ? -3.446 -10.920 18.459 1.00 94.56 361 LEU A C 1
ATOM 2749 O O . LEU A 1 361 ? -2.699 -10.500 17.574 1.00 94.56 361 LEU A O 1
ATOM 2753 N N . VAL A 1 362 ? -3.092 -10.940 19.742 1.00 92.81 362 VAL A N 1
ATOM 2754 C CA . VAL A 1 362 ? -1.787 -10.487 20.240 1.00 92.81 362 VAL A CA 1
ATOM 2755 C C . VAL A 1 362 ? -1.090 -11.601 21.004 1.00 92.81 362 VAL A C 1
ATOM 2757 O O . VAL A 1 362 ? -1.730 -12.416 21.666 1.00 92.81 362 VAL A O 1
ATOM 2760 N N . ASN A 1 363 ? 0.240 -11.638 20.935 1.00 88.75 363 ASN A N 1
ATOM 2761 C CA . ASN A 1 363 ? 1.011 -12.567 21.753 1.00 88.75 363 ASN A CA 1
ATOM 2762 C C . ASN A 1 363 ? 0.884 -12.172 23.227 1.00 88.75 363 ASN A C 1
ATOM 2764 O O . ASN A 1 363 ? 1.093 -11.010 23.578 1.00 88.75 363 ASN A O 1
ATOM 2768 N N . SER A 1 364 ? 0.609 -13.149 24.093 1.00 79.12 364 SER A N 1
ATOM 2769 C CA . SER A 1 364 ? 0.455 -12.938 25.539 1.00 79.12 364 SER A CA 1
ATOM 2770 C C . SER A 1 364 ? 1.746 -12.482 26.241 1.00 79.12 364 SER A C 1
ATOM 2772 O O . SER A 1 364 ? 1.725 -12.242 27.443 1.00 79.12 364 SER A O 1
ATOM 2774 N N . SER A 1 365 ? 2.870 -12.325 25.530 1.00 69.62 365 SER A N 1
ATOM 2775 C CA . SER A 1 365 ? 4.184 -12.038 26.122 1.00 69.62 365 SER A CA 1
ATOM 2776 C C . SER A 1 365 ? 4.333 -10.642 26.733 1.00 69.62 365 SER A C 1
ATOM 2778 O O . SER A 1 365 ? 5.446 -10.264 27.102 1.00 69.62 365 SER A O 1
ATOM 2780 N N . ALA A 1 366 ? 3.257 -9.859 26.843 1.00 60.09 366 ALA A N 1
ATOM 2781 C CA . ALA A 1 366 ? 3.263 -8.598 27.580 1.00 60.09 366 ALA A CA 1
ATOM 2782 C C . ALA A 1 366 ? 3.663 -8.792 29.061 1.00 60.09 366 ALA A C 1
ATOM 2784 O O . ALA A 1 366 ? 4.139 -7.854 29.695 1.00 60.09 366 ALA A O 1
ATOM 2785 N N . ASP A 1 367 ? 3.535 -10.012 29.593 1.00 61.09 367 ASP A N 1
ATOM 2786 C CA . ASP A 1 367 ? 3.973 -10.415 30.934 1.00 61.09 367 ASP A CA 1
ATOM 2787 C C . ASP A 1 367 ? 5.346 -11.130 30.967 1.00 61.09 367 ASP A C 1
ATOM 2789 O O . ASP A 1 367 ? 5.786 -11.588 32.024 1.00 61.09 367 ASP A O 1
ATOM 2793 N N . GLY A 1 368 ? 6.039 -11.233 29.826 1.00 64.25 368 GLY A N 1
ATOM 2794 C CA . GLY A 1 368 ? 7.326 -11.921 29.702 1.00 64.25 368 GLY A CA 1
ATOM 2795 C C . GLY A 1 368 ? 7.246 -13.452 29.637 1.00 64.25 368 GLY A C 1
ATOM 2796 O O . GLY A 1 368 ? 8.291 -14.103 29.650 1.00 64.25 368 GLY A O 1
ATOM 2797 N N . ARG A 1 369 ? 6.049 -14.049 29.549 1.00 60.72 369 ARG A N 1
ATOM 2798 C CA . ARG A 1 369 ? 5.873 -15.496 29.352 1.00 60.72 369 ARG A CA 1
ATOM 2799 C C . ARG A 1 369 ? 5.555 -15.809 27.890 1.00 60.72 369 ARG A C 1
ATOM 2801 O O . ARG A 1 369 ? 4.826 -15.086 27.218 1.00 60.72 369 ARG A O 1
ATOM 2808 N N . THR A 1 370 ? 6.089 -16.915 27.378 1.00 69.56 370 THR A N 1
ATOM 2809 C CA . THR A 1 370 ? 5.683 -17.499 26.090 1.00 69.56 370 THR A CA 1
ATOM 2810 C C . THR A 1 370 ? 4.308 -18.147 26.252 1.00 69.56 370 THR A C 1
ATOM 2812 O O . THR A 1 370 ? 4.212 -19.355 26.458 1.00 69.56 370 THR A O 1
ATOM 2815 N N . GLY A 1 371 ? 3.258 -17.328 26.279 1.00 78.38 371 GLY A N 1
ATOM 2816 C CA . GLY A 1 371 ? 1.869 -17.781 26.301 1.00 78.38 371 GLY A CA 1
ATOM 2817 C C . GLY A 1 371 ? 1.264 -17.849 24.901 1.00 78.38 371 GLY A C 1
ATOM 2818 O O . GLY A 1 371 ? 1.734 -17.171 23.982 1.00 78.38 371 GLY A O 1
ATOM 2819 N N . ASP A 1 372 ? 0.207 -18.648 24.768 1.00 86.62 372 ASP A N 1
ATOM 2820 C CA . ASP A 1 372 ? -0.612 -18.717 23.559 1.00 86.62 372 ASP A CA 1
ATOM 2821 C C . ASP A 1 372 ? -1.150 -17.324 23.175 1.00 86.62 372 ASP A C 1
ATOM 2823 O O . ASP A 1 372 ? -1.370 -16.476 24.050 1.00 86.62 372 ASP A O 1
ATOM 2827 N N . PRO A 1 373 ? -1.347 -17.044 21.876 1.00 90.75 373 PRO A N 1
ATOM 2828 C CA . PRO A 1 373 ? -1.922 -15.782 21.438 1.00 90.75 373 PRO A CA 1
ATOM 2829 C C . PRO A 1 373 ? -3.350 -15.613 21.974 1.00 90.75 373 PRO A C 1
ATOM 2831 O O . PRO A 1 373 ? -4.133 -16.562 22.034 1.00 90.75 373 PRO A O 1
ATOM 2834 N N . VAL A 1 374 ? -3.702 -14.383 22.342 1.00 93.62 374 VAL A N 1
ATOM 2835 C CA . VAL A 1 374 ? -4.992 -14.037 22.949 1.00 93.62 374 VAL A CA 1
ATOM 2836 C C . VAL A 1 374 ? -5.685 -12.931 22.167 1.00 93.62 374 VAL A C 1
ATOM 2838 O O . VAL A 1 374 ? -5.049 -12.034 21.614 1.00 93.62 374 VAL A O 1
ATOM 2841 N N . TRP A 1 375 ? -7.013 -12.982 22.134 1.00 96.69 375 TRP A N 1
ATOM 2842 C CA . TRP A 1 375 ? -7.827 -11.931 21.539 1.00 96.69 375 TRP A CA 1
ATOM 2843 C C . TRP A 1 375 ? -7.980 -10.758 22.503 1.00 96.69 375 TRP A C 1
ATOM 2845 O O . TRP A 1 375 ? -8.535 -10.905 23.593 1.00 96.69 375 TRP A O 1
ATOM 2855 N N . ALA A 1 376 ? -7.527 -9.586 22.074 1.00 96.81 376 ALA A N 1
ATOM 2856 C CA . ALA A 1 376 ? -7.537 -8.366 22.858 1.00 96.81 376 ALA A CA 1
ATOM 2857 C C . ALA A 1 376 ? -8.350 -7.267 22.147 1.00 96.81 376 ALA A C 1
ATOM 2859 O O . ALA A 1 376 ? -8.126 -7.012 20.960 1.00 96.81 376 ALA A O 1
ATOM 2860 N N . PRO A 1 377 ? -9.295 -6.602 22.832 1.00 97.75 377 PRO A N 1
ATOM 2861 C CA . PRO A 1 377 ? -10.007 -5.453 22.282 1.00 97.75 377 PRO A CA 1
ATOM 2862 C C . PRO A 1 377 ? -9.067 -4.281 21.981 1.00 97.75 377 PRO A C 1
ATOM 2864 O O . PRO A 1 377 ? -8.146 -3.984 22.749 1.00 97.75 377 PRO A O 1
ATOM 2867 N N . LEU A 1 378 ? -9.346 -3.588 20.875 1.00 97.50 378 LEU A N 1
ATOM 2868 C CA . LEU A 1 378 ? -8.667 -2.355 20.496 1.00 97.50 378 LEU A CA 1
ATOM 2869 C C . LEU A 1 378 ? -9.275 -1.161 21.245 1.00 97.50 378 LEU A C 1
ATOM 2871 O O . LEU A 1 378 ? -10.482 -0.917 21.211 1.00 97.50 378 LEU A O 1
ATOM 2875 N N . CYS A 1 379 ? -8.422 -0.407 21.920 1.00 97.62 379 CYS A N 1
ATOM 2876 C CA . CYS A 1 379 ? -8.747 0.793 22.666 1.00 97.62 379 CYS A CA 1
ATOM 2877 C C . CYS A 1 379 ? -8.779 2.013 21.758 1.00 97.62 379 CYS A C 1
ATOM 2879 O O . CYS A 1 379 ? -7.883 2.211 20.939 1.00 97.62 379 CYS A O 1
ATOM 2881 N N . ALA A 1 380 ? -9.783 2.863 21.961 1.00 95.50 380 ALA A N 1
ATOM 2882 C CA . ALA A 1 380 ? -9.812 4.183 21.351 1.00 95.50 380 ALA A CA 1
ATOM 2883 C C . ALA A 1 380 ? -8.820 5.101 22.078 1.00 95.50 380 ALA A C 1
ATOM 2885 O O . ALA A 1 380 ? -8.798 5.139 23.312 1.00 95.50 380 ALA A O 1
ATOM 2886 N N . SER A 1 381 ? -8.008 5.840 21.329 1.00 92.69 381 SER A N 1
ATOM 2887 C CA . SER A 1 381 ? -7.149 6.889 21.880 1.00 92.69 381 SER A CA 1
ATOM 2888 C C . SER A 1 381 ? -7.966 8.135 22.250 1.00 92.69 381 SER A C 1
ATOM 2890 O O . SER A 1 381 ? -9.114 8.289 21.835 1.00 92.69 381 SER A O 1
ATOM 2892 N N . ASP A 1 382 ? -7.373 9.073 22.992 1.00 89.50 382 ASP A N 1
ATOM 2893 C CA . ASP A 1 382 ? -8.025 10.361 23.280 1.00 89.50 382 ASP A CA 1
ATOM 2894 C C . ASP A 1 382 ? -8.342 11.150 21.997 1.00 89.50 382 ASP A C 1
ATOM 2896 O O . ASP A 1 382 ? -9.336 11.876 21.936 1.00 89.50 382 ASP A O 1
ATOM 2900 N N . ALA A 1 383 ? -7.523 10.974 20.952 1.00 86.56 383 ALA A N 1
ATOM 2901 C CA . ALA A 1 383 ? -7.781 11.553 19.641 1.00 86.56 383 ALA A CA 1
ATOM 2902 C C . ALA A 1 383 ? -9.027 10.936 18.993 1.00 86.56 383 ALA A C 1
ATOM 2904 O O . ALA A 1 383 ? -9.803 11.668 18.385 1.00 86.56 383 ALA A O 1
ATOM 2905 N N . ASP A 1 384 ? -9.262 9.634 19.176 1.00 86.75 384 ASP A N 1
ATOM 2906 C CA . ASP A 1 384 ? -10.418 8.926 18.610 1.00 86.75 384 ASP A CA 1
ATOM 2907 C C . ASP A 1 384 ? -11.736 9.283 19.287 1.00 86.75 384 ASP A C 1
ATOM 2909 O O . ASP A 1 384 ? -12.789 9.303 18.653 1.00 86.75 384 ASP A O 1
ATOM 2913 N N . VAL A 1 385 ? -11.681 9.587 20.585 1.00 86.00 385 VAL A N 1
ATOM 2914 C CA . VAL A 1 385 ? -12.844 10.050 21.352 1.00 86.00 385 VAL A CA 1
ATOM 2915 C C . VAL A 1 385 ? -13.295 11.436 20.884 1.00 86.00 385 VAL A C 1
ATOM 2917 O O . VAL A 1 385 ? -14.475 11.774 21.004 1.00 86.00 385 VAL A O 1
ATOM 2920 N N . ASN A 1 386 ? -12.383 12.237 20.327 1.00 85.12 386 ASN A N 1
ATOM 2921 C CA . ASN A 1 386 ? -12.703 13.557 19.814 1.00 85.12 386 ASN A CA 1
ATOM 2922 C C . ASN A 1 386 ? -13.038 13.505 18.308 1.00 85.12 386 ASN A C 1
ATOM 2924 O O . ASN A 1 386 ? -12.139 13.304 17.488 1.00 85.12 386 ASN A O 1
ATOM 2928 N N . PRO A 1 387 ? -14.294 13.773 17.903 1.00 74.88 387 PRO A N 1
ATOM 2929 C CA . PRO A 1 387 ? -14.708 13.703 16.499 1.00 74.88 387 PRO A CA 1
ATOM 2930 C C . PRO A 1 387 ? -13.984 14.704 15.585 1.00 74.88 387 PRO A C 1
ATOM 2932 O O . PRO A 1 387 ? -14.061 14.575 14.368 1.00 74.88 387 PRO A O 1
ATOM 2935 N N . ALA A 1 388 ? -13.281 15.697 16.142 1.00 78.50 388 ALA A N 1
ATOM 2936 C CA . ALA A 1 388 ? -12.497 16.651 15.363 1.00 78.50 388 ALA A CA 1
ATOM 2937 C C . ALA A 1 388 ? -11.256 16.029 14.693 1.00 78.50 388 ALA A C 1
ATOM 2939 O O . ALA A 1 388 ? -10.737 16.611 13.742 1.00 78.50 388 ALA A O 1
ATOM 2940 N N . SER A 1 389 ? -10.771 14.871 15.160 1.00 70.94 389 SER A N 1
ATOM 2941 C CA . SER A 1 389 ? -9.696 14.156 14.470 1.00 70.94 389 SER A CA 1
ATOM 2942 C C . SER A 1 389 ? -10.293 13.342 13.316 1.00 70.94 389 SER A C 1
ATOM 2944 O O . SER A 1 389 ? -11.104 12.446 13.535 1.00 70.94 389 SER A O 1
ATOM 2946 N N . GLN A 1 390 ? -9.928 13.666 12.075 1.00 68.00 390 GLN A N 1
ATOM 2947 C CA . GLN A 1 390 ? -10.337 12.913 10.875 1.00 68.00 390 GLN A CA 1
ATOM 2948 C C . GLN A 1 390 ? -9.363 11.771 10.544 1.00 68.00 390 GLN A C 1
ATOM 2950 O O . GLN A 1 390 ? -9.233 11.379 9.388 1.00 68.00 390 GLN A O 1
ATOM 2955 N N . ASP A 1 391 ? -8.611 11.277 11.528 1.00 78.19 391 ASP A N 1
ATOM 2956 C CA . ASP A 1 391 ? -7.637 10.223 11.266 1.00 78.19 391 ASP A CA 1
ATOM 2957 C C . ASP A 1 391 ? -8.334 8.855 11.181 1.00 78.19 391 ASP A C 1
ATOM 2959 O O . ASP A 1 391 ? -8.435 8.112 12.157 1.00 78.19 391 ASP A O 1
ATOM 2963 N N . ASP A 1 392 ? -8.846 8.538 9.991 1.00 86.62 392 ASP A N 1
ATOM 2964 C CA . ASP A 1 392 ? -9.476 7.253 9.664 1.00 86.62 392 ASP A CA 1
ATOM 2965 C C . ASP A 1 392 ? -8.445 6.168 9.292 1.00 86.62 392 ASP A C 1
ATOM 2967 O O . ASP A 1 392 ? -8.806 5.083 8.837 1.00 86.62 392 ASP A O 1
ATOM 2971 N N . SER A 1 393 ? -7.149 6.421 9.503 1.00 90.00 393 SER A N 1
ATOM 2972 C CA . SER A 1 393 ? -6.054 5.534 9.090 1.00 90.00 393 SER A CA 1
ATOM 2973 C C . SER A 1 393 ? -6.141 4.129 9.691 1.00 90.00 393 SER A C 1
ATOM 2975 O O . SER A 1 393 ? -5.921 3.133 8.998 1.00 90.00 393 SER A O 1
ATOM 2977 N N . VAL A 1 394 ? -6.489 4.021 10.978 1.00 93.38 394 VAL A N 1
ATOM 2978 C CA . VAL A 1 394 ? -6.628 2.719 11.654 1.00 93.38 394 VAL A CA 1
ATOM 2979 C C . VAL A 1 394 ? -7.841 1.961 11.114 1.00 93.38 394 VAL A C 1
ATOM 2981 O O . VAL A 1 394 ? -7.733 0.768 10.833 1.00 93.38 394 VAL A O 1
ATOM 2984 N N . ALA A 1 395 ? -8.970 2.648 10.903 1.00 94.38 395 ALA A N 1
ATOM 2985 C CA . ALA A 1 395 ? -10.161 2.061 10.292 1.00 94.38 395 ALA A CA 1
ATOM 2986 C C . ALA A 1 395 ? -9.886 1.589 8.858 1.00 94.38 395 ALA A C 1
ATOM 2988 O O . ALA A 1 395 ? -10.293 0.488 8.487 1.00 94.38 395 ALA A O 1
ATOM 2989 N N . TYR A 1 396 ? -9.133 2.376 8.086 1.00 92.06 396 TYR A N 1
ATOM 2990 C CA . TYR A 1 396 ? -8.703 2.033 6.735 1.00 92.06 396 TYR A CA 1
ATOM 2991 C C . TYR A 1 396 ? -7.923 0.716 6.715 1.00 92.06 396 TYR A C 1
ATOM 2993 O O . TYR A 1 396 ? -8.356 -0.238 6.067 1.00 92.06 396 TYR A O 1
ATOM 3001 N N . ILE A 1 397 ? -6.826 0.617 7.477 1.00 92.12 397 ILE A N 1
ATOM 3002 C CA . ILE A 1 397 ? -6.018 -0.611 7.524 1.00 92.12 397 ILE A CA 1
ATOM 3003 C C . ILE A 1 397 ? -6.854 -1.792 8.031 1.00 92.12 397 ILE A C 1
ATOM 3005 O O . ILE A 1 397 ? -6.800 -2.867 7.440 1.00 92.12 397 ILE A O 1
ATOM 3009 N N . ALA A 1 398 ? -7.644 -1.603 9.091 1.00 94.44 398 ALA A N 1
ATOM 3010 C CA . ALA A 1 398 ? -8.439 -2.669 9.696 1.00 94.44 398 ALA A CA 1
ATOM 3011 C C . ALA A 1 398 ? -9.472 -3.258 8.724 1.00 94.44 398 ALA A C 1
ATOM 3013 O O . ALA A 1 398 ? -9.532 -4.475 8.549 1.00 94.44 398 ALA A O 1
ATOM 3014 N N . CYS A 1 399 ? -10.259 -2.411 8.059 1.00 94.31 399 CYS A N 1
ATOM 3015 C CA . CYS A 1 399 ? -11.255 -2.853 7.086 1.00 94.31 399 CYS A CA 1
ATOM 3016 C C . CYS A 1 399 ? -10.607 -3.545 5.883 1.00 94.31 399 CYS A C 1
ATOM 3018 O O . CYS A 1 399 ? -11.055 -4.614 5.464 1.00 94.31 399 CYS A O 1
ATOM 3020 N N . HIS A 1 400 ? -9.513 -2.983 5.362 1.00 89.56 400 HIS A N 1
ATOM 3021 C CA . HIS A 1 400 ? -8.780 -3.616 4.273 1.00 89.56 400 HIS A CA 1
ATOM 3022 C C . HIS A 1 400 ? -8.187 -4.966 4.689 1.00 89.56 400 HIS A C 1
ATOM 3024 O O . HIS A 1 400 ? -8.361 -5.939 3.961 1.00 89.56 400 HIS A O 1
ATOM 3030 N N . GLN A 1 401 ? -7.597 -5.079 5.879 1.00 91.31 401 GLN A N 1
ATOM 3031 C CA . GLN A 1 401 ? -7.089 -6.345 6.409 1.00 91.31 401 GLN A CA 1
ATOM 3032 C C . GLN A 1 401 ? -8.202 -7.395 6.581 1.00 91.31 401 GLN A C 1
ATOM 3034 O O . GLN A 1 401 ? -8.022 -8.546 6.184 1.00 91.31 401 GLN A O 1
ATOM 3039 N N . LEU A 1 402 ? -9.378 -7.013 7.095 1.00 90.69 402 LEU A N 1
ATOM 3040 C CA . LEU A 1 402 ? -10.539 -7.909 7.243 1.00 90.69 402 LEU A CA 1
ATOM 3041 C C . LEU A 1 402 ? -11.021 -8.486 5.912 1.00 90.69 402 LEU A C 1
ATOM 3043 O O . LEU A 1 402 ? -11.482 -9.633 5.852 1.00 90.69 402 LEU A O 1
ATOM 3047 N N . ASN A 1 403 ? -10.896 -7.706 4.841 1.00 86.69 403 ASN A N 1
ATOM 3048 C CA . ASN A 1 403 ? -11.224 -8.150 3.496 1.00 86.69 403 ASN A CA 1
ATOM 3049 C C . ASN A 1 403 ? -10.025 -8.746 2.749 1.00 86.69 403 ASN A C 1
ATOM 3051 O O . ASN A 1 403 ? -10.108 -8.912 1.541 1.00 86.69 403 ASN A O 1
ATOM 3055 N N . ASN A 1 404 ? -8.915 -9.053 3.430 1.00 83.50 404 ASN A N 1
ATOM 3056 C CA . ASN A 1 404 ? -7.676 -9.548 2.822 1.00 83.50 404 ASN A CA 1
ATOM 3057 C C . ASN A 1 404 ? -7.142 -8.649 1.688 1.00 83.50 404 ASN A C 1
ATOM 3059 O O . ASN A 1 404 ? -6.633 -9.131 0.682 1.00 83.50 404 ASN A O 1
ATOM 3063 N N . TRP A 1 405 ? -7.348 -7.335 1.811 1.00 77.00 405 TRP A N 1
ATOM 3064 C CA . TRP A 1 405 ? -7.083 -6.327 0.777 1.00 77.00 405 TRP A CA 1
ATOM 3065 C C . TRP A 1 405 ? -7.776 -6.596 -0.564 1.00 77.00 405 TRP A C 1
ATOM 3067 O O . TRP A 1 405 ? -7.472 -5.957 -1.569 1.00 77.00 405 TRP A O 1
ATOM 3077 N N . PHE A 1 406 ? -8.748 -7.502 -0.558 1.00 66.62 406 PHE A N 1
ATOM 3078 C CA . PHE A 1 406 ? -9.402 -8.000 -1.743 1.00 66.62 406 PHE A CA 1
ATOM 3079 C C . PHE A 1 406 ? -10.433 -6.984 -2.219 1.00 66.62 406 PHE A C 1
ATOM 3081 O O . PHE A 1 406 ? -11.400 -6.694 -1.517 1.00 66.62 406 PHE A O 1
ATOM 3088 N N . ASN A 1 407 ? -10.251 -6.452 -3.424 1.00 59.03 407 ASN A N 1
ATOM 3089 C CA . ASN A 1 407 ? -11.258 -5.637 -4.111 1.00 59.03 407 ASN A CA 1
ATOM 3090 C C . ASN A 1 407 ? -11.894 -6.440 -5.250 1.00 59.03 407 ASN A C 1
ATOM 3092 O O . ASN A 1 407 ? -12.087 -5.939 -6.362 1.00 59.03 407 ASN A O 1
ATOM 3096 N N . ALA A 1 408 ? -12.202 -7.716 -5.020 1.00 46.59 408 ALA A N 1
ATOM 3097 C CA . ALA A 1 408 ? -12.830 -8.486 -6.077 1.00 46.59 408 ALA A CA 1
ATOM 3098 C C . ALA A 1 408 ? -14.221 -7.960 -6.402 1.00 46.59 408 ALA A C 1
ATOM 3100 O O . ALA A 1 408 ? -14.999 -7.584 -5.528 1.00 46.59 408 ALA A O 1
ATOM 3101 N N . LEU A 1 409 ? -14.527 -7.990 -7.698 1.00 54.97 409 LEU A N 1
ATOM 3102 C CA . LEU A 1 409 ? -15.857 -7.745 -8.254 1.00 54.97 409 LEU A CA 1
ATOM 3103 C C . LEU A 1 409 ? -16.359 -6.296 -8.136 1.00 54.97 409 LEU A C 1
ATOM 3105 O O . LEU A 1 409 ? -17.554 -6.054 -8.257 1.00 54.97 409 LEU A O 1
ATOM 3109 N N . GLY A 1 410 ? -15.462 -5.319 -7.959 1.00 61.25 410 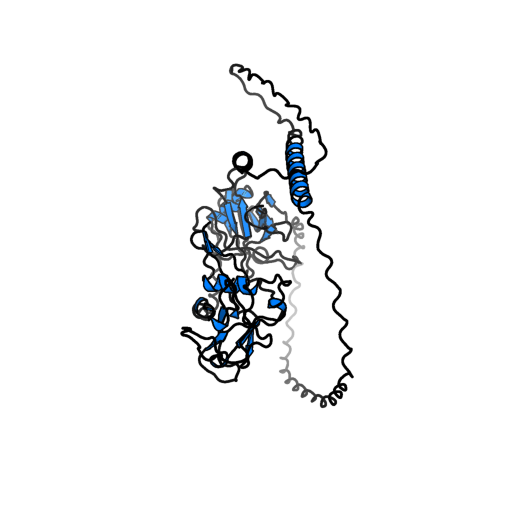GLY A N 1
ATOM 3110 C CA . GLY A 1 410 ? -15.833 -3.901 -8.020 1.00 61.25 410 GLY A CA 1
ATOM 3111 C C . GLY A 1 410 ? -16.488 -3.355 -6.751 1.00 61.25 410 GLY A C 1
ATOM 3112 O O . GLY A 1 410 ? -17.005 -2.240 -6.775 1.00 61.25 410 GLY A O 1
ATOM 3113 N N . TYR A 1 411 ? -16.438 -4.085 -5.636 1.00 67.75 411 TYR A N 1
ATOM 3114 C CA . TYR A 1 411 ? -16.837 -3.532 -4.347 1.00 67.75 411 TYR A CA 1
ATOM 3115 C C . TYR A 1 411 ? -15.828 -2.478 -3.891 1.00 67.75 411 TYR A C 1
ATOM 3117 O O . TYR A 1 411 ? -14.629 -2.736 -3.815 1.00 67.75 411 TYR A O 1
ATOM 3125 N N . HIS A 1 412 ? -16.324 -1.276 -3.600 1.00 77.62 412 HIS A N 1
ATOM 3126 C CA . HIS A 1 412 ? -15.559 -0.250 -2.898 1.00 77.62 412 HIS A CA 1
ATOM 3127 C C . HIS A 1 412 ? -15.868 -0.367 -1.418 1.00 77.62 412 HIS A C 1
ATOM 3129 O O . HIS A 1 412 ? -17.031 -0.370 -1.010 1.00 77.62 412 HIS A O 1
ATOM 3135 N N . MET A 1 413 ? -14.813 -0.491 -0.624 1.00 83.44 413 MET A N 1
ATOM 3136 C CA . MET A 1 413 ? -14.918 -0.444 0.821 1.00 83.44 413 MET A CA 1
ATOM 3137 C C . MET A 1 413 ? -14.770 1.008 1.251 1.00 83.44 413 MET A C 1
ATOM 3139 O O . MET A 1 413 ? -13.817 1.676 0.853 1.00 83.44 413 MET A O 1
ATOM 3143 N N . TYR A 1 414 ? -15.726 1.497 2.033 1.00 88.25 414 TYR A N 1
ATOM 3144 C CA . TYR A 1 414 ? -15.678 2.838 2.611 1.00 88.25 414 TYR A CA 1
ATOM 3145 C C . TYR A 1 414 ? -15.374 2.702 4.099 1.00 88.25 414 TYR A C 1
ATOM 3147 O O . TYR A 1 414 ? -16.302 2.749 4.903 1.00 88.25 414 TYR A O 1
ATOM 3155 N N . PRO A 1 415 ? -14.108 2.448 4.477 1.00 91.06 415 PRO A N 1
ATOM 3156 C CA . PRO A 1 415 ? -13.750 2.343 5.878 1.00 91.06 415 PRO A CA 1
ATOM 3157 C C . PRO A 1 415 ? -14.078 3.654 6.578 1.00 91.06 415 PRO A C 1
ATOM 3159 O O . PRO A 1 415 ? -13.676 4.726 6.129 1.00 91.06 415 PRO A O 1
ATOM 3162 N N . SER A 1 416 ? -14.799 3.560 7.683 1.00 92.06 416 SER A N 1
ATOM 3163 C CA . SER A 1 416 ? -15.091 4.710 8.528 1.00 92.06 416 SER A CA 1
ATOM 3164 C C . SER A 1 416 ? -14.901 4.328 9.980 1.00 92.06 416 SER A C 1
ATOM 3166 O O . SER A 1 416 ? -15.342 3.257 10.412 1.00 92.06 416 SER A O 1
ATOM 3168 N N . ARG A 1 417 ? -14.275 5.212 10.753 1.00 91.94 417 ARG A N 1
ATOM 3169 C CA . ARG A 1 417 ? -14.239 5.070 12.203 1.00 91.94 417 ARG A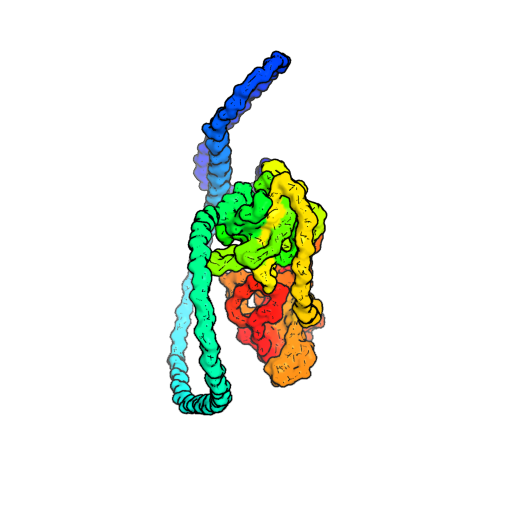 CA 1
ATOM 3170 C C . ARG A 1 417 ? -15.659 5.194 12.760 1.00 91.94 417 ARG A C 1
ATOM 3172 O O . ARG A 1 417 ? -16.362 6.164 12.483 1.00 91.94 417 ARG A O 1
ATOM 3179 N N . GLY A 1 418 ? -16.066 4.212 13.557 1.00 91.50 418 GLY A N 1
ATOM 3180 C CA . GLY A 1 418 ? -17.333 4.252 14.276 1.00 91.50 418 GLY A CA 1
ATOM 3181 C C . GLY A 1 418 ? -17.253 5.150 15.511 1.00 91.50 418 GLY A C 1
ATOM 3182 O O . GLY A 1 418 ? -16.187 5.621 15.916 1.00 91.50 418 GLY A O 1
ATOM 3183 N N . LYS A 1 419 ? -18.395 5.385 16.161 1.00 92.50 419 LYS A N 1
ATOM 3184 C CA . LYS A 1 419 ? -18.418 6.084 17.452 1.00 92.50 419 LYS A CA 1
ATOM 3185 C C . LYS A 1 419 ? -17.769 5.202 18.535 1.00 92.50 419 LYS A C 1
ATOM 3187 O O . LYS A 1 419 ? -18.245 4.078 18.734 1.00 92.50 419 LYS A O 1
ATOM 3192 N N . PRO A 1 420 ? -16.753 5.687 19.277 1.00 94.31 420 PRO A N 1
ATOM 3193 C CA . PRO A 1 420 ? -16.127 4.900 20.335 1.00 94.31 420 PRO A CA 1
ATOM 3194 C C . PRO A 1 420 ? -17.136 4.456 21.397 1.00 94.31 420 PRO A C 1
ATOM 3196 O O . PRO A 1 420 ? -17.992 5.235 21.831 1.00 94.31 420 PRO A O 1
ATOM 3199 N N . LEU A 1 421 ? -17.027 3.204 21.840 1.00 94.75 421 LEU A N 1
ATOM 3200 C CA . LEU A 1 421 ? -17.967 2.620 22.800 1.00 94.75 421 LEU A CA 1
ATOM 3201 C C . LEU A 1 421 ? -17.422 2.725 24.212 1.00 94.75 421 LEU A C 1
ATOM 3203 O O . LEU A 1 421 ? -16.304 2.302 24.490 1.00 94.75 421 LEU A O 1
ATOM 3207 N N . ARG A 1 422 ? -18.221 3.269 25.128 1.00 95.31 422 ARG A N 1
ATOM 3208 C CA . ARG A 1 422 ? -17.808 3.441 26.520 1.00 95.31 422 ARG A CA 1
ATOM 3209 C C . ARG A 1 422 ? -17.744 2.092 27.233 1.00 95.31 422 ARG A C 1
ATOM 3211 O O . ARG A 1 422 ? -18.729 1.363 27.272 1.00 95.31 422 ARG A O 1
ATOM 3218 N N . ILE A 1 423 ? -16.612 1.810 27.867 1.00 95.62 423 ILE A N 1
ATOM 3219 C CA . ILE A 1 423 ? -16.415 0.617 28.689 1.00 95.62 423 ILE A CA 1
ATOM 3220 C C . ILE A 1 423 ? -17.239 0.757 29.984 1.00 95.62 423 ILE A C 1
ATOM 3222 O O . ILE A 1 423 ? -17.069 1.742 30.716 1.00 95.62 423 ILE A O 1
ATOM 3226 N N . PRO A 1 424 ? -18.125 -0.202 30.310 1.00 93.19 424 PRO A N 1
ATOM 3227 C CA . PRO A 1 424 ? -18.864 -0.200 31.568 1.00 93.19 424 PRO A CA 1
ATOM 3228 C C . PRO A 1 424 ? -17.908 -0.301 32.762 1.00 93.19 424 PRO A C 1
ATOM 3230 O O . PRO A 1 424 ? -17.036 -1.166 32.799 1.00 93.19 424 PRO A O 1
ATOM 3233 N N . LYS A 1 425 ? -18.083 0.566 33.768 1.00 90.12 425 LYS A N 1
ATOM 3234 C CA . LYS A 1 425 ? -17.258 0.548 34.994 1.00 90.12 425 LYS A CA 1
ATOM 3235 C C . LYS A 1 425 ? -17.565 -0.633 35.913 1.00 90.12 425 LYS A C 1
ATOM 3237 O O . LYS A 1 425 ? -16.719 -1.030 36.703 1.00 90.12 425 LYS A O 1
ATOM 3242 N N . VAL A 1 426 ? -18.793 -1.134 35.850 1.00 83.81 426 VAL A N 1
ATOM 3243 C CA . VAL A 1 426 ? -19.287 -2.230 36.679 1.00 83.81 426 VAL A CA 1
ATOM 3244 C C . VAL A 1 426 ? -19.906 -3.247 35.728 1.00 83.81 426 VAL A C 1
ATOM 3246 O O . VAL A 1 426 ? -20.688 -2.829 34.867 1.00 83.81 426 VAL A O 1
ATOM 3249 N N . PRO A 1 427 ? -19.573 -4.545 35.844 1.00 74.81 427 PRO A N 1
ATOM 3250 C CA . PRO A 1 427 ? -20.292 -5.585 35.127 1.00 74.81 427 PRO A CA 1
ATOM 3251 C C . PRO A 1 427 ? -21.772 -5.461 35.483 1.00 74.81 427 PRO A C 1
ATOM 3253 O O . PRO A 1 427 ? -22.156 -5.637 36.641 1.00 74.81 427 PRO A O 1
ATOM 3256 N N . LEU A 1 428 ? -22.600 -5.083 34.513 1.00 78.88 428 LEU A N 1
ATOM 3257 C CA . LEU A 1 428 ? -24.039 -5.126 34.715 1.00 78.88 428 LEU A CA 1
ATOM 3258 C C . LEU A 1 428 ? -24.408 -6.602 34.840 1.00 78.88 428 LEU A C 1
ATOM 3260 O O . LEU A 1 428 ? -24.055 -7.404 33.973 1.00 78.88 428 LEU A O 1
ATOM 3264 N N . ALA A 1 429 ? -25.078 -6.973 35.932 1.00 77.69 429 ALA A N 1
ATOM 3265 C CA . ALA A 1 429 ? -25.695 -8.288 36.000 1.00 77.69 429 ALA A CA 1
ATOM 3266 C C . ALA A 1 429 ? -26.637 -8.411 34.790 1.00 77.69 429 ALA A C 1
ATOM 3268 O O . ALA A 1 429 ? -27.350 -7.441 34.514 1.00 77.69 429 ALA A O 1
ATOM 3269 N N . PRO A 1 430 ? -26.634 -9.536 34.056 1.00 74.94 430 PRO A N 1
ATOM 3270 C CA . PRO A 1 430 ? -27.545 -9.732 32.937 1.00 74.94 430 PRO A CA 1
ATOM 3271 C C . PRO A 1 430 ? -28.983 -9.642 33.458 1.00 74.94 430 PRO A C 1
ATOM 3273 O O . PRO A 1 430 ? -29.508 -10.580 34.054 1.00 74.94 430 PRO A O 1
ATOM 3276 N N . SER A 1 431 ? -29.607 -8.477 33.305 1.00 67.19 431 SER A N 1
ATOM 3277 C CA . SER A 1 431 ? -30.982 -8.236 33.710 1.00 67.19 431 SER A CA 1
ATOM 3278 C C . SER A 1 431 ? -31.880 -8.428 32.493 1.00 67.19 431 SER A C 1
ATOM 3280 O O . SER A 1 431 ? -31.644 -7.868 31.428 1.00 67.19 431 SER A O 1
ATOM 3282 N N . GLY A 1 432 ? -32.910 -9.263 32.635 1.00 62.75 432 GLY A N 1
ATOM 3283 C CA . GLY A 1 432 ? -34.000 -9.322 31.658 1.00 62.75 432 GLY A CA 1
ATOM 3284 C C . GLY A 1 432 ? -33.661 -9.932 30.293 1.00 62.75 432 GLY A C 1
ATOM 3285 O O . GLY A 1 432 ? -34.123 -9.423 29.281 1.00 62.75 432 GLY A O 1
ATOM 3286 N N . GLY A 1 433 ? -32.906 -11.034 30.242 1.00 75.75 433 GLY A N 1
ATOM 3287 C CA . GLY A 1 433 ? -32.810 -11.853 29.022 1.00 75.75 433 GLY A CA 1
ATOM 3288 C C . GLY A 1 433 ? -31.835 -11.362 27.944 1.00 75.75 433 GLY A C 1
ATOM 3289 O O . GLY A 1 433 ? -31.874 -11.887 26.831 1.00 75.75 433 GLY A O 1
ATOM 3290 N N . MET A 1 434 ? -30.943 -10.414 28.258 1.00 76.75 434 MET A N 1
ATOM 3291 C CA . MET A 1 434 ? -29.834 -10.044 27.367 1.00 76.75 434 MET A CA 1
ATOM 3292 C C . MET A 1 434 ? -28.972 -11.276 27.052 1.00 76.75 434 MET A C 1
ATOM 3294 O O . MET A 1 434 ? -28.490 -11.953 27.963 1.00 76.75 434 MET A O 1
ATOM 3298 N N . LYS A 1 435 ? -28.766 -11.572 25.762 1.00 74.75 435 LYS A N 1
ATOM 3299 C CA . LYS A 1 435 ? -28.043 -12.781 25.315 1.00 74.75 435 LYS A CA 1
ATOM 3300 C C . LYS A 1 435 ? -26.526 -12.700 25.512 1.00 74.75 435 LYS A C 1
ATOM 3302 O O . LYS A 1 435 ? -25.875 -13.737 25.596 1.00 74.75 435 LYS A O 1
ATOM 3307 N N . SER A 1 436 ? -25.962 -11.496 25.604 1.00 84.69 436 SER A N 1
ATOM 3308 C CA . SER A 1 436 ? -24.533 -11.282 25.851 1.00 84.69 436 SER A CA 1
ATOM 3309 C C . SER A 1 436 ? -24.293 -9.912 26.478 1.00 84.69 436 SER A C 1
ATOM 3311 O O . SER A 1 436 ? -24.778 -8.908 25.960 1.00 84.69 436 SER A O 1
ATOM 3313 N N . VAL A 1 437 ? -23.518 -9.869 27.562 1.00 90.56 437 VAL A N 1
ATOM 3314 C CA . VAL A 1 437 ? -23.094 -8.635 28.234 1.00 90.56 437 VAL A CA 1
ATOM 3315 C C . VAL A 1 437 ? -21.580 -8.524 28.097 1.00 90.56 437 VAL A C 1
ATOM 3317 O O . VAL A 1 437 ? -20.855 -9.436 28.498 1.00 90.56 437 VAL A O 1
ATOM 3320 N N . PHE A 1 438 ? -21.094 -7.404 27.566 1.00 94.06 438 PHE A N 1
ATOM 3321 C CA . PHE A 1 438 ? -19.671 -7.100 27.543 1.00 94.06 438 PHE A CA 1
ATOM 3322 C C . PHE A 1 438 ? -19.154 -6.973 28.977 1.00 94.06 438 PHE A C 1
ATOM 3324 O O . PHE A 1 438 ? -19.595 -6.095 29.728 1.00 94.06 438 PHE A O 1
ATOM 3331 N N . ASN A 1 439 ? -18.200 -7.829 29.340 1.00 94.44 439 ASN A N 1
ATOM 3332 C CA . ASN A 1 439 ? -17.536 -7.811 30.635 1.00 94.44 439 ASN A CA 1
ATOM 3333 C C . ASN A 1 439 ? -16.029 -7.571 30.439 1.00 94.44 439 ASN A C 1
ATOM 3335 O O . ASN A 1 439 ? -15.345 -8.462 29.931 1.00 94.44 439 ASN A O 1
ATOM 3339 N N . PRO A 1 440 ? -15.488 -6.413 30.867 1.00 94.75 440 PRO A N 1
ATOM 3340 C CA . PRO A 1 440 ? -14.060 -6.119 30.758 1.00 94.75 440 PRO A CA 1
ATOM 3341 C C . PRO A 1 440 ? -13.175 -7.185 31.413 1.00 94.75 440 PRO A C 1
ATOM 3343 O O . PRO A 1 440 ? -12.099 -7.481 30.907 1.00 94.75 440 PRO A O 1
ATOM 3346 N N . SER A 1 441 ? -13.639 -7.810 32.498 1.00 93.81 441 SER A N 1
ATOM 3347 C CA . SER A 1 441 ? -12.879 -8.832 33.228 1.00 93.81 441 SER A CA 1
ATOM 3348 C C . SER A 1 441 ? -12.677 -10.135 32.447 1.00 93.81 441 SER A C 1
ATOM 3350 O O . SER A 1 441 ? -11.866 -10.958 32.858 1.00 93.81 441 SER A O 1
ATOM 3352 N N . ASN A 1 442 ? -13.384 -10.332 31.327 1.00 94.75 442 ASN A N 1
ATOM 3353 C CA . ASN A 1 442 ? -13.166 -11.479 30.440 1.00 94.75 442 ASN A CA 1
ATOM 3354 C C . ASN A 1 442 ? -11.912 -11.313 29.563 1.00 94.75 442 ASN A C 1
ATOM 3356 O O . ASN A 1 442 ? -11.502 -12.269 28.908 1.00 94.75 442 ASN A O 1
ATOM 3360 N N . TYR A 1 443 ? -11.312 -10.119 29.534 1.00 95.12 443 TYR A N 1
ATOM 3361 C CA . TYR A 1 443 ? -10.138 -9.812 28.725 1.00 95.12 443 TYR A CA 1
ATOM 3362 C C . TYR A 1 443 ? -8.918 -9.601 29.612 1.00 95.12 443 TYR A C 1
ATOM 3364 O O . TYR A 1 443 ? -8.893 -8.726 30.477 1.00 95.12 443 TYR A O 1
ATOM 3372 N N . THR A 1 444 ? -7.879 -10.390 29.361 1.00 94.88 444 THR A N 1
ATOM 3373 C CA . THR A 1 444 ? -6.589 -10.273 30.053 1.00 94.88 444 THR A CA 1
ATOM 3374 C C . THR A 1 444 ? -5.674 -9.232 29.413 1.00 94.88 444 THR A C 1
ATOM 3376 O O . THR A 1 444 ? -4.745 -8.767 30.066 1.00 94.88 444 THR A O 1
ATOM 3379 N N . HIS A 1 445 ? -5.932 -8.870 28.153 1.00 95.69 445 HIS A N 1
ATOM 3380 C CA . HIS A 1 445 ? -5.104 -7.974 27.351 1.00 95.69 445 HIS A CA 1
ATOM 3381 C C . HIS A 1 445 ? -5.964 -6.961 26.598 1.00 95.69 445 HIS A C 1
ATOM 3383 O O . HIS A 1 445 ? -7.096 -7.252 26.218 1.00 95.69 445 HIS A O 1
ATOM 3389 N N . TRP A 1 446 ? -5.392 -5.787 26.361 1.00 96.88 446 TRP A N 1
ATOM 3390 C CA . TRP A 1 446 ? -5.999 -4.649 25.678 1.00 96.88 446 TRP A CA 1
ATOM 3391 C C . TRP A 1 446 ? -4.947 -4.020 24.776 1.00 96.88 446 TRP A C 1
ATOM 3393 O O . TRP A 1 446 ? -3.773 -3.983 25.143 1.00 96.88 446 TRP A O 1
ATOM 3403 N N . VAL A 1 447 ? -5.337 -3.540 23.600 1.00 96.62 447 VAL A N 1
ATOM 3404 C CA . VAL A 1 447 ? -4.389 -3.002 22.616 1.00 96.62 447 VAL A CA 1
ATOM 3405 C C . VAL A 1 447 ? -4.676 -1.536 22.375 1.00 96.62 447 VAL A C 1
ATOM 3407 O O . VAL A 1 447 ? -5.818 -1.169 22.161 1.00 96.62 447 VAL A O 1
ATOM 3410 N N . THR A 1 448 ? -3.654 -0.691 22.367 1.00 95.88 448 THR A N 1
ATOM 3411 C CA . THR A 1 448 ? -3.759 0.724 21.988 1.00 95.88 448 THR A CA 1
ATOM 3412 C C . THR A 1 448 ? -2.767 1.016 20.869 1.00 95.88 448 THR A C 1
ATOM 3414 O O . THR A 1 448 ? -1.616 0.591 20.947 1.00 95.88 448 THR A O 1
ATOM 3417 N N . VAL A 1 449 ? -3.175 1.747 19.832 1.00 94.19 449 VAL A N 1
ATOM 3418 C CA . VAL A 1 449 ? -2.235 2.264 18.823 1.00 94.19 449 VAL A CA 1
ATOM 3419 C C . VAL A 1 449 ? -1.504 3.467 19.420 1.00 94.19 449 VAL A C 1
ATOM 3421 O O . VAL A 1 449 ? -2.145 4.401 19.898 1.00 94.19 449 VAL A O 1
ATOM 3424 N N . VAL A 1 450 ? -0.169 3.456 19.424 1.00 92.56 450 VAL A N 1
ATOM 3425 C CA . VAL A 1 450 ? 0.656 4.530 19.995 1.00 92.56 450 VAL A CA 1
ATOM 3426 C C . VAL A 1 450 ? 1.560 5.171 18.943 1.00 92.56 450 VAL A C 1
ATOM 3428 O O . VAL A 1 450 ? 2.289 4.492 18.232 1.00 92.56 450 VAL A O 1
ATOM 3431 N N . GLY A 1 451 ? 1.599 6.503 18.897 1.00 85.44 451 GLY A N 1
ATOM 3432 C CA . GLY A 1 451 ? 2.435 7.265 17.957 1.00 85.44 451 GLY A CA 1
ATOM 3433 C C . GLY A 1 451 ? 1.685 7.771 16.721 1.00 85.44 451 GLY A C 1
ATOM 3434 O O . GLY A 1 451 ? 0.489 7.547 16.573 1.00 85.44 451 GLY A O 1
ATOM 3435 N N . SER A 1 452 ? 2.386 8.520 15.863 1.00 62.81 452 SER A N 1
ATOM 3436 C CA . SER A 1 452 ? 1.801 9.126 14.663 1.00 62.81 452 SER A CA 1
ATOM 3437 C C . SER A 1 452 ? 1.609 8.099 13.550 1.00 62.81 452 SER A C 1
ATOM 3439 O O . SER A 1 452 ? 2.545 7.374 13.204 1.00 62.81 452 SER A O 1
ATOM 3441 N N . ALA A 1 453 ? 0.421 8.119 12.954 1.00 60.56 453 ALA A N 1
ATOM 3442 C CA . ALA A 1 453 ? -0.035 7.261 11.873 1.00 60.56 453 ALA A CA 1
ATOM 3443 C C . ALA A 1 453 ? 0.630 7.606 10.524 1.00 60.56 453 ALA A C 1
ATOM 3445 O O . ALA A 1 453 ? -0.049 7.960 9.564 1.00 60.56 453 ALA A O 1
ATOM 3446 N N . ASN A 1 454 ? 1.962 7.492 10.406 1.00 74.62 454 ASN A N 1
ATOM 3447 C CA . ASN A 1 454 ? 2.508 7.269 9.067 1.00 74.62 454 ASN A CA 1
ATOM 3448 C C . ASN A 1 454 ? 2.155 5.834 8.668 1.00 74.62 454 ASN A C 1
ATOM 3450 O O . ASN A 1 454 ? 2.886 4.893 8.964 1.00 74.62 454 ASN A O 1
ATOM 3454 N N . ILE A 1 455 ? 0.979 5.694 8.068 1.00 77.88 455 ILE A N 1
ATOM 3455 C CA . ILE A 1 455 ? 0.410 4.419 7.641 1.00 77.88 455 ILE A CA 1
ATOM 3456 C C . ILE A 1 455 ? 0.777 4.043 6.207 1.00 77.88 455 ILE A C 1
ATOM 3458 O O . ILE A 1 455 ? 0.287 3.038 5.691 1.00 77.88 455 ILE A O 1
ATOM 3462 N N . GLN A 1 456 ? 1.623 4.832 5.539 1.00 76.38 456 GLN A N 1
ATOM 3463 C CA . GLN A 1 456 ? 2.027 4.523 4.174 1.00 76.38 456 GLN A CA 1
ATOM 3464 C C . GLN A 1 456 ? 2.770 3.186 4.126 1.00 76.38 456 GLN A C 1
ATOM 3466 O O . GLN A 1 456 ? 3.757 2.975 4.826 1.00 76.38 456 GLN A O 1
ATOM 3471 N N . GLY A 1 457 ? 2.275 2.286 3.278 1.00 75.00 457 GLY A N 1
ATOM 3472 C CA . GLY A 1 457 ? 2.849 0.956 3.082 1.00 75.00 457 GLY A CA 1
ATOM 3473 C C . GLY A 1 457 ? 2.446 -0.082 4.129 1.00 75.00 457 GLY A C 1
ATOM 3474 O O . GLY A 1 457 ? 2.770 -1.251 3.932 1.00 75.00 457 GLY A O 1
ATOM 3475 N N . LEU A 1 458 ? 1.713 0.301 5.183 1.00 82.75 458 LEU A N 1
ATOM 3476 C CA . LEU A 1 458 ? 1.220 -0.656 6.170 1.00 82.75 458 LEU A CA 1
ATOM 3477 C C . LEU A 1 458 ? 0.022 -1.428 5.613 1.00 82.75 458 LEU A C 1
ATOM 3479 O O . LEU A 1 458 ? -0.922 -0.850 5.072 1.00 82.75 458 LEU A O 1
ATOM 3483 N N . ARG A 1 459 ? 0.063 -2.749 5.757 1.00 84.38 459 ARG A N 1
ATOM 3484 C CA . ARG A 1 459 ? -0.967 -3.689 5.303 1.00 84.38 459 ARG A CA 1
ATOM 3485 C C . ARG A 1 459 ? -1.729 -4.331 6.457 1.00 84.38 459 ARG A C 1
ATOM 3487 O O . ARG A 1 459 ? -2.752 -4.972 6.227 1.00 84.38 459 ARG A O 1
ATOM 3494 N N . MET A 1 460 ? -1.257 -4.176 7.690 1.00 90.31 460 MET A N 1
ATOM 3495 C CA . MET A 1 460 ? -1.881 -4.788 8.860 1.00 90.31 460 MET A CA 1
ATOM 3496 C C . MET A 1 460 ? -1.905 -3.844 10.053 1.00 90.31 460 MET A C 1
ATOM 3498 O O . MET A 1 460 ? -0.965 -3.087 10.285 1.00 90.31 460 MET A O 1
ATOM 3502 N N . VAL A 1 461 ? -2.945 -3.952 10.880 1.00 93.06 461 VAL A N 1
ATOM 3503 C CA . VAL A 1 461 ? -3.038 -3.217 12.149 1.00 93.06 461 VAL A CA 1
ATOM 3504 C C . VAL A 1 461 ? -1.881 -3.607 13.079 1.00 93.06 461 VAL A C 1
ATOM 3506 O O . VAL A 1 461 ? -1.405 -2.779 13.845 1.00 93.06 461 VAL A O 1
ATOM 3509 N N . GLN A 1 462 ? -1.367 -4.835 12.971 1.00 92.88 462 GLN A N 1
ATOM 3510 C CA . GLN A 1 462 ? -0.211 -5.329 13.728 1.00 92.88 462 GLN A CA 1
ATOM 3511 C C . GLN A 1 462 ? 1.119 -4.664 13.346 1.00 92.88 462 GLN A C 1
ATOM 3513 O O . GLN A 1 462 ? 2.061 -4.730 14.130 1.00 92.88 462 GLN A O 1
ATOM 3518 N N . GLU A 1 463 ? 1.212 -4.032 12.172 1.00 90.38 463 GLU A N 1
ATOM 3519 C CA . GLU A 1 463 ? 2.403 -3.272 11.765 1.00 90.38 463 GLU A CA 1
ATOM 3520 C C . GLU A 1 463 ? 2.398 -1.848 12.329 1.00 90.38 463 GLU A C 1
ATOM 3522 O O . GLU A 1 463 ? 3.429 -1.170 12.328 1.00 90.38 463 GLU A O 1
ATOM 3527 N N . LEU A 1 464 ? 1.252 -1.389 12.844 1.00 91.69 464 LEU A N 1
ATOM 3528 C CA . LEU A 1 464 ? 1.211 -0.172 13.637 1.00 91.69 464 LEU A CA 1
ATOM 3529 C C . LEU A 1 464 ? 2.020 -0.376 14.913 1.00 91.69 464 LEU A C 1
ATOM 3531 O O . LEU A 1 464 ? 2.195 -1.481 15.430 1.00 91.69 464 LEU A O 1
ATOM 3535 N N . LYS A 1 465 ? 2.484 0.729 15.485 1.00 92.62 465 LYS A N 1
ATOM 3536 C CA . LYS A 1 465 ? 3.116 0.681 16.795 1.00 92.62 465 LYS A CA 1
ATOM 3537 C C . LYS A 1 465 ? 2.027 0.457 17.848 1.00 92.62 465 LYS A C 1
ATOM 3539 O O . LYS A 1 465 ? 1.330 1.385 18.247 1.00 92.62 465 LYS A O 1
ATOM 3544 N N . LEU A 1 466 ? 1.860 -0.795 18.264 1.00 93.56 466 LEU A N 1
ATOM 3545 C CA . LEU A 1 466 ? 0.869 -1.215 19.251 1.00 93.56 466 LEU A CA 1
ATOM 3546 C C . LEU A 1 466 ? 1.467 -1.231 20.664 1.00 93.56 466 LEU A C 1
ATOM 3548 O O . LEU A 1 466 ? 2.596 -1.672 20.877 1.00 93.56 466 LEU A O 1
ATOM 3552 N N . GLN A 1 467 ? 0.689 -0.786 21.645 1.00 94.25 467 GLN A N 1
ATOM 3553 C CA . GLN A 1 467 ? 0.938 -0.982 23.068 1.00 94.25 467 GLN A CA 1
ATOM 3554 C C . GLN A 1 467 ? -0.096 -1.966 23.613 1.00 94.25 467 GLN A C 1
ATOM 3556 O O . GLN A 1 467 ? -1.295 -1.705 23.544 1.00 94.25 467 GLN A O 1
ATOM 3561 N N . VAL A 1 468 ? 0.369 -3.083 24.172 1.00 94.38 468 VAL A N 1
ATOM 3562 C CA . VAL A 1 468 ? -0.492 -4.080 24.820 1.00 94.38 468 VAL A CA 1
ATOM 3563 C C . VAL A 1 468 ? -0.446 -3.879 26.336 1.00 94.38 468 VAL A C 1
ATOM 3565 O O . VAL A 1 468 ? 0.637 -3.772 26.911 1.00 94.38 468 VAL A O 1
ATOM 3568 N N . THR A 1 469 ? -1.607 -3.813 26.987 1.00 94.69 469 THR A N 1
ATOM 3569 C CA . THR A 1 469 ? -1.748 -3.619 28.440 1.00 94.69 469 THR A CA 1
ATOM 3570 C C . THR A 1 469 ? -2.629 -4.698 29.058 1.00 94.69 469 THR A C 1
ATOM 3572 O O . THR A 1 469 ? -3.515 -5.236 28.403 1.00 94.69 469 THR A O 1
ATOM 3575 N N . THR A 1 470 ? -2.424 -4.996 30.342 1.00 94.69 470 THR A N 1
ATOM 3576 C CA . THR A 1 470 ? -3.282 -5.922 31.109 1.00 94.69 470 THR A CA 1
ATOM 3577 C C . THR A 1 470 ? -4.448 -5.222 31.809 1.00 94.69 470 THR A C 1
ATOM 3579 O O . THR A 1 470 ? -5.343 -5.864 32.352 1.00 94.69 470 THR A O 1
ATOM 3582 N N . THR A 1 471 ? -4.458 -3.890 31.793 1.00 94.94 471 THR A N 1
ATOM 3583 C CA . THR A 1 471 ? -5.553 -3.064 32.302 1.00 94.94 471 THR A CA 1
ATOM 3584 C C . THR A 1 471 ? -6.448 -2.588 31.158 1.00 94.94 471 THR A C 1
ATOM 3586 O O . THR A 1 471 ? -5.918 -2.345 30.068 1.00 94.94 471 THR A O 1
ATOM 3589 N N . PRO A 1 472 ? -7.760 -2.381 31.407 1.00 96.12 472 PRO A N 1
ATOM 3590 C CA . PRO A 1 472 ? -8.674 -1.798 30.430 1.00 96.12 472 PRO A CA 1
ATOM 3591 C C . PRO A 1 472 ? -8.196 -0.469 29.849 1.00 96.12 472 PRO A C 1
ATOM 3593 O O . PRO A 1 472 ? -7.368 0.221 30.448 1.00 96.12 472 PRO A O 1
ATOM 3596 N N . CYS A 1 473 ? -8.764 -0.107 28.696 1.00 96.56 473 CYS A N 1
ATOM 3597 C CA . CYS A 1 473 ? -8.399 1.092 27.945 1.00 96.56 473 CYS A CA 1
ATOM 3598 C C . CYS A 1 473 ? -8.312 2.335 28.842 1.00 96.56 473 CYS A C 1
ATOM 3600 O O . CYS A 1 473 ? -9.317 2.680 29.472 1.00 96.56 473 CYS A O 1
ATOM 3602 N N . PRO A 1 474 ? -7.168 3.047 28.872 1.00 94.88 474 PRO A N 1
ATOM 3603 C CA . PRO A 1 474 ? -7.003 4.246 29.696 1.00 94.88 474 PRO A CA 1
ATOM 3604 C C . PRO A 1 474 ? -8.041 5.338 29.408 1.00 94.88 474 PRO A C 1
ATOM 3606 O O . PRO A 1 474 ? -8.496 6.013 30.328 1.00 94.88 474 PRO A O 1
ATOM 3609 N N . SER A 1 475 ? -8.467 5.461 28.147 1.00 95.25 475 SER A N 1
ATOM 3610 C CA . SER A 1 475 ? -9.528 6.380 27.716 1.00 95.25 475 SER A CA 1
ATOM 3611 C C . SER A 1 475 ? -10.911 5.998 28.261 1.00 95.25 475 SER A C 1
ATOM 3613 O O . SER A 1 475 ? -11.810 6.834 28.344 1.00 95.25 475 SER A O 1
ATOM 3615 N N . GLY A 1 476 ? -11.107 4.730 28.633 1.00 96.50 476 GLY A N 1
ATOM 3616 C CA . GLY A 1 476 ? -12.409 4.160 28.964 1.00 96.50 476 GLY A CA 1
ATOM 3617 C C . GLY A 1 476 ? -13.291 3.881 27.744 1.00 96.50 476 GLY A C 1
ATOM 3618 O O . GLY A 1 476 ? -14.493 3.675 27.927 1.00 96.50 476 GLY A O 1
ATOM 3619 N N . TYR A 1 477 ? -12.731 3.872 26.527 1.00 96.69 477 TYR A N 1
ATOM 3620 C CA . TYR A 1 477 ? -13.468 3.618 25.287 1.00 96.69 477 TYR A CA 1
ATOM 3621 C C . TYR A 1 477 ? -12.818 2.535 24.416 1.00 96.69 477 TYR A C 1
ATOM 3623 O O . TYR A 1 477 ? -11.595 2.446 24.300 1.00 96.69 477 TYR A O 1
ATOM 3631 N N . LEU A 1 478 ? -13.662 1.733 23.771 1.00 97.12 478 LEU A N 1
ATOM 3632 C CA . LEU A 1 478 ? -13.300 0.783 22.722 1.00 97.12 478 LEU A CA 1
ATOM 3633 C C . LEU A 1 478 ? -13.316 1.471 21.358 1.00 97.12 478 LEU A C 1
ATOM 3635 O O . LEU A 1 478 ? -14.191 2.298 21.087 1.00 97.12 478 LEU A O 1
ATOM 3639 N N . TYR A 1 479 ? -12.386 1.077 20.494 1.00 96.31 479 TYR A N 1
ATOM 3640 C CA . TYR A 1 479 ? -12.350 1.493 19.100 1.00 96.31 479 TYR A CA 1
ATOM 3641 C C . TYR A 1 479 ? -13.363 0.688 18.280 1.00 96.31 479 TYR A C 1
ATOM 3643 O O . TYR A 1 479 ? -13.466 -0.537 18.416 1.00 96.31 479 TYR A O 1
ATOM 3651 N N . THR A 1 480 ? -14.104 1.379 17.420 1.00 96.00 480 THR A N 1
ATOM 3652 C CA . THR A 1 480 ? -15.088 0.779 16.518 1.00 96.00 480 THR A CA 1
ATOM 3653 C C . THR A 1 480 ? -14.842 1.211 15.085 1.00 96.00 480 THR A C 1
ATOM 3655 O O . THR A 1 480 ? -14.324 2.298 14.824 1.00 96.00 480 THR A O 1
ATOM 3658 N N . ILE A 1 481 ? -15.220 0.349 14.148 1.00 96.00 481 ILE A N 1
ATOM 3659 C CA . ILE A 1 481 ? -15.130 0.609 12.712 1.00 96.00 481 ILE A CA 1
ATOM 3660 C C . ILE A 1 481 ? -16.414 0.163 12.031 1.00 96.00 481 ILE A C 1
ATOM 3662 O O . ILE A 1 481 ? -17.050 -0.800 12.453 1.00 96.00 481 ILE A O 1
ATOM 3666 N N . ALA A 1 482 ? -16.761 0.829 10.941 1.00 94.88 482 ALA A N 1
ATOM 3667 C CA . ALA A 1 482 ? -17.694 0.308 9.963 1.00 94.88 482 ALA A CA 1
ATOM 3668 C C . ALA A 1 482 ? -16.936 0.090 8.653 1.00 94.88 482 ALA A C 1
ATOM 3670 O O . ALA A 1 482 ? -16.204 0.966 8.190 1.00 94.88 482 ALA A O 1
ATOM 3671 N N . CYS A 1 483 ? -17.122 -1.090 8.064 1.00 94.19 483 CYS A N 1
ATOM 3672 C CA . CYS A 1 483 ? -16.511 -1.472 6.793 1.00 94.19 483 CYS A CA 1
ATOM 3673 C C . CYS A 1 483 ? -17.589 -1.726 5.724 1.00 94.19 483 CYS A C 1
ATOM 3675 O O . CYS A 1 483 ? -17.672 -2.840 5.200 1.00 94.19 483 CYS A O 1
ATOM 3677 N N . PRO A 1 484 ? -18.470 -0.750 5.419 1.00 91.56 484 PRO A N 1
ATOM 3678 C CA . PRO A 1 484 ? -19.499 -0.930 4.407 1.00 91.56 484 PRO A CA 1
ATOM 3679 C C . PRO A 1 484 ? -18.863 -1.228 3.048 1.00 91.56 484 PRO A C 1
ATOM 3681 O O . PRO A 1 484 ? -17.972 -0.517 2.574 1.00 91.56 484 PRO A O 1
ATOM 3684 N N . GLN A 1 485 ? -19.356 -2.291 2.420 1.00 85.44 485 GLN A N 1
ATOM 3685 C CA . GLN A 1 485 ? -19.023 -2.663 1.053 1.00 85.44 485 GLN A CA 1
ATOM 3686 C C . GLN A 1 485 ? -20.137 -2.166 0.136 1.00 85.44 485 GLN A C 1
ATOM 3688 O O . GLN A 1 485 ? -21.303 -2.516 0.319 1.00 85.44 485 GLN A O 1
ATOM 3693 N N . VAL A 1 486 ? -19.787 -1.354 -0.858 1.00 81.75 486 VAL A N 1
ATOM 3694 C CA . VAL A 1 486 ? -20.734 -0.854 -1.859 1.00 81.75 486 VAL A CA 1
ATOM 3695 C C . VAL A 1 486 ? -20.348 -1.437 -3.210 1.00 81.75 486 VAL A C 1
ATOM 3697 O O . VAL A 1 486 ? -19.214 -1.269 -3.657 1.00 81.75 486 VAL A O 1
ATOM 3700 N N . LEU A 1 487 ? -21.285 -2.138 -3.850 1.00 77.06 487 LEU A N 1
ATOM 3701 C CA . LEU A 1 487 ? -21.117 -2.609 -5.224 1.00 77.06 487 LEU A CA 1
ATOM 3702 C C . LEU A 1 487 ? -21.071 -1.389 -6.156 1.00 77.06 487 LEU A C 1
ATOM 3704 O O . LEU A 1 487 ? -21.976 -0.553 -6.086 1.00 77.06 487 LEU A O 1
ATOM 3708 N N . ARG A 1 488 ? -20.028 -1.269 -6.988 1.00 59.91 488 ARG A N 1
ATOM 3709 C CA . ARG A 1 488 ? -19.980 -0.237 -8.037 1.00 59.91 488 ARG A CA 1
ATOM 3710 C C . ARG A 1 488 ? -20.917 -0.514 -9.198 1.00 59.91 488 ARG A C 1
ATOM 3712 O O . ARG A 1 488 ? -21.043 -1.695 -9.589 1.00 59.91 488 ARG A O 1
#

Foldseek 3Di:
DVVVVVVVVVVVVVPDPDDDDDDDDDDPDDDDDDDDDDDDDDDDDDDDDDDDDDDDDDDDDDPPPPVVVVVVVVVVVVVVVVCVVVVVPPDDDDDDDDDDDDDDDDDDDDDDDDDDDDDDDDDDDDDDDDDDDDDDDDDDDDDDDDDDDDDPDDPDPDPPPDPAQDWQDDPFWIFPSWDQDPNKIKGFIKTAFDDDPPAANAQPPPNRIAFAAPPVLQALVNQCLRLVSSVFNGKDWDDDPCGQADHPPCPDHGQHWYNKDWFPPDDPQQFRFNGKGQSDPPDRPGTIITIGRDDNVVRTTTMMIGHNDDDDDDDDDDPPDPPDPPPDPPDPLLLVQKDFAADFPQLDPPDPWPFTWIWGFAQPCPVPDRDDTDIATEADDPLLQDPVNQCLLLQVLRLCSNVVSGNPQQWDWDKDWINWTAADPDFDDPPDDRPDGDDPVVHQKHKYQDDDPPVVPPNHSVPGRIDMDRDPHPVRTTTTMDTDIDHD

pLDDT: mean 72.54, std 19.67, range [26.97, 97.75]

Organism: NCBI:txid1737510

InterPro domains:
  IPR001190 SRCR domain [PS50287] (173-307)
  IPR036772 SRCR-like domain superfamily [G3DSA:3.10.250.10] (165-310)

Sequence (488 aa):
MSAYIIIHLITKIKNSNVPALHGTVPKVLIRFRYITLTGARLSTSKATSSNSEKMKYPTSSNITSRRTSVVNYLLLLQLVLVAILFGLSGDAAPTAKPPLSPKPPSKPPPSPKPPSKPPPSLKPPSKPPPSPKPPSKPPPSPKPPSKPPPSPPRPAKSPPPSPPPQTIEDYAVRLVGAQRINGRIVGRLQVHIAGHPFFYPGYHENDGWAPICDDFSLSAAEAKMFCNKLNFQYGRQFFGDGISTLRPDETNPPTPLGYLTCQGDTRPPDLIATGFIGMSNYDYYTFGCFLYPVTCDRQVLVALECSDTPSPAGPSPPPRPPSPPPPPPPPPDTRYSIQVVTPEENLLSGFPLDGDRVMLLVNSSADGRTGDPVWAPLCASDADVNPASQDDSVAYIACHQLNNWFNALGYHMYPSRGKPLRIPKVPLAPSGGMKSVFNPSNYTHWVTVVGSANIQGLRMVQELKLQVTTTPCPSGYLYTIACPQVLR